Protein AF-A0A3D8J968-F1 (afdb_monomer_lite)

pLDDT: mean 72.45, std 23.42, range [26.0, 98.56]

InterPro domains:
  IPR021353 Protein of unknown function DUF2972 [PF11186] (277-483)
  IPR027417 P-loop containing nucleoside triphosphate hydrolase [G3DSA:3.40.50.300] (86-414)
  IPR027417 P-loop containing nucleoside triphosphate hydrolase [SSF52540] (162-318)

Organism: NCBI:txid137778

Foldseek 3Di:
DPPPPVVVVVVVPVPPCVVVVVVVVVVVVPPDDDDPVPPPVVVVVVVVVCVVCVVVVNNVQCVPPNPVSSVVVVQVVPPDPPQDPPDPVNVVVVVPDLVCVLVDQADQLAAEEEEEFPQLCVVLVCLLCVLQQAAEDDCPCVVPDRPRVSRVVVCVVQPPGNYYYYYLWFFQDPSVLSNLLSHAAAHEYEYGDEQQLSSLLVQLLVQQLCCLQPVPPDDPDPDPDDPVNSVVSSLVSSVVSLCVQQPPPVVPDSTRRGLQQPSRCVSNVNRHPYYHYDYSVQLPALVSSLVVQQVVCVRSVGDRRDDSVSSPDDPCPLCVVQVRDDQWDADPVDPFTKGKHKDPDPPFWDFPDKDKQDPPVFDPPDDDDPVCVVPGPIIIITITGGNVVVVCNVVCNVPPVNSVVVVVVVVVSSVSSVVSSVVSVVSRDDSVNVLVSCLVVVVSLVSVCVSCVNSCVVCCVPPVVSVVPSVSSVVSVVSNVVVVVVVVVVVD

Secondary structure (DSSP, 8-state):
--SSSSTTHHHHTTSSSTTHHHHHHHHHHS----SHHHHHHHHHHHHHHHHHHHTTT-HHHHHHHHHHHHHHHHHHHS--TT--TT-HHHHHHTT--HHHHTTSPPP----EEEEE-TTSSHHHHHHHHHHTTEEE---TTTTTS-HHHHHHHHHHHTTTSEEEEEESSEE-SHHHHHHHTT--S-EEEEEEE--HHHHHHHHHHHHHHHHHHH-TTT--------HHHHHHHHHHHHHHHHHHHH---TTT-SEE-SS-SHHHHHTTTTTEEEEEEEEGGGGSSHHHHHHHHHHHHHHHT-PPP--GGGG-----TT-GGGG-S-S-EE-TT-SSEEEEEESS--TTEEEEEEEEE--TTS-TT----TTGGGTS--EEEEEEEEGGGGGGHHHHHH-HHHHHHHHHHHHHHHHHHHHHHHHHHHH---HHHHHHHHHH-HHHHHHHHHHHHHHTHHHHHH-HHHHHT-HHHHHHHHHHHHHHHHHHHTT-

Sequence (492 aa):
MKNKRQSLYAKGLQIFCYHSLFYCLRIAMSRKSSQTLRIVREQGLLQAIVYKLEKKGLIAAYKNEGILGLLNILINRNKHWYYSLSNPQWRENLWVKPFWTQFYKLPQNYSYINLGSHGVGYAAWLEMCRICNLAPMDLSVYHRIDFARYYREVSKQQQGKVFGITLDKSYQDSLRIKILSKLHKKVPVFCLVRDPISVIKSHANAFFLPYLRYGGGGTTDVLPYSALEIERIKERCVTDCFLFLLKLHSSWTKTRSHFCYTSSVEQVRNATQEVYYIDMQEIMTSQSSHCVFQKICEILQVPPPQDASAFDISFSKESFLYYGFPYWHTFQELDIPIIYVCGKGVQDFLEIGRVRIVDSRARKDLLCDSESSQTTRDYIMKFGIAKRYQSRLQNILSNQELIQKIHNTAQEYHNCLQVRERLCDTHKVNEKYILVFLRQNTTWMQKLYQVLQYEVSGVKLMRPDIVATWKWYLEFEILYKQMETLSVQERQ

Structure (mmCIF, N/CA/C/O backbone):
data_AF-A0A3D8J968-F1
#
_entry.id   AF-A0A3D8J968-F1
#
loop_
_atom_site.group_PDB
_atom_site.id
_atom_site.type_symbol
_atom_site.label_atom_id
_atom_site.label_alt_id
_atom_site.label_comp_id
_atom_site.label_asym_id
_atom_site.label_entity_id
_atom_site.label_seq_id
_atom_site.pdbx_PDB_ins_code
_atom_s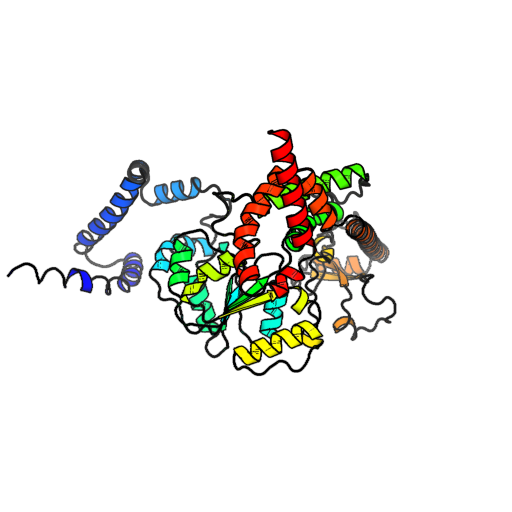ite.Cartn_x
_atom_site.Cartn_y
_atom_site.Cartn_z
_atom_site.occupancy
_atom_site.B_iso_or_equiv
_atom_site.auth_seq_id
_atom_site.auth_comp_id
_atom_site.auth_asym_id
_atom_site.auth_atom_id
_atom_site.pdbx_PDB_model_num
ATOM 1 N N . MET A 1 1 ? -32.702 45.118 34.088 1.00 38.47 1 MET A N 1
ATOM 2 C CA . MET A 1 1 ? -33.280 44.581 32.828 1.00 38.47 1 MET A CA 1
ATOM 3 C C . MET A 1 1 ? -32.748 45.300 31.573 1.00 38.47 1 MET A C 1
ATOM 5 O O . MET A 1 1 ? -33.519 45.884 30.826 1.00 38.47 1 MET A O 1
ATOM 9 N N . LYS A 1 2 ? -31.433 45.247 31.293 1.00 27.59 2 LYS A N 1
ATOM 10 C CA . LYS A 1 2 ? -30.835 45.847 30.072 1.00 27.59 2 LYS A CA 1
ATOM 11 C C . LYS A 1 2 ? -29.782 44.979 29.353 1.00 27.59 2 LYS A C 1
ATOM 13 O O . LYS A 1 2 ? -29.243 45.420 28.354 1.00 27.59 2 LYS A O 1
ATOM 18 N N . ASN A 1 3 ? -29.571 43.718 29.759 1.00 30.64 3 ASN A N 1
ATOM 19 C CA . ASN A 1 3 ? -28.527 42.843 29.183 1.00 30.64 3 ASN A CA 1
ATOM 20 C C . ASN A 1 3 ? -29.036 41.605 28.418 1.00 30.64 3 ASN A C 1
ATOM 22 O O . ASN A 1 3 ? -28.293 40.650 28.225 1.00 30.64 3 ASN A O 1
ATOM 26 N N . LYS A 1 4 ? -30.287 41.601 27.931 1.00 29.72 4 LYS A N 1
ATOM 27 C CA . LYS A 1 4 ? -30.821 40.483 27.116 1.00 29.72 4 LYS A CA 1
ATOM 28 C C . LYS A 1 4 ? -31.160 40.816 25.655 1.00 29.72 4 LYS A C 1
ATOM 30 O O . LYS A 1 4 ? -31.522 39.909 24.918 1.00 29.72 4 LYS A O 1
ATOM 35 N N . ARG A 1 5 ? -30.978 42.062 25.187 1.00 27.28 5 ARG A N 1
ATOM 36 C CA . ARG A 1 5 ? -31.268 42.450 23.783 1.00 27.28 5 ARG A CA 1
ATOM 37 C C . ARG A 1 5 ? -30.051 42.574 22.847 1.00 27.28 5 ARG A C 1
ATOM 39 O O . ARG A 1 5 ? -30.248 42.557 21.640 1.00 27.28 5 ARG A O 1
ATOM 46 N N . GLN A 1 6 ? -28.807 42.584 23.342 1.00 27.59 6 GLN A N 1
ATOM 47 C CA . GLN A 1 6 ? -27.604 42.604 22.475 1.00 27.59 6 GLN A CA 1
ATOM 48 C C . GLN A 1 6 ? -27.119 41.210 22.018 1.00 27.59 6 GLN A C 1
ATOM 50 O O . GLN A 1 6 ? -26.360 41.101 21.061 1.00 27.59 6 GLN A O 1
ATOM 55 N N . SER A 1 7 ? -27.610 40.130 22.635 1.00 30.47 7 SER A N 1
ATOM 56 C CA . SER A 1 7 ? -27.221 38.744 22.309 1.00 30.47 7 SER A CA 1
ATOM 57 C C . SER A 1 7 ? -27.863 38.203 21.015 1.00 30.47 7 SER A C 1
ATOM 59 O O . SER A 1 7 ? -27.319 37.309 20.366 1.00 30.47 7 SER A O 1
ATOM 61 N N . LEU A 1 8 ? -28.993 38.776 20.585 1.00 28.12 8 LEU A N 1
ATOM 62 C CA . LEU A 1 8 ? -29.744 38.302 19.413 1.00 28.12 8 LEU A CA 1
ATOM 63 C C . LEU A 1 8 ? -29.355 39.000 18.096 1.00 28.12 8 LEU A C 1
ATOM 65 O O . LEU A 1 8 ? -29.477 38.388 17.038 1.00 28.12 8 LEU A O 1
ATOM 69 N N . TYR A 1 9 ? -28.770 40.204 18.136 1.00 26.00 9 TYR A N 1
ATOM 70 C CA . TYR A 1 9 ? -28.246 40.871 16.931 1.00 26.00 9 TYR A CA 1
ATOM 71 C C . TYR A 1 9 ? -26.890 40.306 16.462 1.00 26.00 9 TYR A C 1
ATOM 73 O O . TYR A 1 9 ? -26.612 40.289 15.264 1.00 26.00 9 TYR A O 1
ATOM 81 N N . ALA A 1 10 ? -26.076 39.755 17.372 1.00 27.77 10 ALA A N 1
ATOM 82 C CA . ALA A 1 10 ? -24.787 39.139 17.031 1.00 27.77 10 ALA A CA 1
ATOM 83 C C . ALA A 1 10 ? -24.917 37.733 16.409 1.00 27.77 10 ALA A C 1
ATOM 85 O O . ALA A 1 10 ? -24.022 37.289 15.693 1.00 27.77 10 ALA A O 1
ATOM 86 N N . LYS A 1 11 ? -26.041 37.038 16.638 1.00 29.64 11 LYS A N 1
ATOM 87 C CA . LYS A 1 11 ? -26.312 35.710 16.055 1.00 29.64 11 LYS A CA 1
ATOM 88 C C . LYS A 1 11 ? -27.101 35.759 14.739 1.00 29.64 11 LYS A C 1
ATOM 90 O O . LYS A 1 11 ? -27.049 34.796 13.982 1.00 29.64 11 LYS A O 1
ATOM 95 N N . GLY A 1 12 ? -27.761 36.877 14.424 1.00 28.75 12 GLY A N 1
ATOM 96 C CA . GLY A 1 12 ? -28.521 37.057 13.178 1.00 28.75 12 GLY A CA 1
ATOM 97 C C . GLY A 1 12 ? -27.705 37.543 11.970 1.00 28.75 12 GLY A C 1
ATOM 98 O O . GLY A 1 12 ? -28.074 37.266 10.833 1.00 28.75 12 GLY A O 1
ATOM 99 N N . LEU A 1 13 ? -26.564 38.215 12.179 1.00 26.89 13 LEU A N 1
ATOM 100 C CA . LEU A 1 13 ? -25.758 38.792 11.086 1.00 26.89 13 LEU A CA 1
ATOM 101 C C . LEU A 1 13 ? -24.688 37.856 10.496 1.00 26.89 13 LEU A C 1
ATOM 103 O O . LEU A 1 13 ? -24.077 38.185 9.481 1.00 26.89 13 LEU A O 1
ATOM 107 N N . GLN A 1 14 ? -24.486 36.666 11.066 1.00 30.45 14 GLN A N 1
ATOM 108 C CA . GLN A 1 14 ? -23.544 35.676 10.523 1.00 30.45 14 GLN A CA 1
ATOM 109 C C . GLN A 1 14 ? -24.105 34.852 9.357 1.00 30.45 14 GLN A C 1
ATOM 111 O O . GLN A 1 14 ? -23.341 34.183 8.663 1.00 30.45 14 GLN A O 1
ATOM 116 N N . ILE A 1 15 ? -25.414 34.919 9.111 1.00 31.33 15 ILE A N 1
ATOM 117 C CA . ILE A 1 15 ? -26.082 34.100 8.091 1.00 31.33 15 ILE A CA 1
ATOM 118 C C . ILE A 1 15 ? -26.304 34.878 6.780 1.00 31.33 15 ILE A C 1
ATOM 120 O O . ILE A 1 15 ? -26.409 34.266 5.723 1.00 31.33 15 ILE A O 1
ATOM 124 N N . PHE A 1 16 ? -26.255 36.216 6.792 1.00 27.56 16 PHE A N 1
ATOM 125 C CA . PHE A 1 16 ? -26.675 37.028 5.637 1.00 27.56 16 PHE A CA 1
ATOM 126 C C . PHE A 1 16 ? -25.561 37.695 4.808 1.00 27.56 16 PHE A C 1
ATOM 128 O O . PHE A 1 16 ? -25.855 38.384 3.835 1.00 27.56 16 PHE A O 1
ATOM 135 N N . CYS A 1 17 ? -24.279 37.482 5.119 1.00 32.31 17 CYS A N 1
ATOM 136 C CA . CYS A 1 17 ? -23.187 38.146 4.383 1.00 32.31 17 CYS A CA 1
ATOM 137 C C . CYS A 1 17 ? -22.592 37.342 3.214 1.00 32.31 17 CYS A C 1
ATOM 139 O O . CYS A 1 17 ? -21.747 37.865 2.489 1.00 32.31 17 CYS A O 1
ATOM 141 N N . TYR A 1 18 ? -23.027 36.102 2.979 1.00 41.50 18 TYR A N 1
ATOM 142 C CA . TYR A 1 18 ? -22.335 35.217 2.031 1.00 41.50 18 TYR A CA 1
ATOM 143 C C . TYR A 1 18 ? -22.910 35.199 0.609 1.00 41.50 18 TYR A C 1
ATOM 145 O O . TYR A 1 18 ? -22.201 34.805 -0.311 1.00 41.50 18 TYR A O 1
ATOM 153 N N . HIS A 1 19 ? -24.119 35.726 0.386 1.00 31.11 19 HIS A N 1
ATOM 154 C CA . HIS A 1 19 ? -24.546 36.130 -0.965 1.00 31.11 19 HIS A CA 1
ATOM 155 C C . HIS A 1 19 ? -23.939 37.483 -1.387 1.00 31.11 19 HIS A C 1
ATOM 157 O O . HIS A 1 19 ? -23.742 37.749 -2.572 1.00 31.11 19 HIS A O 1
ATOM 163 N N . SER A 1 20 ? -23.545 38.311 -0.416 1.00 32.88 20 SER A N 1
ATOM 164 C CA . SER A 1 20 ? -23.055 39.673 -0.648 1.00 32.88 20 SER A CA 1
ATOM 165 C C . SER A 1 20 ? -21.613 39.733 -1.157 1.00 32.88 20 SER A C 1
ATOM 167 O O . SER A 1 20 ? -21.275 40.677 -1.858 1.00 32.88 20 SER A O 1
ATOM 169 N N . LEU A 1 21 ? -20.764 38.732 -0.883 1.00 37.16 21 LEU A N 1
ATOM 170 C CA . LEU A 1 21 ? -19.394 38.688 -1.425 1.00 37.16 21 LEU A CA 1
ATOM 171 C C . LEU A 1 21 ? -19.399 38.513 -2.958 1.00 37.16 21 LEU A C 1
ATOM 173 O O . LEU A 1 21 ? -18.604 39.139 -3.656 1.00 37.16 21 LEU A O 1
ATOM 177 N N . PHE A 1 22 ? -20.343 37.721 -3.481 1.00 36.16 22 PHE A N 1
ATOM 178 C CA . PHE A 1 22 ? -20.527 37.511 -4.920 1.00 36.16 22 PHE A CA 1
ATOM 179 C C . PHE A 1 22 ? -21.146 38.748 -5.595 1.00 36.16 22 PHE A C 1
ATOM 181 O O . PHE A 1 22 ? -20.714 39.136 -6.678 1.00 36.16 22 PHE A O 1
ATOM 188 N N . TYR A 1 23 ? -22.097 39.419 -4.925 1.00 31.67 23 TYR A N 1
ATOM 189 C CA . TYR A 1 23 ? -22.722 40.656 -5.413 1.00 31.67 23 TYR A CA 1
ATOM 190 C C . TYR A 1 23 ? -21.753 41.853 -5.375 1.00 31.67 23 TYR A C 1
ATOM 192 O O . TYR A 1 23 ? -21.686 42.620 -6.328 1.00 31.67 23 TYR A O 1
ATOM 200 N N . CYS A 1 24 ? -20.922 41.978 -4.333 1.00 32.84 24 CYS A N 1
ATOM 201 C CA . CYS A 1 24 ? -19.941 43.058 -4.207 1.00 32.84 24 CYS A CA 1
ATOM 202 C C . CYS A 1 24 ? -18.731 42.894 -5.136 1.00 32.84 24 CYS A C 1
ATOM 204 O O . CYS A 1 24 ? -18.230 43.905 -5.612 1.00 32.84 24 CYS A O 1
ATOM 206 N N . LEU A 1 25 ? -18.281 41.672 -5.455 1.00 36.16 25 LEU A N 1
ATOM 207 C CA . LEU A 1 25 ? -17.240 41.459 -6.475 1.00 36.16 25 LEU A CA 1
ATOM 208 C C . LEU A 1 25 ? -17.773 41.683 -7.902 1.00 36.16 25 LEU A C 1
ATOM 210 O O . LEU A 1 25 ? -17.050 42.226 -8.734 1.00 36.16 25 LEU A O 1
ATOM 214 N N . ARG A 1 26 ? -19.050 41.364 -8.176 1.00 32.72 26 ARG A N 1
ATOM 215 C CA . ARG A 1 26 ? -19.718 41.750 -9.436 1.00 32.72 26 ARG A CA 1
ATOM 216 C C . ARG A 1 26 ? -19.901 43.268 -9.551 1.00 32.72 26 ARG A C 1
ATOM 218 O O . ARG A 1 26 ? -19.601 43.818 -10.603 1.00 32.72 26 ARG A O 1
ATOM 225 N N . ILE A 1 27 ? -20.311 43.944 -8.474 1.00 32.09 27 ILE A N 1
ATOM 226 C CA . ILE A 1 27 ? -20.467 45.410 -8.434 1.00 32.09 27 ILE A CA 1
ATOM 227 C C . ILE A 1 27 ? -19.116 46.136 -8.437 1.00 32.09 27 ILE A C 1
ATOM 229 O O . ILE A 1 27 ? -18.998 47.193 -9.040 1.00 32.09 27 ILE A O 1
ATOM 233 N N . ALA A 1 28 ? -18.059 45.575 -7.847 1.00 34.12 28 ALA A N 1
ATOM 234 C CA . ALA A 1 28 ? -16.713 46.144 -7.946 1.00 34.12 28 ALA A CA 1
ATOM 235 C C . ALA A 1 28 ? -16.163 46.096 -9.385 1.00 34.12 28 ALA A C 1
ATOM 237 O O . ALA A 1 28 ? -15.352 46.943 -9.754 1.00 34.12 28 ALA A O 1
ATOM 238 N N . MET A 1 29 ? -16.634 45.147 -10.204 1.00 33.72 29 MET A N 1
ATOM 239 C CA . MET A 1 29 ? -16.326 45.072 -11.636 1.00 33.72 29 MET A CA 1
ATOM 240 C C . MET A 1 29 ? -17.313 45.853 -12.524 1.00 33.72 29 MET A C 1
ATOM 242 O O . MET A 1 29 ? -16.966 46.177 -13.657 1.00 33.72 29 MET A O 1
ATOM 246 N N . SER A 1 30 ? -18.501 46.228 -12.033 1.00 31.44 30 SER A N 1
ATOM 247 C CA . SER A 1 30 ? -19.434 47.113 -12.743 1.00 31.44 30 SER A CA 1
ATOM 248 C C . SER A 1 30 ? -19.438 48.512 -12.121 1.00 31.44 30 SER A C 1
ATOM 250 O O . SER A 1 30 ? -20.031 48.739 -11.069 1.00 31.44 30 SER A O 1
ATOM 252 N N . ARG A 1 31 ? -18.801 49.486 -12.778 1.00 35.31 31 ARG A N 1
ATOM 253 C CA . ARG A 1 31 ? -18.807 50.903 -12.369 1.00 35.31 31 ARG A CA 1
ATOM 254 C C . ARG A 1 31 ? -20.242 51.425 -12.176 1.00 35.31 31 ARG A C 1
ATOM 256 O O . ARG A 1 31 ? -20.847 51.830 -13.161 1.00 35.31 31 ARG A O 1
ATOM 263 N N . LYS A 1 32 ? -20.765 51.426 -10.941 1.00 42.03 32 LYS A N 1
ATOM 264 C CA . LYS A 1 32 ? -21.787 52.347 -10.381 1.00 42.03 32 LYS A CA 1
ATOM 265 C C . LYS A 1 32 ? -22.357 51.787 -9.066 1.00 42.03 32 LYS A C 1
ATOM 267 O O . LYS A 1 32 ? -23.177 50.884 -9.111 1.00 42.03 32 LYS A O 1
ATOM 272 N N . SER A 1 33 ? -21.974 52.370 -7.921 1.00 30.95 33 SER A N 1
ATOM 273 C CA . SER A 1 33 ? -22.911 52.801 -6.855 1.00 30.95 33 SER A CA 1
ATOM 274 C C . SER A 1 33 ? -22.193 53.281 -5.575 1.00 30.95 33 SER A C 1
ATOM 276 O O . SER A 1 33 ? -21.402 52.538 -5.002 1.00 30.95 33 SER A O 1
ATOM 278 N N . SER A 1 34 ? -22.548 54.504 -5.147 1.00 35.16 34 SER A N 1
ATOM 279 C CA . SER A 1 34 ? -22.581 55.122 -3.798 1.00 35.16 34 SER A CA 1
ATOM 280 C C . SER A 1 34 ? -21.448 54.871 -2.771 1.00 35.16 34 SER A C 1
ATOM 282 O O . SER A 1 34 ? -21.260 53.776 -2.247 1.00 35.16 34 SER A O 1
ATOM 284 N N . GLN A 1 35 ? -20.750 55.959 -2.412 1.00 31.30 35 GLN A N 1
ATOM 285 C CA . GLN A 1 35 ? -19.537 56.042 -1.577 1.00 31.30 35 GLN A CA 1
ATOM 286 C C . GLN A 1 35 ? -19.729 55.768 -0.070 1.00 31.30 35 GLN A C 1
ATOM 288 O O . GLN A 1 35 ? -18.771 55.393 0.603 1.00 31.30 35 GLN A O 1
ATOM 293 N N . THR A 1 36 ? -20.934 55.910 0.485 1.00 27.80 36 THR A N 1
ATOM 294 C CA . THR A 1 36 ? -21.107 56.019 1.951 1.00 27.80 36 THR A CA 1
ATOM 295 C C . THR A 1 36 ? -21.223 54.664 2.672 1.00 27.80 36 THR A C 1
ATOM 297 O O . THR A 1 36 ? -20.820 54.533 3.824 1.00 27.80 36 THR A O 1
ATOM 300 N N . LEU A 1 37 ? -21.674 53.604 1.986 1.00 27.39 37 LEU A N 1
ATOM 301 C CA . LEU A 1 37 ? -21.745 52.227 2.526 1.00 27.39 37 LEU A CA 1
ATOM 302 C C . LEU A 1 37 ? -20.397 51.477 2.491 1.00 27.39 37 LEU A C 1
ATOM 304 O O . LEU A 1 37 ? -20.265 50.402 3.081 1.00 27.39 37 LEU A O 1
ATOM 308 N N . ARG A 1 38 ? -19.402 52.052 1.805 1.00 32.06 38 ARG A N 1
ATOM 309 C CA . ARG A 1 38 ? -18.073 51.476 1.550 1.00 32.06 38 ARG A CA 1
ATOM 310 C C . ARG A 1 38 ? -17.163 51.539 2.787 1.00 32.06 38 ARG A C 1
ATOM 312 O O . ARG A 1 38 ? -16.486 50.571 3.110 1.00 32.06 38 ARG A O 1
ATOM 319 N N . ILE A 1 39 ? -17.240 52.635 3.543 1.00 30.75 39 ILE A N 1
ATOM 320 C CA . ILE A 1 39 ? -16.253 52.990 4.578 1.00 30.75 39 ILE A CA 1
ATOM 321 C C . ILE A 1 39 ? -16.448 52.198 5.888 1.00 30.75 39 ILE A C 1
ATOM 323 O O . ILE A 1 39 ? -15.477 51.748 6.492 1.00 30.75 39 ILE A O 1
ATOM 327 N N . VAL A 1 40 ? -17.693 51.938 6.309 1.00 28.61 40 VAL A N 1
ATOM 328 C CA . VAL A 1 40 ? -17.984 51.278 7.605 1.00 28.61 40 VAL A CA 1
ATOM 329 C C . VAL A 1 40 ? -17.726 49.758 7.569 1.00 28.61 40 VAL A C 1
ATOM 331 O O . VAL A 1 40 ? -17.382 49.155 8.584 1.00 28.61 40 VAL A O 1
ATOM 334 N N . ARG A 1 41 ? -17.843 49.115 6.395 1.00 33.06 41 ARG A N 1
ATOM 335 C CA . ARG A 1 41 ? -17.615 47.663 6.217 1.00 33.06 41 ARG A CA 1
ATOM 336 C C . ARG A 1 41 ? -16.154 47.299 5.939 1.00 33.06 41 ARG A C 1
ATOM 338 O O . ARG A 1 41 ? -15.730 46.206 6.312 1.00 33.06 41 ARG A O 1
ATOM 345 N N . GLU A 1 42 ? -15.380 48.203 5.340 1.00 36.38 42 GLU A N 1
ATOM 346 C CA . GLU A 1 42 ? -13.942 48.012 5.111 1.00 36.38 42 GLU A CA 1
ATOM 347 C C . GLU A 1 42 ? -13.143 48.059 6.426 1.00 36.38 42 GLU A C 1
ATOM 349 O O . GLU A 1 42 ? -12.231 47.253 6.604 1.00 36.38 42 GLU A O 1
ATOM 354 N N . GLN A 1 43 ? -13.532 48.901 7.394 1.00 33.44 43 GLN A N 1
ATOM 355 C CA . GLN A 1 43 ? -12.811 49.054 8.668 1.00 33.44 43 GLN A CA 1
ATOM 356 C C . GLN A 1 43 ? -12.848 47.802 9.564 1.00 33.44 43 GLN A C 1
ATOM 358 O O . GLN A 1 43 ? -11.814 47.415 10.108 1.00 33.44 43 GLN A O 1
ATOM 363 N N . GLY A 1 44 ? -13.991 47.113 9.674 1.00 37.16 44 GLY A N 1
ATOM 364 C CA . GLY A 1 44 ? -14.095 45.879 10.471 1.00 37.16 44 GLY A CA 1
ATOM 365 C C . GLY A 1 44 ? -13.342 44.688 9.859 1.00 37.16 44 GLY A C 1
ATOM 366 O O . GLY A 1 44 ? -12.776 43.859 10.575 1.00 37.16 44 GLY A O 1
ATOM 367 N N . LEU A 1 45 ? -13.280 44.624 8.523 1.00 39.97 45 LEU A N 1
ATOM 368 C CA . LEU A 1 45 ? -12.515 43.614 7.787 1.00 39.97 45 LEU A CA 1
ATOM 369 C C . LEU A 1 45 ? -11.003 43.875 7.891 1.00 39.97 45 LEU A C 1
ATOM 371 O O . LEU A 1 45 ? -10.236 42.938 8.126 1.00 39.97 45 LEU A O 1
ATOM 375 N N . LEU A 1 46 ? -10.584 45.143 7.783 1.00 39.53 46 LEU A N 1
ATOM 376 C CA . LEU A 1 46 ? -9.193 45.549 7.987 1.00 39.53 46 LEU A CA 1
ATOM 377 C C . LEU A 1 46 ? -8.731 45.234 9.411 1.00 39.53 46 LEU A C 1
ATOM 379 O O . LEU A 1 46 ? -7.658 44.667 9.577 1.00 39.53 46 LEU A O 1
ATOM 383 N N . GLN A 1 47 ? -9.544 45.526 10.430 1.00 39.75 47 GLN A N 1
ATOM 384 C CA . GLN A 1 47 ? -9.200 45.256 11.830 1.00 39.75 47 GLN A CA 1
ATOM 385 C C . GLN A 1 47 ? -8.994 43.759 12.106 1.00 39.75 47 GLN A C 1
ATOM 387 O O . GLN A 1 47 ? -8.040 43.387 12.786 1.00 39.75 47 GLN A O 1
ATOM 392 N N . ALA A 1 48 ? -9.812 42.878 11.521 1.00 43.09 48 ALA A N 1
ATOM 393 C CA . ALA A 1 48 ? -9.646 41.429 11.672 1.00 43.09 48 ALA A CA 1
ATOM 394 C C . ALA A 1 48 ? -8.383 40.889 10.971 1.00 43.09 48 ALA A C 1
ATOM 396 O O . ALA A 1 48 ? -7.756 39.940 11.454 1.00 43.09 48 ALA A O 1
ATOM 397 N N . ILE A 1 49 ? -8.001 41.486 9.837 1.00 44.75 49 ILE A N 1
ATOM 398 C CA . ILE A 1 49 ? -6.769 41.156 9.110 1.00 44.75 49 ILE A CA 1
ATOM 399 C C . ILE A 1 49 ? -5.547 41.679 9.879 1.00 44.75 49 ILE A C 1
ATOM 401 O O . ILE A 1 49 ? -4.617 40.910 10.124 1.00 44.75 49 ILE A O 1
ATOM 405 N N . VAL A 1 50 ? -5.580 42.933 10.338 1.00 40.88 50 VAL A N 1
ATOM 406 C CA . VAL A 1 50 ? -4.515 43.583 11.120 1.00 40.88 50 VAL A CA 1
ATOM 407 C C . VAL A 1 50 ? -4.265 42.847 12.436 1.00 40.88 50 VAL A C 1
ATOM 409 O O . VAL A 1 50 ? -3.123 42.480 12.692 1.00 40.88 50 VAL A O 1
ATOM 412 N N . TYR A 1 51 ? -5.306 42.475 13.186 1.00 42.44 51 TYR A N 1
ATOM 413 C CA . TYR A 1 51 ? -5.180 41.693 14.425 1.00 42.44 51 TYR A CA 1
ATOM 414 C C . TYR A 1 51 ? -4.468 40.341 14.212 1.00 42.44 51 TYR A C 1
ATOM 416 O O . TYR A 1 51 ? -3.682 39.865 15.036 1.00 42.44 51 TYR A O 1
ATOM 424 N N . LYS A 1 52 ? -4.705 39.695 13.063 1.00 42.31 52 LYS A N 1
ATOM 425 C CA . LYS A 1 52 ? -4.064 38.416 12.714 1.00 42.31 52 LYS A CA 1
ATOM 426 C C . LYS A 1 52 ? -2.625 38.591 12.220 1.00 42.31 52 LYS A C 1
ATOM 428 O O . LYS A 1 52 ? -1.819 37.675 12.398 1.00 42.31 52 LYS A O 1
ATOM 433 N N . LEU A 1 53 ? -2.317 39.727 11.591 1.00 42.62 53 LEU A N 1
ATOM 434 C CA . LEU A 1 53 ? -0.967 40.119 11.175 1.00 42.62 53 LEU A CA 1
ATOM 435 C C . LEU A 1 53 ? -0.116 40.545 12.380 1.00 42.62 53 LEU A C 1
ATOM 437 O O . LEU A 1 53 ? 1.059 40.184 12.435 1.00 42.62 53 LEU A O 1
ATOM 441 N N . GLU A 1 54 ? -0.727 41.204 13.368 1.00 41.56 54 GLU A N 1
ATOM 442 C CA . GLU A 1 54 ? -0.166 41.527 14.687 1.00 41.56 54 GLU A CA 1
ATOM 443 C C . GLU A 1 54 ? 0.292 40.274 15.419 1.00 41.56 54 GLU A C 1
ATOM 445 O O . GLU A 1 54 ? 1.474 40.129 15.726 1.00 41.56 54 GLU A O 1
ATOM 450 N N . LYS A 1 55 ? -0.604 39.294 15.576 1.00 42.38 55 LYS A N 1
ATOM 451 C CA . LYS A 1 55 ? -0.291 38.032 16.263 1.00 42.38 55 LYS A CA 1
ATOM 452 C C . LYS A 1 55 ? 0.797 37.183 15.592 1.00 42.38 55 LYS A C 1
ATOM 454 O O . LYS A 1 55 ? 1.236 36.193 16.171 1.00 42.38 55 LYS A O 1
ATOM 459 N N . LYS A 1 56 ? 1.184 37.513 14.356 1.00 42.12 56 LYS A N 1
ATOM 460 C CA . LYS A 1 56 ? 2.197 36.799 13.565 1.00 42.12 56 LYS A CA 1
ATOM 461 C C . LYS A 1 56 ? 3.452 37.626 13.275 1.00 42.12 56 LYS A C 1
ATOM 463 O O . LYS A 1 56 ? 4.311 37.136 12.547 1.00 42.12 56 LYS A O 1
ATOM 468 N N . GLY A 1 57 ? 3.555 38.852 13.798 1.00 46.31 57 GLY A N 1
ATOM 469 C CA . GLY A 1 57 ? 4.700 39.739 13.563 1.00 46.31 57 GLY A CA 1
ATOM 470 C C . GLY A 1 57 ? 4.855 40.200 12.105 1.00 46.31 57 GLY A C 1
ATOM 471 O O . GLY A 1 57 ? 5.962 40.481 11.665 1.00 46.31 57 GLY A O 1
ATOM 472 N N . LEU A 1 58 ? 3.764 40.243 11.328 1.00 44.84 58 LEU A N 1
ATOM 473 C CA . LEU A 1 58 ? 3.777 40.514 9.876 1.00 44.84 58 LEU A CA 1
ATOM 474 C C . LEU A 1 58 ? 3.217 41.897 9.493 1.00 44.84 58 LEU A C 1
ATOM 476 O O . LEU A 1 58 ? 3.061 42.194 8.311 1.00 44.84 58 LEU A O 1
ATOM 480 N N . ILE A 1 59 ? 2.927 42.757 10.472 1.00 48.09 59 ILE A N 1
ATOM 481 C CA . ILE A 1 59 ? 2.378 44.106 10.245 1.00 48.09 59 ILE A CA 1
ATOM 482 C C . ILE A 1 59 ? 3.330 44.977 9.426 1.00 48.09 59 ILE A C 1
ATOM 484 O O . ILE A 1 59 ? 2.882 45.724 8.564 1.00 48.09 59 ILE A O 1
ATOM 488 N N . ALA A 1 60 ? 4.635 44.897 9.699 1.00 47.34 60 ALA A N 1
ATOM 489 C CA . ALA A 1 60 ? 5.628 45.742 9.039 1.00 47.34 60 ALA A CA 1
ATOM 490 C C . ALA A 1 60 ? 5.671 45.479 7.523 1.00 47.34 60 ALA A C 1
ATOM 492 O O . ALA A 1 60 ? 5.696 46.414 6.731 1.00 47.34 60 ALA A O 1
ATOM 493 N N . ALA A 1 61 ? 5.555 44.209 7.121 1.00 43.50 61 ALA A N 1
ATOM 494 C CA . ALA A 1 61 ? 5.455 43.810 5.718 1.00 43.50 61 ALA A CA 1
ATOM 495 C C . ALA A 1 61 ? 4.151 44.299 5.058 1.00 43.50 61 ALA A C 1
ATOM 497 O O . ALA A 1 61 ? 4.159 44.716 3.904 1.00 43.50 61 ALA A O 1
ATOM 498 N N . TYR A 1 62 ? 3.032 44.292 5.795 1.00 42.41 62 TYR A N 1
ATOM 499 C CA . TYR A 1 62 ? 1.746 44.795 5.296 1.00 42.41 62 TYR A CA 1
ATOM 500 C C . TYR A 1 62 ? 1.774 46.303 5.051 1.00 42.41 62 TYR A C 1
ATOM 502 O O . TYR A 1 62 ? 1.286 46.772 4.026 1.00 42.41 62 TYR A O 1
ATOM 510 N N . LYS A 1 63 ? 2.342 47.052 6.006 1.00 46.88 63 LYS A N 1
ATOM 511 C CA . LYS A 1 63 ? 2.428 48.514 5.952 1.00 46.88 63 LYS A CA 1
ATOM 512 C C . LYS A 1 63 ? 3.307 49.004 4.800 1.00 46.88 63 LYS A C 1
ATOM 514 O O . LYS A 1 63 ? 3.010 50.060 4.259 1.00 46.88 63 LYS A O 1
ATOM 519 N N . ASN A 1 64 ? 4.328 48.236 4.413 1.00 48.19 64 ASN A N 1
ATOM 520 C CA . ASN A 1 64 ? 5.279 48.645 3.379 1.00 48.19 64 ASN A CA 1
ATOM 521 C C . ASN A 1 64 ? 4.886 48.215 1.956 1.00 48.19 64 ASN A C 1
ATOM 523 O O . ASN A 1 64 ? 5.139 48.970 1.026 1.00 48.19 64 ASN A O 1
ATOM 527 N N . GLU A 1 65 ? 4.263 47.046 1.760 1.00 48.53 65 GLU A N 1
ATOM 528 C CA . GLU A 1 65 ? 4.006 46.520 0.403 1.00 48.53 65 GLU A CA 1
ATOM 529 C C . GLU A 1 65 ? 2.521 46.253 0.073 1.00 48.53 65 GLU A C 1
ATOM 531 O O . GLU A 1 65 ? 2.180 45.748 -1.003 1.00 48.53 65 GLU A O 1
ATOM 536 N N . GLY A 1 66 ? 1.604 46.564 0.995 1.00 48.41 66 GLY A N 1
ATOM 537 C CA . GLY A 1 66 ? 0.171 46.310 0.833 1.00 48.41 66 GLY A CA 1
ATOM 538 C C . GLY A 1 66 ? -0.201 44.817 0.782 1.00 48.41 66 GLY A C 1
ATOM 539 O O . GLY A 1 66 ? 0.614 43.924 1.014 1.00 48.41 66 GLY A O 1
ATOM 540 N N . ILE A 1 67 ? -1.475 44.514 0.487 1.00 46.06 67 ILE A N 1
ATOM 541 C CA . ILE A 1 67 ? -1.996 43.127 0.443 1.00 46.06 67 ILE A CA 1
ATOM 542 C C . ILE A 1 67 ? -1.250 42.256 -0.583 1.00 46.06 67 ILE A C 1
ATOM 544 O O . ILE A 1 67 ? -1.021 41.075 -0.324 1.00 46.06 67 ILE A O 1
ATOM 548 N N . LEU A 1 68 ? -0.866 42.825 -1.731 1.00 42.91 68 LEU A N 1
ATOM 549 C CA . LEU A 1 68 ? -0.212 42.093 -2.819 1.00 42.91 68 LEU A CA 1
ATOM 550 C C . LEU A 1 68 ? 1.245 41.746 -2.491 1.00 42.91 68 LEU A C 1
ATOM 552 O O . LEU A 1 68 ? 1.646 40.604 -2.709 1.00 42.91 68 LEU A O 1
ATOM 556 N N . GLY A 1 69 ? 2.010 42.666 -1.899 1.00 45.66 69 GLY A N 1
ATOM 557 C CA . GLY A 1 69 ? 3.368 42.369 -1.443 1.00 45.66 69 GLY A CA 1
ATOM 558 C C . GLY A 1 69 ? 3.398 41.401 -0.265 1.00 45.66 69 GLY A C 1
ATOM 559 O O . GLY A 1 69 ? 4.182 40.456 -0.244 1.00 45.66 69 GLY A O 1
ATOM 560 N N . LEU A 1 70 ? 2.426 41.496 0.649 1.00 48.44 70 LEU A N 1
ATOM 561 C CA . LEU A 1 70 ? 2.288 40.523 1.732 1.00 48.44 70 LEU A CA 1
ATOM 562 C C . LEU A 1 70 ? 1.963 39.108 1.228 1.00 48.44 70 LEU A C 1
ATOM 564 O O . LEU A 1 70 ? 2.484 38.123 1.759 1.00 48.44 70 LEU A O 1
ATOM 568 N N . LEU A 1 71 ? 1.122 38.995 0.195 1.00 45.09 71 LEU A N 1
ATOM 569 C CA . LEU A 1 71 ? 0.882 37.730 -0.497 1.00 45.09 71 LEU A CA 1
ATOM 570 C C . LEU A 1 71 ? 2.173 37.216 -1.143 1.00 45.09 71 LEU A C 1
ATOM 572 O O . LEU A 1 71 ? 2.502 36.049 -0.951 1.00 45.09 71 LEU A O 1
ATOM 576 N N . ASN A 1 72 ? 2.952 38.078 -1.799 1.00 44.22 72 ASN A N 1
ATOM 577 C CA . ASN A 1 72 ? 4.244 37.719 -2.390 1.00 44.22 72 ASN A CA 1
ATOM 578 C C . ASN A 1 72 ? 5.272 37.239 -1.350 1.00 44.22 72 ASN A C 1
ATOM 580 O O . ASN A 1 72 ? 5.942 36.230 -1.560 1.00 44.22 72 ASN A O 1
ATOM 584 N N . ILE A 1 73 ? 5.353 37.885 -0.186 1.00 49.81 73 ILE A N 1
ATOM 585 C CA . ILE A 1 73 ? 6.229 37.479 0.924 1.00 49.81 73 ILE A CA 1
ATOM 586 C C . ILE A 1 73 ? 5.797 36.120 1.501 1.00 49.81 73 ILE A C 1
ATOM 588 O O . ILE A 1 73 ? 6.640 35.272 1.808 1.00 49.81 73 ILE A O 1
ATOM 592 N N . LEU A 1 74 ? 4.489 35.873 1.632 1.00 45.28 74 LEU A N 1
ATOM 593 C CA . LEU A 1 74 ? 3.946 34.586 2.091 1.00 45.28 74 LEU A CA 1
ATOM 594 C C . LEU A 1 74 ? 4.157 33.450 1.074 1.00 45.28 74 LEU A C 1
ATOM 596 O O . LEU A 1 74 ? 4.327 32.295 1.482 1.00 45.28 74 LEU A O 1
ATOM 600 N N . ILE A 1 75 ? 4.153 33.778 -0.220 1.00 42.75 75 ILE A N 1
ATOM 601 C CA . ILE A 1 75 ? 4.464 32.870 -1.331 1.00 42.75 75 ILE A CA 1
ATOM 602 C C . ILE A 1 75 ? 5.962 32.538 -1.324 1.00 42.75 75 ILE A C 1
ATOM 604 O O . ILE A 1 75 ? 6.321 31.366 -1.267 1.00 42.75 75 ILE A O 1
ATOM 608 N N . ASN A 1 76 ? 6.835 33.546 -1.242 1.00 42.97 76 ASN A N 1
ATOM 609 C CA . ASN A 1 76 ? 8.292 33.373 -1.271 1.00 42.97 76 ASN A CA 1
ATOM 610 C C . ASN A 1 76 ? 8.871 32.711 -0.008 1.00 42.97 76 ASN A C 1
ATOM 612 O O . ASN A 1 76 ? 9.889 32.022 -0.087 1.00 42.97 76 ASN A O 1
ATOM 616 N N . ARG A 1 77 ? 8.225 32.854 1.160 1.00 41.53 77 ARG A N 1
ATOM 617 C CA . ARG A 1 77 ? 8.601 32.104 2.375 1.00 41.53 77 ARG A CA 1
ATOM 618 C C . ARG A 1 77 ? 8.264 30.611 2.294 1.00 41.53 77 ARG A C 1
ATOM 620 O O . ARG A 1 77 ? 8.902 29.821 2.983 1.00 41.53 77 ARG A O 1
ATOM 627 N N . ASN A 1 78 ? 7.311 30.206 1.453 1.00 39.28 78 ASN A N 1
ATOM 628 C CA . ASN A 1 78 ? 7.041 28.799 1.155 1.00 39.28 78 ASN A CA 1
ATOM 629 C C . ASN A 1 78 ? 7.795 28.392 -0.119 1.00 39.28 78 ASN A C 1
ATOM 631 O O . ASN A 1 78 ? 7.186 28.222 -1.171 1.00 39.28 78 ASN A O 1
ATOM 635 N N . LYS A 1 79 ? 9.122 28.212 -0.020 1.00 33.75 79 LYS A N 1
ATOM 636 C CA . LYS A 1 79 ? 10.011 27.743 -1.108 1.00 33.75 79 LYS A CA 1
ATOM 637 C C . LYS A 1 79 ? 9.758 26.282 -1.538 1.00 33.75 79 LYS A C 1
ATOM 639 O O . LYS A 1 79 ? 10.691 25.502 -1.693 1.00 33.75 79 LYS A O 1
ATOM 644 N N . HIS A 1 80 ? 8.511 25.878 -1.745 1.00 36.38 80 HIS A N 1
ATOM 645 C CA . HIS A 1 80 ? 8.212 24.664 -2.496 1.00 36.38 80 HIS A CA 1
ATOM 646 C C . HIS A 1 80 ? 7.769 25.085 -3.895 1.00 36.38 80 HIS A C 1
ATOM 648 O O . HIS A 1 80 ? 6.823 25.856 -4.039 1.00 36.38 80 HIS A O 1
ATOM 654 N N . TRP A 1 81 ? 8.443 24.564 -4.923 1.00 31.25 81 TRP A N 1
ATOM 655 C CA . TRP A 1 81 ? 8.269 24.884 -6.352 1.00 31.25 81 TRP A CA 1
ATOM 656 C C . TRP A 1 81 ? 6.853 24.643 -6.926 1.00 31.25 81 TRP A C 1
ATOM 658 O O . TRP A 1 81 ? 6.619 24.828 -8.113 1.00 31.25 81 TRP A O 1
ATOM 668 N N . TYR A 1 82 ? 5.887 24.258 -6.093 1.00 35.06 82 TYR A N 1
ATOM 669 C CA . TYR A 1 82 ? 4.516 23.916 -6.470 1.00 35.06 82 TYR A CA 1
ATOM 670 C C . TYR A 1 82 ? 3.520 25.092 -6.396 1.00 35.06 82 TYR A C 1
ATOM 672 O O . TYR A 1 82 ? 2.348 24.913 -6.725 1.00 35.06 82 TYR A O 1
ATOM 680 N N . TYR A 1 83 ? 3.944 26.287 -5.971 1.00 39.94 83 TYR A N 1
ATOM 681 C CA . TYR A 1 83 ? 3.054 27.420 -5.672 1.00 39.94 83 TYR A CA 1
ATOM 682 C C . TYR A 1 83 ? 3.219 28.599 -6.648 1.00 39.94 83 TYR A C 1
ATOM 684 O O . TYR A 1 83 ? 3.565 29.705 -6.243 1.00 39.94 83 TYR A O 1
ATOM 692 N N . SER A 1 84 ? 2.966 28.368 -7.941 1.00 37.44 84 SER A N 1
ATOM 693 C CA . SER A 1 84 ? 2.941 29.431 -8.959 1.00 37.44 84 SER A CA 1
ATOM 694 C C . SER A 1 84 ? 1.531 30.009 -9.173 1.00 37.44 84 SER A C 1
ATOM 696 O O . SER A 1 84 ? 0.571 29.267 -9.386 1.00 37.44 84 SER A O 1
ATOM 698 N N . LEU A 1 85 ? 1.437 31.345 -9.232 1.00 35.62 85 LEU A N 1
ATOM 699 C CA . LEU A 1 85 ? 0.255 32.145 -9.613 1.00 35.62 85 LEU A CA 1
ATOM 700 C C . LEU A 1 85 ? -0.299 31.839 -11.020 1.00 35.62 85 LEU A C 1
ATOM 702 O O . LEU A 1 85 ? -1.428 32.243 -11.336 1.00 35.62 85 LEU A O 1
ATOM 706 N N . SER A 1 86 ? 0.489 31.164 -11.863 1.00 38.84 86 SER A N 1
ATOM 707 C CA . SER A 1 86 ? 0.103 30.759 -13.219 1.00 38.84 86 SER A CA 1
ATOM 708 C C . SER A 1 86 ? -0.728 29.473 -13.265 1.00 38.84 86 SER A C 1
ATOM 710 O O . SER A 1 86 ? -1.311 29.182 -14.305 1.00 38.84 86 SER A O 1
ATOM 712 N N . ASN A 1 87 ? -0.842 28.723 -12.160 1.00 41.06 87 ASN A N 1
ATOM 713 C CA . ASN A 1 87 ? -1.674 27.521 -12.107 1.00 41.06 87 ASN A CA 1
ATOM 714 C C . ASN A 1 87 ? -3.127 27.875 -11.698 1.00 41.06 87 ASN A C 1
ATOM 716 O O . ASN A 1 87 ? -3.353 28.305 -10.562 1.00 41.06 87 ASN A O 1
ATOM 720 N N . PRO A 1 88 ? -4.141 27.686 -12.566 1.00 39.59 88 PRO A N 1
ATOM 721 C CA . PRO A 1 88 ? -5.534 28.019 -12.252 1.00 39.59 88 PRO A CA 1
ATOM 722 C C . PRO A 1 88 ? -6.107 27.231 -11.058 1.00 39.59 88 PRO A C 1
ATOM 724 O O . PRO A 1 88 ? -6.885 27.798 -10.292 1.00 39.59 88 PRO A O 1
ATOM 727 N N . GLN A 1 89 ? -5.647 25.999 -10.790 1.00 40.97 89 GLN A N 1
ATOM 728 C CA . GLN A 1 89 ? -6.032 25.255 -9.576 1.00 40.97 89 GLN A CA 1
ATOM 729 C C . GLN A 1 89 ? -5.539 25.935 -8.288 1.00 40.97 89 GLN A C 1
ATOM 731 O O . GLN A 1 89 ? -6.141 25.791 -7.225 1.00 40.97 89 GLN A O 1
ATOM 736 N N . TRP A 1 90 ? -4.445 26.696 -8.351 1.00 39.28 90 TRP A N 1
ATOM 737 C CA . TRP A 1 90 ? -3.889 27.392 -7.193 1.00 39.28 90 TRP A CA 1
ATOM 738 C C . TRP A 1 90 ? -4.640 28.689 -6.871 1.00 39.28 90 TRP A C 1
ATOM 740 O O . TRP A 1 90 ? -4.835 28.999 -5.695 1.00 39.28 90 TRP A O 1
ATOM 750 N N . ARG A 1 91 ? -5.146 29.407 -7.887 1.00 35.75 91 ARG A N 1
ATOM 751 C CA . ARG A 1 91 ? -5.998 30.595 -7.674 1.00 35.75 91 ARG A CA 1
ATOM 752 C C . ARG A 1 91 ? -7.276 30.252 -6.906 1.00 35.75 91 ARG A C 1
ATOM 754 O O . ARG A 1 91 ? -7.730 31.072 -6.117 1.00 35.75 91 ARG A O 1
ATOM 761 N N . GLU A 1 92 ? -7.798 29.035 -7.054 1.00 39.97 92 GLU A N 1
ATOM 762 C CA . GLU A 1 92 ? -8.902 28.529 -6.227 1.00 39.97 92 GLU A CA 1
ATOM 763 C C . GLU A 1 92 ? -8.444 28.036 -4.838 1.00 39.97 92 GLU A C 1
ATOM 765 O O . GLU A 1 92 ? -9.118 28.283 -3.835 1.00 39.97 92 GLU A O 1
ATOM 770 N N . ASN A 1 93 ? -7.278 27.388 -4.742 1.00 40.09 93 ASN A N 1
ATOM 771 C CA . ASN A 1 93 ? -6.762 26.813 -3.491 1.00 40.09 93 ASN A CA 1
ATOM 772 C C . ASN A 1 93 ? -6.162 27.835 -2.504 1.00 40.09 93 ASN A C 1
ATOM 774 O O . ASN A 1 93 ? -6.092 27.550 -1.307 1.00 40.09 93 ASN A O 1
ATOM 778 N N . LEU A 1 94 ? -5.765 29.036 -2.947 1.00 38.06 94 LEU A N 1
ATOM 779 C CA . LEU A 1 94 ? -5.250 30.081 -2.045 1.00 38.06 94 LEU A CA 1
ATOM 780 C C . LEU A 1 94 ? -6.288 30.534 -1.010 1.00 38.06 94 LEU A C 1
ATOM 782 O O . LEU A 1 94 ? -5.949 30.876 0.127 1.00 38.06 94 LEU A O 1
ATOM 786 N N . TRP A 1 95 ? -7.556 30.521 -1.419 1.00 40.38 95 TRP A N 1
ATOM 787 C CA . TRP A 1 95 ? -8.682 31.025 -0.638 1.00 40.38 95 TRP A CA 1
ATOM 788 C C . TRP A 1 95 ? -9.421 29.908 0.104 1.00 40.38 95 TRP A C 1
ATOM 790 O O . TRP A 1 95 ? -10.019 30.157 1.151 1.00 40.38 95 TRP A O 1
ATOM 800 N N . VAL A 1 96 ? -9.279 28.658 -0.350 1.00 44.91 96 VAL A N 1
ATOM 801 C CA . VAL A 1 96 ? -9.729 27.450 0.354 1.00 44.91 96 VAL A CA 1
ATOM 802 C C . VAL A 1 96 ? -8.553 26.846 1.122 1.00 44.91 96 VAL A C 1
ATOM 804 O O . VAL A 1 96 ? -8.062 25.760 0.833 1.00 44.91 96 VAL A O 1
ATOM 807 N N . LYS A 1 97 ? -8.077 27.545 2.160 1.00 50.38 97 LYS A N 1
ATOM 808 C CA . LYS A 1 97 ? -7.319 26.832 3.196 1.00 50.38 97 LYS A CA 1
ATOM 809 C C . LYS A 1 97 ? -8.254 25.793 3.827 1.00 50.38 97 LYS A C 1
ATOM 811 O O . LYS A 1 97 ? -9.382 26.172 4.156 1.00 50.38 97 LYS A O 1
ATOM 816 N N . PRO A 1 98 ? -7.766 24.584 4.174 1.00 51.00 98 PRO A N 1
ATOM 817 C CA . PRO A 1 98 ? -8.548 23.629 4.961 1.00 51.00 98 PRO A CA 1
ATOM 818 C C . PRO A 1 98 ? -9.076 24.215 6.276 1.00 51.00 98 PRO A C 1
ATOM 820 O O . PRO A 1 98 ? -10.033 23.721 6.857 1.00 51.00 98 PRO A O 1
ATOM 823 N N . PHE A 1 99 ? -8.519 25.347 6.726 1.00 53.00 99 PHE A N 1
ATOM 824 C CA . PHE A 1 99 ? -9.067 26.133 7.823 1.00 53.00 99 PHE A CA 1
ATOM 825 C C . PHE A 1 99 ? -10.561 26.449 7.655 1.00 53.00 99 PHE A C 1
ATOM 827 O O . PHE A 1 99 ? -11.273 26.451 8.649 1.00 53.00 99 PHE A O 1
ATOM 834 N N . TRP A 1 100 ? -11.062 26.715 6.449 1.00 56.41 100 TRP A N 1
ATOM 835 C CA . TRP A 1 100 ? -12.477 27.050 6.259 1.00 56.41 100 TRP A CA 1
ATOM 836 C C . TRP A 1 100 ? -13.378 25.817 6.217 1.00 56.41 100 TRP A C 1
ATOM 838 O O . TRP A 1 100 ? -14.562 25.888 6.545 1.00 56.41 100 TRP A O 1
ATOM 848 N N . THR A 1 101 ? -12.828 24.651 5.895 1.00 62.16 101 THR A N 1
ATOM 849 C CA . THR A 1 101 ? -13.617 23.423 5.760 1.00 62.16 101 THR A CA 1
ATOM 850 C C . THR A 1 101 ? -13.950 22.761 7.081 1.00 62.16 101 THR A C 1
ATOM 852 O O . THR A 1 101 ? -14.945 22.037 7.199 1.00 62.16 101 THR A O 1
ATOM 855 N N . GLN A 1 102 ? -13.271 23.183 8.145 1.00 61.50 102 GLN A N 1
ATOM 856 C CA . GLN A 1 102 ? -13.733 22.955 9.508 1.00 61.50 102 GLN A CA 1
ATOM 857 C C . GLN A 1 102 ? -15.103 23.601 9.814 1.00 61.50 102 GLN A C 1
ATOM 859 O O . GLN A 1 102 ? -15.701 23.235 10.822 1.00 61.50 102 GLN A O 1
ATOM 864 N N . PHE A 1 103 ? -15.658 24.477 8.967 1.00 67.19 103 PHE A N 1
ATOM 865 C CA . PHE A 1 103 ? -17.015 25.028 9.141 1.00 67.19 103 PHE A CA 1
ATOM 866 C C . PHE A 1 103 ? -18.077 24.331 8.278 1.00 67.19 103 PHE A C 1
ATOM 868 O O . PHE A 1 103 ? -19.271 24.485 8.516 1.00 67.19 103 PHE A O 1
ATOM 875 N N . TYR A 1 104 ? -17.672 23.505 7.310 1.00 69.88 104 TYR A N 1
ATOM 876 C CA . TYR A 1 104 ? -18.608 22.772 6.464 1.00 69.88 104 TYR A CA 1
ATOM 877 C C . TYR A 1 104 ? -19.214 21.563 7.179 1.00 69.88 104 TYR A C 1
ATOM 879 O O . TYR A 1 104 ? -18.507 20.786 7.823 1.00 69.88 104 TYR A O 1
ATOM 887 N N . LYS A 1 105 ? -20.527 21.362 7.016 1.00 79.06 105 LYS A N 1
ATOM 888 C CA . LYS A 1 105 ? -21.159 20.063 7.286 1.00 79.06 105 LYS A CA 1
ATOM 889 C C . LYS A 1 105 ? -20.625 19.028 6.294 1.00 79.06 105 LYS A C 1
ATOM 891 O O . LYS A 1 105 ? -20.558 19.319 5.095 1.00 79.06 105 LYS A O 1
ATOM 896 N N . LEU A 1 106 ? -20.240 17.858 6.786 1.00 84.88 106 LEU A N 1
ATOM 897 C CA . LEU A 1 106 ? -19.838 16.744 5.934 1.00 84.88 106 LEU A CA 1
ATOM 898 C C . LEU A 1 106 ? -21.074 15.918 5.545 1.00 84.88 106 LEU A C 1
ATOM 900 O O . LEU A 1 106 ? -21.925 15.705 6.413 1.00 84.88 106 LEU A O 1
ATOM 904 N N . PRO A 1 107 ? -21.192 15.465 4.284 1.00 87.38 107 PRO A N 1
ATOM 905 C CA . PRO A 1 107 ? -22.188 14.471 3.899 1.00 87.38 107 PRO A CA 1
ATOM 906 C C . PRO A 1 107 ? -22.172 13.241 4.816 1.00 87.38 107 PRO A C 1
ATOM 908 O O . PRO A 1 107 ? -21.116 12.830 5.293 1.00 87.38 107 PRO A O 1
ATOM 911 N N . GLN A 1 108 ? -23.342 12.653 5.059 1.00 92.12 108 GLN A N 1
ATOM 912 C CA . GLN A 1 108 ? -23.503 11.462 5.907 1.00 92.12 108 GLN A CA 1
ATOM 913 C C . GLN A 1 108 ? -24.088 10.275 5.126 1.00 92.12 108 GLN A C 1
ATOM 915 O O . GLN A 1 108 ? -24.621 9.346 5.713 1.00 92.12 108 GLN A O 1
ATOM 920 N N . ASN A 1 109 ? -24.029 10.300 3.793 1.00 91.62 109 ASN A N 1
ATOM 921 C CA . ASN A 1 109 ? -24.573 9.247 2.930 1.00 91.62 109 ASN A CA 1
ATOM 922 C C . ASN A 1 109 ? -23.604 8.072 2.698 1.00 91.62 109 ASN A C 1
ATOM 924 O O . ASN A 1 109 ? -23.929 7.186 1.920 1.00 91.62 109 ASN A O 1
ATOM 928 N N . TYR A 1 110 ? -22.439 8.053 3.352 1.00 94.19 110 TYR A N 1
ATOM 929 C CA . TYR A 1 110 ? -21.500 6.931 3.294 1.00 94.19 110 TYR A CA 1
ATOM 930 C C . TYR A 1 110 ? -22.068 5.698 4.009 1.00 94.19 110 TYR A C 1
ATOM 932 O O . TYR A 1 110 ? -22.789 5.834 4.997 1.00 94.19 110 TYR A O 1
ATOM 940 N N . SER A 1 111 ? -21.762 4.503 3.515 1.00 96.56 111 SER A N 1
ATOM 941 C CA . SER A 1 111 ? -22.237 3.220 4.053 1.00 96.56 111 SER A CA 1
ATOM 942 C C . SER A 1 111 ? -21.135 2.387 4.700 1.00 96.56 111 SER A C 1
ATOM 944 O O . SER A 1 111 ? -21.449 1.473 5.449 1.00 96.56 111 SER A O 1
ATOM 946 N N . TYR A 1 112 ? -19.865 2.700 4.440 1.00 97.69 112 TYR A N 1
ATOM 947 C CA . TYR A 1 112 ? -18.711 2.017 5.027 1.00 97.69 112 TYR A CA 1
ATOM 948 C C . TYR A 1 112 ? -17.463 2.906 4.990 1.00 97.69 112 TYR A C 1
ATOM 950 O O . TYR A 1 112 ? -17.437 3.937 4.301 1.00 97.69 112 TYR A O 1
ATOM 958 N N . ILE A 1 113 ? -16.428 2.510 5.733 1.00 96.00 113 ILE A N 1
ATOM 959 C CA . ILE A 1 113 ? -15.110 3.153 5.702 1.00 96.00 113 ILE A CA 1
ATOM 960 C C . ILE A 1 113 ? -14.032 2.095 5.457 1.00 96.00 113 ILE A C 1
ATOM 962 O O . ILE A 1 113 ? -13.913 1.140 6.214 1.00 96.00 113 ILE A O 1
ATOM 966 N N . ASN A 1 114 ? -13.213 2.294 4.430 1.00 95.75 114 ASN A N 1
ATOM 967 C CA . ASN A 1 114 ? -11.999 1.530 4.179 1.00 95.75 114 ASN A CA 1
ATOM 968 C C . ASN A 1 114 ? -10.802 2.246 4.801 1.00 95.75 114 ASN A C 1
ATOM 970 O O . ASN A 1 114 ? -10.557 3.420 4.522 1.00 95.75 114 ASN A O 1
ATOM 974 N N . LEU A 1 115 ? -10.001 1.523 5.569 1.00 93.62 115 LEU A N 1
ATOM 975 C CA . LEU A 1 115 ? -8.761 1.983 6.178 1.00 93.62 115 LEU A CA 1
ATOM 976 C C . LEU A 1 115 ? -7.613 1.068 5.763 1.00 93.62 115 LEU A C 1
ATOM 978 O O . LEU A 1 115 ? -7.802 -0.127 5.558 1.00 93.62 115 LEU A O 1
ATOM 982 N N . GLY A 1 116 ? -6.410 1.605 5.663 1.00 88.31 116 GLY A N 1
ATOM 983 C CA . GLY A 1 116 ? -5.219 0.800 5.420 1.00 88.31 116 GLY A CA 1
ATOM 984 C C . GLY A 1 116 ? -3.971 1.660 5.444 1.00 88.31 116 GLY A C 1
ATOM 985 O O . GLY A 1 116 ? -4.059 2.883 5.414 1.00 88.31 116 GLY A O 1
ATOM 986 N N . SER A 1 117 ? -2.804 1.028 5.507 1.00 85.94 117 SER A N 1
ATOM 987 C CA . SER A 1 117 ? -1.530 1.721 5.312 1.00 85.94 117 SER A CA 1
ATOM 988 C C . SER A 1 117 ? -0.987 1.485 3.907 1.00 85.94 117 SER A C 1
ATOM 990 O O . SER A 1 117 ? -1.414 0.584 3.186 1.00 85.94 117 SER A O 1
ATOM 992 N N . HIS A 1 118 ? 0.043 2.224 3.510 1.00 84.56 118 HIS A N 1
ATOM 993 C CA . HIS A 1 118 ? 0.804 1.838 2.326 1.00 84.56 118 HIS A CA 1
ATOM 994 C C . HIS A 1 118 ? 1.412 0.435 2.511 1.00 84.56 118 HIS A C 1
ATOM 996 O O . HIS A 1 118 ? 1.852 0.075 3.604 1.00 84.56 118 HIS A O 1
ATOM 1002 N N . GLY A 1 119 ? 1.445 -0.358 1.435 1.00 84.81 119 GLY A N 1
ATOM 1003 C CA . GLY A 1 119 ? 2.058 -1.694 1.416 1.00 84.81 119 GLY A CA 1
ATOM 1004 C C . GLY A 1 119 ? 1.168 -2.865 1.859 1.00 84.81 119 GLY A C 1
ATOM 1005 O O . GLY A 1 119 ? 1.672 -3.985 1.903 1.00 84.81 119 GLY A O 1
ATOM 1006 N N . VAL A 1 120 ? -0.125 -2.645 2.136 1.00 89.69 120 VAL A N 1
ATOM 1007 C CA . VAL A 1 120 ? -1.083 -3.696 2.571 1.00 89.69 120 VAL A CA 1
ATOM 1008 C C . VAL A 1 120 ? -1.978 -4.246 1.449 1.00 89.69 120 VAL A C 1
ATOM 1010 O O . VAL A 1 120 ? -2.955 -4.926 1.720 1.00 89.69 120 VAL A O 1
ATOM 1013 N N . GLY A 1 121 ? -1.697 -3.919 0.182 1.00 86.62 121 GLY A N 1
ATOM 1014 C CA . GLY A 1 121 ? -2.555 -4.327 -0.946 1.00 86.62 121 GLY A CA 1
ATOM 1015 C C . GLY A 1 121 ? -3.739 -3.390 -1.222 1.00 86.62 121 GLY A C 1
ATOM 1016 O O . GLY A 1 121 ? -4.650 -3.737 -1.964 1.00 86.62 121 GLY A O 1
ATOM 1017 N N . TYR A 1 122 ? -3.706 -2.168 -0.683 1.00 86.44 122 TYR A N 1
ATOM 1018 C CA . TYR A 1 122 ? -4.823 -1.219 -0.740 1.00 86.44 122 TYR A CA 1
ATOM 1019 C C . TYR A 1 122 ? -5.329 -0.880 -2.155 1.00 86.44 122 TYR A C 1
ATOM 1021 O O . TYR A 1 122 ? -6.517 -0.670 -2.343 1.00 86.44 122 TYR A O 1
ATOM 1029 N N . ALA A 1 123 ? -4.461 -0.841 -3.172 1.00 82.50 123 ALA A N 1
ATOM 1030 C CA . ALA A 1 123 ? -4.901 -0.594 -4.552 1.00 82.50 123 ALA A CA 1
ATOM 1031 C C . ALA A 1 123 ? -5.769 -1.742 -5.098 1.00 82.50 123 ALA A C 1
ATOM 1033 O O . ALA A 1 123 ? -6.829 -1.485 -5.661 1.00 82.50 123 ALA A O 1
ATOM 1034 N N . ALA A 1 124 ? -5.353 -2.993 -4.859 1.00 84.81 124 ALA A N 1
ATOM 1035 C CA . ALA A 1 124 ? -6.124 -4.181 -5.223 1.00 84.81 124 ALA A CA 1
ATOM 1036 C C . ALA A 1 124 ? -7.481 -4.188 -4.524 1.00 84.81 124 ALA A C 1
ATOM 1038 O O . ALA A 1 124 ? -8.509 -4.360 -5.169 1.00 84.81 124 ALA A O 1
ATOM 1039 N N . TRP A 1 125 ? -7.479 -3.879 -3.228 1.00 90.44 125 TRP A N 1
ATOM 1040 C CA . TRP A 1 125 ? -8.689 -3.759 -2.426 1.00 90.44 125 TRP A CA 1
ATOM 1041 C C . TRP A 1 125 ? -9.740 -2.820 -3.032 1.00 90.44 125 TRP A C 1
ATOM 1043 O O . TRP A 1 125 ? -10.919 -3.162 -3.081 1.00 90.44 125 TRP A O 1
ATOM 1053 N N . LEU A 1 126 ? -9.333 -1.644 -3.525 1.00 88.44 126 LEU A N 1
ATOM 1054 C CA . LEU A 1 126 ? -10.275 -0.697 -4.127 1.00 88.44 126 LEU A CA 1
ATOM 1055 C C . LEU A 1 126 ? -10.887 -1.223 -5.428 1.00 88.44 126 LEU A C 1
ATOM 1057 O O . LEU A 1 126 ? -12.069 -0.974 -5.658 1.00 88.44 126 LEU A O 1
ATOM 1061 N N . GLU A 1 127 ? -10.140 -1.965 -6.249 1.00 87.06 127 GLU A N 1
ATOM 1062 C CA . GLU A 1 127 ? -10.723 -2.630 -7.422 1.00 87.06 127 GLU A CA 1
ATOM 1063 C C . GLU A 1 127 ? -11.684 -3.749 -7.024 1.00 87.06 127 GLU A C 1
ATOM 1065 O O . GLU A 1 127 ? -12.778 -3.839 -7.574 1.00 87.06 127 GLU A O 1
ATOM 1070 N N . MET A 1 128 ? -11.333 -4.545 -6.012 1.00 90.62 128 MET A N 1
ATOM 1071 C CA . MET A 1 128 ? -12.213 -5.592 -5.485 1.00 90.62 128 MET A CA 1
ATOM 1072 C C . MET A 1 128 ? -13.531 -5.015 -4.944 1.00 90.62 128 MET A C 1
ATOM 1074 O O . MET A 1 128 ? -14.606 -5.558 -5.203 1.00 90.62 128 MET A O 1
ATOM 1078 N N . CYS A 1 129 ? -13.485 -3.851 -4.282 1.00 92.25 129 CYS A N 1
ATOM 1079 C CA . CYS A 1 129 ? -14.690 -3.102 -3.924 1.00 92.25 129 CYS A CA 1
ATOM 1080 C C . CYS A 1 129 ? -15.540 -2.758 -5.159 1.00 92.25 129 CYS A C 1
ATOM 1082 O O . CYS A 1 129 ? -16.759 -2.921 -5.118 1.00 92.25 129 CYS A O 1
ATOM 1084 N N . ARG A 1 130 ? -14.921 -2.298 -6.254 1.00 89.75 130 ARG A N 1
ATOM 1085 C CA . ARG A 1 130 ? -15.642 -1.925 -7.483 1.00 89.75 130 ARG A CA 1
ATOM 1086 C C . ARG A 1 130 ? -16.291 -3.127 -8.167 1.00 89.75 130 ARG A C 1
ATOM 1088 O O . ARG A 1 130 ? -17.410 -2.983 -8.649 1.00 89.75 130 ARG A O 1
ATOM 1095 N N . ILE A 1 131 ? -15.651 -4.299 -8.145 1.00 90.44 131 ILE A N 1
ATOM 1096 C CA . ILE A 1 131 ? -16.249 -5.563 -8.622 1.00 90.44 131 ILE A CA 1
ATOM 1097 C C . ILE A 1 131 ? -17.563 -5.855 -7.887 1.00 90.44 131 ILE A C 1
ATOM 1099 O O . ILE A 1 131 ? -18.534 -6.295 -8.493 1.00 90.44 131 ILE A O 1
ATOM 1103 N N . CYS A 1 132 ? -17.625 -5.538 -6.593 1.00 92.56 132 CYS A N 1
ATOM 1104 C CA . CYS A 1 132 ? -18.812 -5.730 -5.759 1.00 92.56 132 CYS A CA 1
ATOM 1105 C C . CYS A 1 132 ? -19.815 -4.564 -5.832 1.00 92.56 132 CYS A C 1
ATOM 1107 O O . CYS A 1 132 ? -20.632 -4.398 -4.929 1.00 92.56 132 CYS A O 1
ATOM 1109 N N . ASN A 1 133 ? -19.741 -3.715 -6.865 1.00 91.44 133 ASN A N 1
ATOM 1110 C CA . ASN A 1 133 ? -20.564 -2.507 -7.020 1.00 91.44 133 ASN A CA 1
ATOM 1111 C C . ASN A 1 133 ? -20.490 -1.524 -5.836 1.00 91.44 133 ASN A C 1
ATOM 1113 O O . ASN A 1 133 ? -21.368 -0.673 -5.658 1.00 91.44 133 ASN A O 1
ATOM 1117 N N . LEU A 1 134 ? -19.427 -1.598 -5.037 1.00 94.00 134 LEU A N 1
ATOM 1118 C CA . LEU A 1 134 ? -19.155 -0.615 -4.003 1.00 94.00 134 LEU A CA 1
ATOM 1119 C C . LEU A 1 134 ? -18.472 0.596 -4.643 1.00 94.00 134 LEU A C 1
ATOM 1121 O O . LEU A 1 134 ? -17.658 0.468 -5.561 1.00 94.00 134 LEU A O 1
ATOM 1125 N N . ALA A 1 135 ? -18.789 1.790 -4.151 1.00 92.38 135 ALA A N 1
ATOM 1126 C CA . ALA A 1 135 ? -18.255 3.045 -4.666 1.00 92.38 135 ALA A CA 1
ATOM 1127 C C . ALA A 1 135 ? -17.263 3.662 -3.665 1.00 92.38 135 ALA A C 1
ATOM 1129 O O . ALA A 1 135 ? -17.615 4.629 -2.977 1.00 92.38 135 ALA A O 1
ATOM 1130 N N . PRO A 1 136 ? -16.026 3.133 -3.548 1.00 90.38 136 PRO A N 1
ATOM 1131 C CA . PRO A 1 136 ? -15.026 3.728 -2.678 1.00 90.38 136 PRO A CA 1
ATOM 1132 C C . PRO A 1 136 ? -14.566 5.071 -3.251 1.00 90.38 136 PRO A C 1
ATOM 1134 O O . PRO A 1 136 ? -14.253 5.192 -4.436 1.00 90.38 136 PRO A O 1
ATOM 1137 N N . MET A 1 137 ? -14.480 6.092 -2.401 1.00 85.44 137 MET A N 1
ATOM 1138 C CA . MET A 1 137 ? -13.871 7.368 -2.773 1.00 85.44 137 MET A CA 1
ATOM 1139 C C . MET A 1 137 ? -12.364 7.182 -3.002 1.00 85.44 137 MET A C 1
ATOM 1141 O O . MET A 1 137 ? -11.640 6.894 -2.055 1.00 85.44 137 MET A O 1
ATOM 1145 N N . ASP A 1 138 ? -11.875 7.355 -4.230 1.00 67.00 138 ASP A N 1
ATOM 1146 C CA . ASP A 1 138 ? -10.435 7.331 -4.522 1.00 67.00 138 ASP A CA 1
ATOM 1147 C C . ASP A 1 138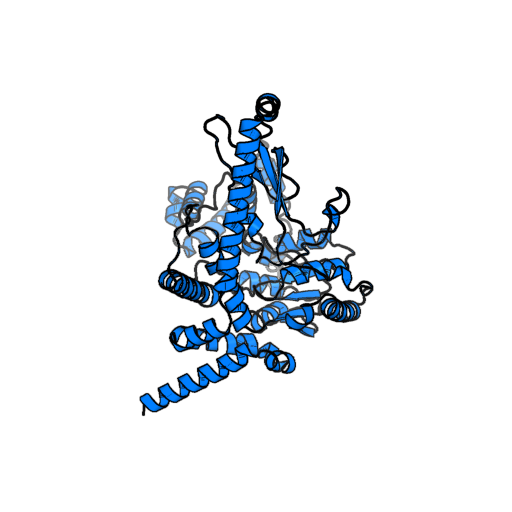 ? -9.769 8.606 -3.973 1.00 67.00 138 ASP A C 1
ATOM 1149 O O . ASP A 1 138 ? -10.137 9.720 -4.341 1.00 67.00 138 ASP A O 1
ATOM 1153 N N . LEU A 1 139 ? -8.809 8.456 -3.055 1.00 56.88 139 LEU A N 1
ATOM 1154 C CA . LEU A 1 139 ? -8.128 9.572 -2.385 1.00 56.88 139 LEU A CA 1
ATOM 1155 C C . LEU A 1 139 ? -6.677 9.793 -2.833 1.00 56.88 139 LEU A C 1
ATOM 1157 O O . LEU A 1 139 ? -5.921 10.491 -2.149 1.00 56.88 139 LEU A O 1
ATOM 1161 N N . SER A 1 140 ? -6.283 9.302 -4.010 1.00 50.00 140 SER A N 1
ATOM 1162 C CA . SER A 1 140 ? -4.937 9.514 -4.576 1.00 50.00 140 SER A CA 1
ATOM 1163 C C . SER A 1 140 ? -4.465 10.989 -4.596 1.00 50.00 140 SER A C 1
ATOM 1165 O O . SER A 1 140 ? -3.262 11.267 -4.579 1.00 50.00 140 SER A O 1
ATOM 1167 N N . VAL A 1 141 ? -5.385 11.961 -4.523 1.00 49.34 141 VAL A N 1
ATOM 1168 C CA . VAL A 1 141 ? -5.118 13.412 -4.607 1.00 49.34 141 VAL A CA 1
ATOM 1169 C C . VAL A 1 141 ? -5.148 14.161 -3.262 1.00 49.34 141 VAL A C 1
ATOM 1171 O O . VAL A 1 141 ? -4.936 15.374 -3.207 1.00 49.34 141 VAL A O 1
ATOM 1174 N N . TYR A 1 142 ? -5.372 13.468 -2.145 1.00 53.88 142 TYR A N 1
ATOM 1175 C CA . TYR A 1 142 ? -5.752 14.089 -0.870 1.00 53.88 142 TYR A CA 1
ATOM 1176 C C . TYR A 1 142 ? -4.702 15.014 -0.218 1.00 53.88 142 TYR A C 1
ATOM 1178 O O . TYR A 1 142 ? -5.015 15.939 0.534 1.00 53.88 142 TYR A O 1
ATOM 1186 N N . HIS A 1 143 ? -3.423 14.806 -0.522 1.00 51.56 143 HIS A N 1
ATOM 1187 C CA . HIS A 1 143 ? -2.353 15.694 -0.061 1.00 51.56 143 HIS A CA 1
ATOM 1188 C C . HIS A 1 143 ? -2.388 17.071 -0.752 1.00 51.56 143 HIS A C 1
ATOM 1190 O O . HIS A 1 143 ? -1.763 18.010 -0.259 1.00 51.56 143 HIS A O 1
ATOM 1196 N N . ARG A 1 144 ? -3.137 17.199 -1.859 1.00 51.09 144 ARG A N 1
ATOM 1197 C CA . ARG A 1 144 ? -3.226 18.404 -2.699 1.00 51.09 144 ARG A CA 1
ATOM 1198 C C . ARG A 1 144 ? -4.579 19.118 -2.622 1.00 51.09 144 ARG A C 1
ATOM 1200 O O . ARG A 1 144 ? -4.656 20.261 -3.058 1.00 51.09 144 ARG A O 1
ATOM 1207 N N . ILE A 1 145 ? -5.623 18.474 -2.090 1.00 59.50 145 ILE A N 1
ATOM 1208 C CA . ILE A 1 145 ? -7.012 18.968 -2.128 1.00 59.50 145 ILE A CA 1
ATOM 1209 C C . ILE A 1 145 ? -7.631 18.972 -0.725 1.00 59.50 145 ILE A C 1
ATOM 1211 O O . ILE A 1 145 ? -7.253 18.209 0.164 1.00 59.50 145 ILE A O 1
ATOM 1215 N N . ASP A 1 146 ? -8.595 19.861 -0.516 1.00 66.50 146 ASP A N 1
ATOM 1216 C CA . ASP A 1 146 ? -9.409 19.903 0.690 1.00 66.50 146 ASP A CA 1
ATOM 1217 C C . ASP A 1 146 ? -10.398 18.726 0.790 1.00 66.50 146 ASP A C 1
ATOM 1219 O O . ASP A 1 146 ? -11.293 18.598 -0.051 1.00 66.50 146 ASP A O 1
ATOM 1223 N N . PHE A 1 147 ? -10.295 17.917 1.858 1.00 73.25 147 PHE A N 1
ATOM 1224 C CA . PHE A 1 147 ? -11.191 16.779 2.114 1.00 73.25 147 PHE A CA 1
ATOM 1225 C C . PHE A 1 147 ? -12.649 17.121 1.972 1.00 73.25 147 PHE A C 1
ATOM 1227 O O . PHE A 1 147 ? -13.380 16.404 1.310 1.00 73.25 147 PHE A O 1
ATOM 1234 N N . ALA A 1 148 ? -13.097 18.184 2.637 1.00 74.00 148 ALA A N 1
ATOM 1235 C CA . ALA A 1 148 ? -14.523 18.393 2.797 1.00 74.00 148 ALA A CA 1
ATOM 1236 C C . ALA A 1 148 ? -15.153 18.797 1.467 1.00 74.00 148 ALA A C 1
ATOM 1238 O O . ALA A 1 148 ? -16.308 18.463 1.213 1.00 74.00 148 ALA A O 1
ATOM 1239 N N . ARG A 1 149 ? -14.401 19.526 0.629 1.00 74.06 149 ARG A N 1
ATOM 1240 C CA . ARG A 1 149 ? -14.834 19.892 -0.720 1.00 74.06 149 ARG A CA 1
ATOM 1241 C C . ARG A 1 149 ? -14.892 18.652 -1.599 1.00 74.06 149 ARG A C 1
ATOM 1243 O O . ARG A 1 149 ? -15.959 18.361 -2.130 1.00 74.06 149 ARG A O 1
ATOM 1250 N N . TYR A 1 150 ? -13.793 17.905 -1.676 1.00 77.38 150 TYR A N 1
ATOM 1251 C CA . TYR A 1 150 ? -13.729 16.705 -2.504 1.00 77.38 150 TYR A CA 1
ATOM 1252 C C . TYR A 1 150 ? -14.784 15.679 -2.084 1.00 77.38 150 TYR A C 1
ATOM 1254 O O . TYR A 1 150 ? -15.558 15.197 -2.901 1.00 77.38 150 TYR A O 1
ATOM 1262 N N . TYR A 1 151 ? -14.915 15.447 -0.779 1.00 81.69 151 TYR A N 1
ATOM 1263 C CA . TYR A 1 151 ? -15.918 14.557 -0.220 1.00 81.69 151 TYR A CA 1
ATOM 1264 C C . TYR A 1 151 ? -17.344 14.985 -0.580 1.00 81.69 151 TYR A C 1
ATOM 1266 O O . TYR A 1 151 ? -18.158 14.140 -0.931 1.00 81.69 151 TYR A O 1
ATOM 1274 N N . ARG A 1 152 ? -17.663 16.287 -0.558 1.00 81.06 152 ARG A N 1
ATOM 1275 C CA . ARG A 1 152 ? -18.971 16.794 -1.011 1.00 81.06 152 ARG A CA 1
ATOM 1276 C C . ARG A 1 152 ? -19.210 16.578 -2.502 1.00 81.06 152 ARG A C 1
ATOM 1278 O O . ARG A 1 152 ? -20.340 16.289 -2.878 1.00 81.06 152 ARG A O 1
ATOM 1285 N N . GLU A 1 153 ? -18.194 16.765 -3.336 1.00 82.44 153 GLU A N 1
ATOM 1286 C CA . GLU A 1 153 ? -18.294 16.567 -4.785 1.00 82.44 153 GLU A CA 1
ATOM 1287 C C . GLU A 1 153 ? -18.506 15.083 -5.113 1.00 82.44 153 GLU A C 1
ATOM 1289 O O . GLU A 1 153 ? -19.491 14.736 -5.766 1.00 82.44 153 GLU A O 1
ATOM 1294 N N . VAL A 1 154 ? -17.666 14.201 -4.567 1.00 83.19 154 VAL A N 1
ATOM 1295 C CA . VAL A 1 154 ? -17.778 12.750 -4.772 1.00 83.19 154 VAL A CA 1
ATOM 1296 C C . VAL A 1 154 ? -19.077 12.208 -4.181 1.00 83.19 154 VAL A C 1
ATOM 1298 O O . VAL A 1 154 ? -19.787 11.468 -4.850 1.00 83.19 154 VAL A O 1
ATOM 1301 N N . SER A 1 155 ? -19.451 12.613 -2.965 1.00 85.06 155 SER A N 1
ATOM 1302 C CA . SER A 1 155 ? -20.702 12.184 -2.320 1.00 85.06 155 SER A CA 1
ATOM 1303 C C . SER A 1 155 ? -21.939 12.463 -3.182 1.00 85.06 155 SER A C 1
ATOM 1305 O O . SER A 1 155 ? -22.849 11.636 -3.215 1.00 85.06 155 SER A O 1
ATOM 1307 N N . LYS A 1 156 ? -21.962 13.592 -3.908 1.00 86.44 156 LYS A N 1
ATOM 1308 C CA . LYS A 1 156 ? -23.029 13.908 -4.870 1.00 86.44 156 LYS A CA 1
ATOM 1309 C C . LYS A 1 156 ? -22.982 12.996 -6.094 1.00 86.44 156 LYS A C 1
ATOM 1311 O O . LYS A 1 156 ? -24.017 12.493 -6.509 1.00 86.44 156 LYS A O 1
ATOM 1316 N N . GLN A 1 157 ? -21.796 12.768 -6.657 1.00 85.81 157 GLN A N 1
ATOM 1317 C CA . GLN A 1 157 ? -21.614 11.880 -7.815 1.00 85.81 157 GLN A CA 1
ATOM 1318 C C . GLN A 1 157 ? -21.957 10.416 -7.502 1.00 85.81 157 GLN A C 1
ATOM 1320 O O . GLN A 1 157 ? -22.342 9.668 -8.396 1.00 85.81 157 GLN A O 1
ATOM 1325 N N . GLN A 1 158 ? -21.816 10.007 -6.241 1.00 85.81 158 GLN A N 1
ATOM 1326 C CA . GLN A 1 158 ? -22.111 8.653 -5.769 1.00 85.81 158 GLN A CA 1
ATOM 1327 C C . GLN A 1 158 ? -23.483 8.548 -5.079 1.00 85.81 158 GLN A C 1
ATOM 1329 O O . GLN A 1 158 ? -23.752 7.571 -4.381 1.00 85.81 158 GLN A O 1
ATOM 1334 N N . GLN A 1 159 ? -24.364 9.542 -5.243 1.00 83.88 159 GLN A N 1
ATOM 1335 C CA . GLN A 1 159 ? -25.713 9.492 -4.682 1.00 83.88 159 GLN A CA 1
ATOM 1336 C C . GLN A 1 159 ? -26.480 8.273 -5.222 1.00 83.88 159 GLN A C 1
ATOM 1338 O O . GLN A 1 159 ? -26.476 8.009 -6.420 1.00 83.88 159 GLN A O 1
ATOM 1343 N N . GLY A 1 160 ? -27.128 7.523 -4.325 1.00 82.69 160 GLY A N 1
ATOM 1344 C CA . GLY A 1 160 ? -27.860 6.295 -4.665 1.00 82.69 160 GLY A CA 1
ATOM 1345 C C . GLY A 1 160 ? -26.992 5.037 -4.789 1.00 82.69 160 GLY A C 1
ATOM 1346 O O . GLY A 1 160 ? -27.539 3.950 -4.928 1.00 82.69 160 GLY A O 1
ATOM 1347 N N . LYS A 1 161 ? -25.662 5.153 -4.697 1.00 88.56 161 LYS A N 1
ATOM 1348 C CA . LYS A 1 161 ? -24.738 4.011 -4.653 1.00 88.56 161 LYS A CA 1
ATOM 1349 C C . LYS A 1 161 ? -24.324 3.692 -3.220 1.00 88.56 161 LYS A C 1
ATOM 1351 O O . LYS A 1 161 ? -24.458 4.521 -2.316 1.00 88.56 161 LYS A O 1
ATOM 1356 N N . VAL A 1 162 ? -23.740 2.512 -3.024 1.00 94.00 162 VAL A N 1
ATOM 1357 C CA . VAL A 1 162 ? -23.118 2.124 -1.751 1.00 94.00 162 VAL A CA 1
ATOM 1358 C C . VAL A 1 162 ? -21.763 2.813 -1.644 1.00 94.00 162 VAL A C 1
ATOM 1360 O O . VAL A 1 162 ? -20.725 2.298 -2.051 1.00 94.00 162 VAL A O 1
ATOM 1363 N N . PHE A 1 163 ? -21.811 4.056 -1.177 1.00 93.75 163 PHE A N 1
ATOM 1364 C CA . PHE A 1 163 ? -20.685 4.977 -1.155 1.00 93.75 163 PHE A CA 1
ATOM 1365 C C . PHE A 1 163 ? -19.786 4.747 0.064 1.00 93.75 163 PHE A C 1
ATOM 1367 O O . PHE A 1 163 ? -20.263 4.739 1.198 1.00 93.75 163 PHE A O 1
ATOM 1374 N N . GLY A 1 164 ? -18.481 4.600 -0.159 1.00 93.38 164 GLY A N 1
ATOM 1375 C CA . GLY A 1 164 ? -17.489 4.387 0.895 1.00 93.38 164 GLY A CA 1
ATOM 1376 C C . GLY A 1 164 ? -16.502 5.534 1.042 1.00 93.38 164 GLY A C 1
ATOM 1377 O O . GLY A 1 164 ? -16.052 6.119 0.054 1.00 93.38 164 GLY A O 1
ATOM 1378 N N . ILE A 1 165 ? -16.103 5.816 2.282 1.00 91.69 165 ILE A N 1
ATOM 1379 C CA . ILE A 1 165 ? -14.943 6.670 2.562 1.00 91.69 165 ILE A CA 1
ATOM 1380 C C . ILE A 1 165 ? -13.704 5.783 2.617 1.00 91.69 165 ILE A C 1
ATOM 1382 O O . ILE A 1 165 ? -13.720 4.724 3.225 1.00 91.69 165 ILE A O 1
ATOM 1386 N N . THR A 1 166 ? -12.615 6.233 2.021 1.00 89.88 166 THR A N 1
ATOM 1387 C CA . THR A 1 166 ? -11.356 5.491 1.944 1.00 89.88 166 THR A CA 1
ATOM 1388 C C . THR A 1 166 ? -10.273 6.344 2.582 1.00 89.88 166 THR A C 1
ATOM 1390 O O . THR A 1 166 ? -10.195 7.517 2.244 1.00 89.88 166 THR A O 1
ATOM 1393 N N . LEU A 1 167 ? -9.451 5.810 3.484 1.00 86.75 167 LEU A N 1
ATOM 1394 C CA . LEU A 1 167 ? -8.303 6.507 4.072 1.00 86.75 167 LEU A CA 1
ATOM 1395 C C . LEU A 1 167 ? -7.097 5.559 4.112 1.00 86.75 167 LEU A C 1
ATOM 1397 O O . LEU A 1 167 ? -7.105 4.561 4.828 1.00 86.75 167 LEU A O 1
ATOM 1401 N N . ASP A 1 168 ? -6.041 5.894 3.375 1.00 82.56 168 ASP A N 1
ATOM 1402 C CA . ASP A 1 168 ? -4.785 5.130 3.308 1.00 82.56 168 ASP A CA 1
ATOM 1403 C C . ASP A 1 168 ? -3.716 5.633 4.306 1.00 82.56 168 ASP A C 1
ATOM 1405 O O . ASP A 1 168 ? -2.536 5.275 4.220 1.00 82.56 168 ASP A O 1
ATOM 1409 N N . LYS A 1 169 ? -4.110 6.554 5.203 1.00 82.31 169 LYS A N 1
ATOM 1410 C CA . LYS A 1 169 ? -3.239 7.293 6.132 1.00 82.31 169 LYS A CA 1
ATOM 1411 C C . LYS A 1 169 ? -3.992 7.688 7.401 1.00 82.31 169 LYS A C 1
ATOM 1413 O O . LYS A 1 169 ? -5.190 7.973 7.363 1.00 82.31 169 LYS A O 1
ATOM 1418 N N . SER A 1 170 ? -3.247 7.851 8.491 1.00 83.31 170 SER A N 1
ATOM 1419 C CA . SER A 1 170 ? -3.704 8.498 9.723 1.00 83.31 170 SER A CA 1
ATOM 1420 C C . SER A 1 170 ? -3.273 9.965 9.773 1.00 83.31 170 SER A C 1
ATOM 1422 O O . SER A 1 170 ? -2.086 10.276 9.646 1.00 83.31 170 SER A O 1
ATOM 1424 N N . TYR A 1 171 ? -4.206 10.901 9.952 1.00 81.56 171 TYR A N 1
ATOM 1425 C CA . TYR A 1 171 ? -3.872 12.326 10.042 1.00 81.56 171 TYR A CA 1
ATOM 1426 C C . TYR A 1 171 ? -3.339 12.700 11.418 1.00 81.56 171 TYR A C 1
ATOM 1428 O O . TYR A 1 171 ? -3.888 12.321 12.444 1.00 81.56 171 TYR A O 1
ATOM 1436 N N . GLN A 1 172 ? -2.283 13.508 11.421 1.00 77.56 172 GLN A N 1
ATOM 1437 C CA . GLN A 1 172 ? -1.655 14.016 12.642 1.00 77.56 172 GLN A CA 1
ATOM 1438 C C . GLN A 1 172 ? -1.963 15.504 12.861 1.00 77.56 172 GLN A C 1
ATOM 1440 O O . GLN A 1 172 ? -1.740 16.041 13.942 1.00 77.56 172 GLN A O 1
ATOM 1445 N N . ASP A 1 173 ? -2.474 16.199 11.838 1.00 77.12 173 ASP A N 1
ATOM 1446 C CA . ASP A 1 173 ? -2.823 17.610 11.954 1.00 77.12 173 ASP A CA 1
ATOM 1447 C C . ASP A 1 173 ? -4.228 17.815 12.543 1.00 77.12 173 ASP A C 1
ATOM 1449 O O . ASP A 1 173 ? -5.208 17.200 12.117 1.00 77.12 173 ASP A O 1
ATOM 1453 N N . SER A 1 174 ? -4.326 18.734 13.509 1.00 78.38 174 SER A N 1
ATOM 1454 C CA . SER A 1 174 ? -5.555 19.011 14.269 1.00 78.38 174 SER A CA 1
ATOM 1455 C C . SER A 1 174 ? -6.747 19.404 13.398 1.00 78.38 174 SER A C 1
ATOM 1457 O O . SER A 1 174 ? -7.900 19.183 13.763 1.00 78.38 174 SER A O 1
ATOM 1459 N N . LEU A 1 175 ? -6.482 19.982 12.231 1.00 76.88 175 LEU A N 1
ATOM 1460 C CA . LEU A 1 175 ? -7.505 20.448 11.318 1.00 76.88 175 LEU A CA 1
ATOM 1461 C C . LEU A 1 175 ? -8.208 19.287 10.618 1.00 76.88 175 LEU A C 1
ATOM 1463 O O . LEU A 1 175 ? -9.436 19.246 10.609 1.00 76.88 175 LEU A O 1
ATOM 1467 N N . ARG A 1 176 ? -7.454 18.333 10.068 1.00 79.06 176 ARG A N 1
ATOM 1468 C CA . ARG A 1 176 ? -8.027 17.128 9.454 1.00 79.06 176 ARG A CA 1
ATOM 1469 C C . ARG A 1 176 ? -8.679 16.216 10.477 1.00 79.06 176 ARG A C 1
ATOM 1471 O O . ARG A 1 176 ? -9.773 15.729 10.207 1.00 79.06 176 ARG A O 1
ATOM 1478 N N . ILE A 1 177 ? -8.085 16.083 11.662 1.00 82.38 177 ILE A N 1
ATOM 1479 C CA . ILE A 1 177 ? -8.703 15.371 12.790 1.00 82.38 177 ILE A CA 1
ATOM 1480 C C . ILE A 1 177 ? -10.079 15.982 13.109 1.00 82.38 177 ILE A C 1
ATOM 1482 O O . ILE A 1 177 ? -11.078 15.271 13.158 1.00 82.38 177 ILE A O 1
ATOM 1486 N N . LYS A 1 178 ? -10.172 17.317 13.210 1.00 82.62 178 LYS A N 1
ATOM 1487 C CA . LYS A 1 178 ? -11.446 18.029 13.429 1.00 82.62 178 LYS A CA 1
ATOM 1488 C C . LYS A 1 178 ? -12.439 17.894 12.269 1.00 82.62 178 LYS A C 1
ATOM 1490 O O . LYS A 1 178 ? -13.643 18.058 12.457 1.00 82.62 178 LYS A O 1
ATOM 1495 N N . ILE A 1 179 ? -11.965 17.679 11.046 1.00 82.75 179 ILE A N 1
ATOM 1496 C CA . ILE A 1 179 ? -12.844 17.431 9.902 1.00 82.75 179 ILE A CA 1
ATOM 1497 C C . ILE A 1 179 ? -13.419 16.014 9.999 1.00 82.75 179 ILE A C 1
ATOM 1499 O O . ILE A 1 179 ? -14.640 15.872 9.947 1.00 82.75 179 ILE A O 1
ATOM 1503 N N . LEU A 1 180 ? -12.578 14.995 10.205 1.00 86.62 180 LEU A N 1
ATOM 1504 C CA . LEU A 1 180 ? -13.020 13.605 10.364 1.00 86.62 180 LEU A CA 1
ATOM 1505 C C . LEU A 1 180 ? -13.946 13.417 11.570 1.00 86.62 180 LEU A C 1
ATOM 1507 O O . LEU A 1 180 ? -14.916 12.667 11.472 1.00 86.62 180 LEU A O 1
ATOM 1511 N N . SER A 1 181 ? -13.741 14.172 12.655 1.00 88.88 181 SER A N 1
ATOM 1512 C CA . SER A 1 181 ? -14.590 14.109 13.854 1.00 88.88 181 SER A CA 1
ATOM 1513 C C . SER A 1 181 ? -16.056 14.510 13.615 1.00 88.88 181 SER A C 1
ATOM 1515 O O . SER A 1 181 ? -16.896 14.334 14.492 1.00 88.88 181 SER A O 1
ATOM 1517 N N . LYS A 1 182 ? -16.390 15.063 12.440 1.00 88.75 182 LYS A N 1
ATOM 1518 C CA . LYS A 1 182 ? -17.765 15.422 12.045 1.00 88.75 182 LYS A CA 1
ATOM 1519 C C . LYS A 1 182 ? -18.538 14.289 11.375 1.00 88.75 182 LYS A C 1
ATOM 1521 O O . LYS A 1 182 ? -19.740 14.435 11.136 1.00 88.75 182 LYS A O 1
ATOM 1526 N N . LEU A 1 183 ? -17.860 13.212 10.994 1.00 91.62 183 LEU A N 1
ATOM 1527 C CA . LEU A 1 183 ? -18.518 11.988 10.550 1.00 91.62 183 LEU A CA 1
ATOM 1528 C C . LEU A 1 183 ? -19.257 11.400 11.761 1.00 91.62 183 LEU A C 1
ATOM 1530 O O . LEU A 1 183 ? -18.695 11.315 12.843 1.00 91.62 183 LEU A O 1
ATOM 1534 N N . HIS A 1 184 ? -20.537 11.081 11.653 1.00 94.38 184 HIS A N 1
ATOM 1535 C CA . HIS A 1 184 ? -21.289 10.583 12.816 1.00 94.38 184 HIS A CA 1
ATOM 1536 C C . HIS A 1 184 ? -22.273 9.476 12.469 1.00 94.38 184 HIS A C 1
ATOM 1538 O O . HIS A 1 184 ? -22.767 8.810 13.376 1.00 94.38 184 HIS A O 1
ATOM 1544 N N . LYS A 1 185 ? -22.525 9.225 11.179 1.00 96.31 185 LYS A N 1
ATOM 1545 C CA . LYS A 1 185 ? -23.194 7.993 10.772 1.00 96.31 185 LYS A CA 1
ATOM 1546 C C . LYS A 1 185 ? -22.299 6.805 11.131 1.00 96.31 185 LYS A C 1
ATOM 1548 O O . LYS A 1 185 ? -21.151 6.730 10.689 1.00 96.31 185 LYS A O 1
ATOM 1553 N N . LYS A 1 186 ? -22.832 5.913 11.961 1.00 98.06 186 LYS A N 1
ATOM 1554 C CA . LYS A 1 186 ? -22.178 4.676 12.378 1.00 98.06 186 LYS A CA 1
ATOM 1555 C C . LYS A 1 186 ? -22.237 3.667 11.235 1.00 98.06 186 LYS A C 1
ATOM 1557 O O . LYS A 1 186 ? -23.319 3.411 10.718 1.00 98.06 186 LYS A O 1
ATOM 1562 N N . VAL A 1 187 ? -21.074 3.185 10.804 1.00 98.19 187 VAL A N 1
ATOM 1563 C CA . VAL A 1 187 ? -20.922 2.249 9.680 1.00 98.19 187 VAL A CA 1
ATOM 1564 C C . VAL A 1 187 ? -19.820 1.223 9.963 1.00 98.19 187 VAL A C 1
ATOM 1566 O O . VAL A 1 187 ? -18.939 1.502 10.787 1.00 98.19 187 VAL A O 1
ATOM 1569 N N . PRO A 1 188 ? -19.825 0.061 9.287 1.00 98.56 188 PRO A N 1
ATOM 1570 C CA . PRO A 1 188 ? -18.708 -0.877 9.328 1.00 98.56 188 PRO A CA 1
ATOM 1571 C C . PRO A 1 188 ? -17.415 -0.248 8.790 1.00 98.56 188 PRO A C 1
ATOM 1573 O O . PRO A 1 188 ? -17.417 0.521 7.819 1.00 98.56 188 PRO A O 1
ATOM 1576 N N . VAL A 1 189 ? -16.302 -0.587 9.439 1.00 98.38 189 VAL A N 1
ATOM 1577 C CA . VAL A 1 189 ? -14.958 -0.121 9.094 1.00 98.38 189 VAL A CA 1
ATOM 1578 C C . VAL A 1 189 ? -14.082 -1.316 8.741 1.00 98.38 189 VAL A C 1
ATOM 1580 O O . VAL A 1 189 ? -13.809 -2.151 9.595 1.00 98.38 189 VAL A O 1
ATOM 1583 N N . PHE A 1 190 ? -13.602 -1.376 7.503 1.00 98.00 190 PHE A N 1
ATOM 1584 C CA . PHE A 1 190 ? -12.700 -2.423 7.022 1.00 98.00 190 PHE A CA 1
ATOM 1585 C C . PHE A 1 190 ? -11.265 -1.904 7.054 1.00 98.00 190 PHE A C 1
ATOM 1587 O O . PHE A 1 190 ? -10.942 -0.948 6.349 1.00 98.00 190 PHE A O 1
ATOM 1594 N N . CYS A 1 191 ? -10.403 -2.492 7.883 1.00 96.88 191 CYS A N 1
ATOM 1595 C CA . CYS A 1 191 ? -9.016 -2.067 8.045 1.00 96.88 191 CYS A CA 1
ATOM 1596 C C . CYS A 1 191 ? -8.050 -3.132 7.525 1.00 96.88 191 CYS A C 1
ATOM 1598 O O . CYS A 1 191 ? -7.903 -4.195 8.127 1.00 96.88 191 CYS A O 1
ATOM 1600 N N . LEU A 1 192 ? -7.373 -2.830 6.416 1.00 95.94 192 LEU A N 1
ATOM 1601 C CA . LEU A 1 192 ? -6.376 -3.722 5.842 1.00 95.94 192 LEU A CA 1
ATOM 1602 C C . LEU A 1 192 ? -5.086 -3.682 6.646 1.00 95.94 192 LEU A C 1
ATOM 1604 O O . LEU A 1 192 ? -4.498 -2.616 6.869 1.00 95.94 192 LEU A O 1
ATOM 1608 N N . VAL A 1 193 ? -4.623 -4.871 7.002 1.00 96.81 193 VAL A N 1
ATOM 1609 C CA . VAL A 1 193 ? -3.408 -5.098 7.771 1.00 96.81 193 VAL A CA 1
ATOM 1610 C C . VAL A 1 193 ? -2.517 -6.105 7.060 1.00 96.81 193 VAL A C 1
ATOM 1612 O O . VAL A 1 193 ? -2.914 -6.785 6.117 1.00 96.81 193 VAL A O 1
ATOM 1615 N N . ARG A 1 194 ? -1.253 -6.128 7.457 1.00 96.00 194 ARG A N 1
ATOM 1616 C CA . ARG A 1 194 ? -0.241 -7.030 6.917 1.00 96.00 194 ARG A CA 1
ATOM 1617 C C . ARG A 1 194 ? 0.879 -7.116 7.931 1.00 96.00 194 ARG A C 1
ATOM 1619 O O . ARG A 1 194 ? 1.149 -6.114 8.588 1.00 96.00 194 ARG A O 1
ATOM 1626 N N . ASP A 1 195 ? 1.586 -8.239 7.958 1.00 97.44 195 ASP A N 1
ATOM 1627 C CA . ASP A 1 195 ? 2.870 -8.362 8.648 1.00 97.44 195 ASP A CA 1
ATOM 1628 C C . ASP A 1 195 ? 3.748 -7.098 8.418 1.00 97.44 195 ASP A C 1
ATOM 1630 O O . ASP A 1 195 ? 4.133 -6.801 7.274 1.00 97.44 195 ASP A O 1
ATOM 1634 N N . PRO A 1 196 ? 4.058 -6.326 9.481 1.00 96.62 196 PRO A N 1
ATOM 1635 C CA . PRO A 1 196 ? 4.827 -5.089 9.382 1.00 96.62 196 PRO A CA 1
ATOM 1636 C C . PRO A 1 196 ? 6.198 -5.242 8.718 1.00 96.62 196 PRO A C 1
ATOM 1638 O O . PRO A 1 196 ? 6.629 -4.353 7.982 1.00 96.62 196 PRO A O 1
ATOM 1641 N N . ILE A 1 197 ? 6.887 -6.365 8.925 1.00 97.69 197 ILE A N 1
ATOM 1642 C CA . ILE A 1 197 ? 8.197 -6.613 8.312 1.00 97.69 197 ILE A CA 1
ATOM 1643 C C . ILE A 1 197 ? 8.030 -6.837 6.806 1.00 97.69 197 ILE A C 1
ATOM 1645 O O . ILE A 1 197 ? 8.814 -6.322 6.004 1.00 97.69 197 ILE A O 1
ATOM 1649 N N . SER A 1 198 ? 6.944 -7.493 6.392 1.00 95.81 198 SER A N 1
ATOM 1650 C CA . SER A 1 198 ? 6.582 -7.633 4.974 1.00 95.81 198 SER A CA 1
ATOM 1651 C C . SER A 1 198 ? 6.216 -6.294 4.314 1.00 95.81 198 SER A C 1
ATOM 1653 O O . SER A 1 198 ? 6.502 -6.077 3.125 1.00 95.81 198 SER A O 1
ATOM 1655 N N . VAL A 1 199 ? 5.615 -5.364 5.069 1.00 93.62 199 VAL A N 1
ATOM 1656 C CA . VAL A 1 199 ? 5.396 -3.976 4.622 1.00 93.62 199 VAL A CA 1
ATOM 1657 C C . VAL A 1 199 ? 6.736 -3.270 4.400 1.00 93.62 199 VAL A C 1
ATOM 1659 O O . VAL A 1 199 ? 6.918 -2.662 3.341 1.00 93.62 199 VAL A O 1
ATOM 1662 N N . ILE A 1 200 ? 7.687 -3.384 5.336 1.00 94.62 200 ILE A N 1
ATOM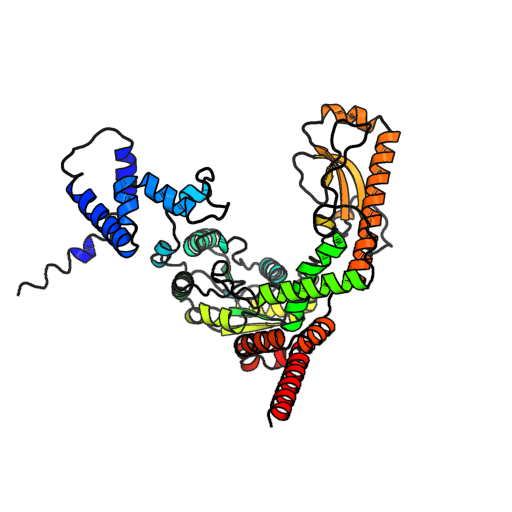 1663 C CA . ILE A 1 200 ? 9.035 -2.799 5.207 1.00 94.62 200 ILE A CA 1
ATOM 1664 C C . ILE A 1 200 ? 9.751 -3.368 3.987 1.00 94.62 200 ILE A C 1
ATOM 1666 O O . ILE A 1 200 ? 10.238 -2.594 3.167 1.00 94.62 200 ILE A O 1
ATOM 1670 N N . LYS A 1 201 ? 9.752 -4.696 3.813 1.00 93.75 201 LYS A N 1
ATOM 1671 C CA . LYS A 1 201 ? 10.319 -5.362 2.630 1.00 93.75 201 LYS A CA 1
ATOM 1672 C C . LYS A 1 201 ? 9.786 -4.752 1.335 1.00 93.75 201 LYS A C 1
ATOM 1674 O O . LYS A 1 201 ? 10.553 -4.419 0.435 1.00 93.75 201 LYS A O 1
ATOM 1679 N N . SER A 1 202 ? 8.465 -4.612 1.234 1.00 89.75 202 SER A N 1
ATOM 1680 C CA . SER A 1 202 ? 7.821 -4.107 0.016 1.00 89.75 202 SER A CA 1
ATOM 1681 C C . SER A 1 202 ? 8.269 -2.677 -0.306 1.00 89.75 202 SER A C 1
ATOM 1683 O O . SER A 1 202 ? 8.522 -2.358 -1.464 1.00 89.75 202 SER A O 1
ATOM 1685 N N . HIS A 1 203 ? 8.423 -1.828 0.715 1.00 87.88 203 HIS A N 1
ATOM 1686 C CA . HIS A 1 203 ? 8.948 -0.476 0.532 1.00 87.88 203 HIS A CA 1
ATOM 1687 C C . HIS A 1 203 ? 10.442 -0.488 0.216 1.00 87.88 203 HIS A C 1
ATOM 1689 O O . HIS A 1 203 ? 10.844 0.170 -0.734 1.00 87.88 203 HIS A O 1
ATOM 1695 N N . ALA A 1 204 ? 11.252 -1.278 0.923 1.00 91.06 204 ALA A N 1
ATOM 1696 C CA . ALA A 1 204 ? 12.679 -1.416 0.646 1.00 91.06 204 ALA A CA 1
ATOM 1697 C C . ALA A 1 204 ? 12.928 -1.795 -0.822 1.00 91.06 204 ALA A C 1
ATOM 1699 O O . ALA A 1 204 ? 13.745 -1.161 -1.481 1.00 91.06 204 ALA A O 1
ATOM 1700 N N . ASN A 1 205 ? 12.153 -2.735 -1.373 1.00 89.19 205 ASN A N 1
ATOM 1701 C CA . ASN A 1 205 ? 12.209 -3.077 -2.796 1.00 89.19 205 ASN A CA 1
ATOM 1702 C C . ASN A 1 205 ? 11.737 -1.940 -3.715 1.00 89.19 205 ASN A C 1
ATOM 1704 O O . ASN A 1 205 ? 12.300 -1.768 -4.792 1.00 89.19 205 ASN A O 1
ATOM 1708 N N . ALA A 1 206 ? 10.759 -1.130 -3.302 1.00 83.00 206 ALA A N 1
ATOM 1709 C CA . ALA A 1 206 ? 10.344 0.051 -4.062 1.00 83.00 206 ALA A CA 1
ATOM 1710 C C . ALA A 1 206 ? 11.433 1.139 -4.129 1.00 83.00 206 ALA A C 1
ATOM 1712 O O . ALA A 1 206 ? 11.474 1.875 -5.111 1.00 83.00 206 ALA A O 1
ATOM 1713 N N . PHE A 1 207 ? 12.317 1.228 -3.128 1.00 84.12 207 PHE A N 1
ATOM 1714 C CA . PHE A 1 207 ? 13.513 2.077 -3.180 1.00 84.12 207 PHE A CA 1
ATOM 1715 C C . PHE A 1 207 ? 14.648 1.412 -3.967 1.00 84.12 207 PHE A C 1
ATOM 1717 O O . PHE A 1 207 ? 15.262 2.057 -4.806 1.00 84.12 207 PHE A O 1
ATOM 1724 N N . PHE A 1 208 ? 14.905 0.125 -3.724 1.00 87.06 208 PHE A N 1
ATOM 1725 C CA . PHE A 1 208 ? 16.086 -0.595 -4.203 1.00 87.06 208 PHE A CA 1
ATOM 1726 C C . PHE A 1 208 ? 16.007 -1.050 -5.666 1.00 87.06 208 PHE A C 1
ATOM 1728 O O . PHE A 1 208 ? 16.930 -0.804 -6.441 1.00 87.06 208 PHE A O 1
ATOM 1735 N N . LEU A 1 209 ? 14.913 -1.702 -6.073 1.00 84.00 209 LEU A N 1
ATOM 1736 C CA . LEU A 1 209 ? 14.806 -2.299 -7.409 1.00 84.00 209 LEU A CA 1
ATOM 1737 C C . LEU A 1 209 ? 14.934 -1.279 -8.555 1.00 84.00 209 LEU A C 1
ATOM 1739 O O . LEU A 1 209 ? 15.538 -1.632 -9.567 1.00 84.00 209 LEU A O 1
ATOM 1743 N N . PRO A 1 210 ? 14.454 -0.021 -8.437 1.00 78.81 210 PRO A N 1
ATOM 1744 C CA . PRO A 1 210 ? 14.719 1.000 -9.447 1.00 78.81 210 PRO A CA 1
ATOM 1745 C C . PRO A 1 210 ? 16.208 1.268 -9.701 1.00 78.81 210 PRO A C 1
ATOM 1747 O O . PRO A 1 210 ? 16.568 1.541 -10.842 1.00 78.81 210 PRO A O 1
ATOM 1750 N N . TYR A 1 211 ? 17.087 1.148 -8.697 1.00 78.38 211 TYR A N 1
ATOM 1751 C CA . TYR A 1 211 ? 18.532 1.309 -8.908 1.00 78.38 211 TYR A CA 1
ATOM 1752 C C . TYR A 1 211 ? 19.095 0.194 -9.785 1.00 78.38 211 TYR A C 1
ATOM 1754 O O . TYR A 1 211 ? 19.793 0.482 -10.752 1.00 78.38 211 TYR A O 1
ATOM 1762 N N . LEU A 1 212 ? 18.735 -1.061 -9.498 1.00 78.31 212 LEU A N 1
ATOM 1763 C CA . LEU A 1 212 ? 19.157 -2.209 -10.308 1.00 78.31 212 LEU A CA 1
ATOM 1764 C C . LEU A 1 212 ? 18.554 -2.179 -11.716 1.00 78.31 212 LEU A C 1
ATOM 1766 O O . LEU A 1 212 ? 19.166 -2.641 -12.677 1.00 78.31 212 LEU A O 1
ATOM 1770 N N . ARG A 1 213 ? 17.337 -1.645 -11.840 1.00 74.94 213 ARG A N 1
ATOM 1771 C CA . ARG A 1 213 ? 16.598 -1.628 -13.101 1.00 74.94 213 ARG A CA 1
ATOM 1772 C C . ARG A 1 213 ? 16.962 -0.457 -14.007 1.00 74.94 213 ARG A C 1
ATOM 1774 O O . ARG A 1 213 ? 16.841 -0.604 -15.221 1.00 74.94 213 ARG A O 1
ATOM 1781 N N . TYR A 1 214 ? 17.390 0.680 -13.461 1.00 69.88 214 TYR A N 1
ATOM 1782 C CA . TYR A 1 214 ? 17.591 1.910 -14.239 1.00 69.88 214 TYR A CA 1
ATOM 1783 C C . TYR A 1 214 ? 18.952 2.576 -14.071 1.00 69.88 214 TYR A C 1
ATOM 1785 O O . TYR A 1 214 ? 19.151 3.595 -14.715 1.00 69.88 214 TYR A O 1
ATOM 1793 N N . GLY A 1 215 ? 19.860 2.045 -13.244 1.00 60.59 215 GLY A N 1
ATOM 1794 C CA . GLY A 1 215 ? 21.185 2.639 -13.054 1.00 60.59 215 GLY A CA 1
ATOM 1795 C C . GLY A 1 215 ? 21.081 4.026 -12.424 1.00 60.59 215 GLY A C 1
ATOM 1796 O O . GLY A 1 215 ? 21.125 5.025 -13.128 1.00 60.59 215 GLY A O 1
ATOM 1797 N N . GLY A 1 216 ? 20.851 4.080 -11.105 1.00 52.91 216 GLY A N 1
ATOM 1798 C CA . GLY A 1 216 ? 20.513 5.294 -10.342 1.00 52.91 216 GLY A CA 1
ATOM 1799 C C . GLY A 1 216 ? 20.953 6.624 -10.972 1.00 52.91 216 GLY A C 1
ATOM 1800 O O . GLY A 1 216 ? 22.103 7.014 -10.837 1.00 52.91 216 GLY A O 1
ATOM 1801 N N . GLY A 1 217 ? 20.013 7.332 -11.608 1.00 46.94 217 GLY A N 1
ATOM 1802 C CA . GLY A 1 217 ? 20.275 8.608 -12.277 1.00 46.94 217 GLY A CA 1
ATOM 1803 C C . GLY A 1 217 ? 20.687 8.477 -13.747 1.00 46.94 217 GLY A C 1
ATOM 1804 O O . GLY A 1 217 ? 21.856 8.594 -14.077 1.00 46.94 217 GLY A O 1
ATOM 1805 N N . GLY A 1 218 ? 19.699 8.359 -14.639 1.00 36.41 218 GLY A N 1
ATOM 1806 C CA . GLY A 1 218 ? 19.785 8.819 -16.032 1.00 36.41 218 GLY A CA 1
ATOM 1807 C C . GLY A 1 218 ? 20.704 8.068 -17.002 1.00 36.41 218 GLY A C 1
ATOM 1808 O O . GLY A 1 218 ? 20.666 8.404 -18.183 1.00 36.41 218 GLY A O 1
ATOM 1809 N N . THR A 1 219 ? 21.487 7.077 -16.575 1.00 40.19 219 THR A N 1
ATOM 1810 C CA . THR A 1 219 ? 22.387 6.350 -17.478 1.00 40.19 219 THR A CA 1
ATOM 1811 C C . THR A 1 219 ? 21.804 4.995 -17.873 1.00 40.19 219 THR A C 1
ATOM 1813 O O . THR A 1 219 ? 21.353 4.193 -17.058 1.00 40.19 219 THR A O 1
ATOM 1816 N N . THR A 1 220 ? 21.786 4.729 -19.178 1.00 45.56 220 THR A N 1
ATOM 1817 C CA . THR A 1 220 ? 21.416 3.424 -19.744 1.00 45.56 220 THR A CA 1
ATOM 1818 C C . THR A 1 220 ? 22.554 2.409 -19.671 1.00 45.56 220 THR A C 1
ATOM 1820 O O . THR A 1 220 ? 22.330 1.242 -19.994 1.00 45.56 220 THR A O 1
ATOM 1823 N N . ASP A 1 221 ? 23.739 2.829 -19.229 1.00 45.00 221 ASP A N 1
ATOM 1824 C CA . ASP A 1 221 ? 24.950 2.021 -19.274 1.00 45.00 221 ASP A CA 1
ATOM 1825 C C . ASP A 1 221 ? 24.879 0.834 -18.316 1.00 45.00 221 ASP A C 1
ATOM 1827 O O . ASP A 1 221 ? 24.578 0.946 -17.124 1.00 45.00 221 ASP A O 1
ATOM 1831 N N . VAL A 1 222 ? 25.158 -0.339 -18.878 1.00 50.50 222 VAL A N 1
ATOM 1832 C CA . VAL A 1 222 ? 25.307 -1.593 -18.147 1.00 50.50 222 VAL A CA 1
ATOM 1833 C C . VAL A 1 222 ? 26.682 -1.573 -17.493 1.00 50.50 222 VAL A C 1
ATOM 1835 O O . VAL A 1 222 ? 27.637 -2.137 -18.016 1.00 50.50 222 VAL A O 1
ATOM 1838 N N . LEU A 1 223 ? 26.805 -0.907 -16.350 1.00 53.72 223 LEU A N 1
ATOM 1839 C CA . LEU A 1 223 ? 27.931 -1.196 -15.472 1.00 53.72 223 LEU A CA 1
ATOM 1840 C C . LEU A 1 223 ? 27.586 -2.476 -14.701 1.00 53.72 223 LEU A C 1
ATOM 1842 O O . LEU A 1 223 ? 26.534 -2.522 -14.054 1.00 53.72 223 LEU A O 1
ATOM 1846 N N . PRO A 1 224 ? 28.402 -3.544 -14.788 1.00 63.72 224 PRO A N 1
ATOM 1847 C CA . PRO A 1 224 ? 28.190 -4.715 -13.960 1.00 63.72 224 PRO A CA 1
ATOM 1848 C C . PRO A 1 224 ? 28.386 -4.287 -12.509 1.00 63.72 224 PRO A C 1
ATOM 1850 O O . PRO A 1 224 ? 29.505 -4.008 -12.087 1.00 63.72 224 PRO A O 1
ATOM 1853 N N . TYR A 1 225 ? 27.299 -4.214 -11.744 1.00 69.81 225 TYR A N 1
ATOM 1854 C CA . TYR A 1 225 ? 27.426 -4.043 -10.307 1.00 69.81 225 TYR A CA 1
ATOM 1855 C C . TYR A 1 225 ? 28.126 -5.280 -9.746 1.00 69.81 225 TYR A C 1
ATOM 1857 O O . TYR A 1 225 ? 27.633 -6.403 -9.879 1.00 69.81 225 TYR A O 1
ATOM 1865 N N . SER A 1 226 ? 29.264 -5.081 -9.094 1.00 82.25 226 SER A N 1
ATOM 1866 C CA . SER A 1 226 ? 29.852 -6.112 -8.248 1.00 82.25 226 SER A CA 1
ATOM 1867 C C . SER A 1 226 ? 28.882 -6.467 -7.117 1.00 82.25 226 SER A C 1
ATOM 1869 O O . SER A 1 226 ? 28.071 -5.644 -6.679 1.00 82.25 226 SER A O 1
ATOM 1871 N N . ALA A 1 227 ? 28.986 -7.686 -6.583 1.00 85.06 227 ALA A N 1
ATOM 1872 C CA . ALA A 1 227 ? 28.155 -8.111 -5.454 1.00 85.06 227 ALA A CA 1
ATOM 1873 C C . ALA A 1 227 ? 28.251 -7.136 -4.261 1.00 85.06 227 ALA A C 1
ATOM 1875 O O . ALA A 1 227 ? 27.250 -6.852 -3.606 1.00 85.06 227 ALA A O 1
ATOM 1876 N N . LEU A 1 228 ? 29.438 -6.565 -4.025 1.00 87.81 228 LEU A N 1
ATOM 1877 C CA . LEU A 1 228 ? 29.672 -5.582 -2.968 1.00 87.81 228 LEU A CA 1
ATOM 1878 C C . LEU A 1 228 ? 28.916 -4.266 -3.208 1.00 87.81 228 LEU A C 1
ATOM 1880 O O . LEU A 1 228 ? 28.366 -3.693 -2.269 1.00 87.81 228 LEU A O 1
ATOM 1884 N N . GLU A 1 229 ? 28.873 -3.776 -4.447 1.00 87.62 229 GLU A N 1
ATOM 1885 C CA . GLU A 1 229 ? 28.119 -2.565 -4.791 1.00 87.62 229 GLU A CA 1
ATOM 1886 C C . GLU A 1 229 ? 26.617 -2.775 -4.631 1.00 87.62 229 GLU A C 1
ATOM 1888 O O . GLU A 1 229 ? 25.940 -1.912 -4.070 1.00 87.62 229 GLU A O 1
ATOM 1893 N N . ILE A 1 230 ? 26.104 -3.935 -5.053 1.00 88.50 230 ILE A N 1
ATOM 1894 C CA . ILE A 1 230 ? 24.693 -4.287 -4.870 1.00 88.50 230 ILE A CA 1
ATOM 1895 C C . ILE A 1 230 ? 24.331 -4.269 -3.386 1.00 88.50 230 ILE A C 1
ATOM 1897 O O . ILE A 1 230 ? 23.326 -3.661 -3.016 1.00 88.50 230 ILE A O 1
ATOM 1901 N N . GLU A 1 231 ? 25.145 -4.894 -2.532 1.00 91.50 231 GLU A N 1
ATOM 1902 C CA . GLU A 1 231 ? 24.899 -4.908 -1.088 1.00 91.50 231 GLU A CA 1
ATOM 1903 C C . GLU A 1 231 ? 24.962 -3.503 -0.472 1.00 91.50 231 GLU A C 1
ATOM 1905 O O . GLU A 1 231 ? 24.068 -3.142 0.291 1.00 91.50 231 GLU A O 1
ATOM 1910 N N . ARG A 1 232 ? 25.917 -2.654 -0.875 1.00 91.00 232 ARG A N 1
ATOM 1911 C CA . ARG A 1 232 ? 25.983 -1.251 -0.415 1.00 91.00 232 ARG A CA 1
ATOM 1912 C C . ARG A 1 232 ? 24.748 -0.441 -0.817 1.00 91.00 232 ARG A C 1
ATOM 1914 O O . ARG A 1 232 ? 24.205 0.311 -0.007 1.00 91.00 232 ARG A O 1
ATOM 1921 N N . ILE A 1 233 ? 24.290 -0.577 -2.064 1.00 89.62 233 ILE A N 1
ATOM 1922 C CA . ILE A 1 233 ? 23.077 0.103 -2.548 1.00 89.62 233 ILE A CA 1
ATOM 1923 C C . ILE A 1 233 ? 21.857 -0.402 -1.778 1.00 89.62 233 ILE A C 1
ATOM 1925 O O . ILE A 1 233 ? 21.008 0.395 -1.376 1.00 89.62 233 ILE A O 1
ATOM 1929 N N . LYS A 1 234 ? 21.774 -1.714 -1.551 1.00 92.12 234 LYS A N 1
ATOM 1930 C CA . LYS A 1 234 ? 20.689 -2.352 -0.808 1.00 92.12 234 LYS A CA 1
ATOM 1931 C C . LYS A 1 234 ? 20.617 -1.841 0.629 1.00 92.12 234 LYS A C 1
ATOM 1933 O O . LYS A 1 234 ? 19.554 -1.383 1.042 1.00 92.12 234 LYS A O 1
ATOM 1938 N N . GLU A 1 235 ? 21.733 -1.838 1.354 1.00 93.81 235 GLU A N 1
ATOM 1939 C CA . GLU A 1 235 ? 21.822 -1.332 2.728 1.00 93.81 235 GLU A CA 1
ATOM 1940 C C . GLU A 1 235 ? 21.422 0.148 2.817 1.00 93.81 235 GLU A C 1
ATOM 1942 O O . GLU A 1 235 ? 20.612 0.535 3.669 1.00 93.81 235 GLU A O 1
ATOM 1947 N N . ARG A 1 236 ? 21.906 0.974 1.878 1.00 92.81 236 ARG A N 1
ATOM 1948 C CA . ARG A 1 236 ? 21.502 2.381 1.762 1.00 92.81 236 ARG A CA 1
ATOM 1949 C C . ARG A 1 236 ? 19.995 2.521 1.544 1.00 92.81 236 ARG A C 1
ATOM 1951 O O . ARG A 1 236 ? 19.348 3.268 2.270 1.00 92.81 236 ARG A O 1
ATOM 1958 N N . CYS A 1 237 ? 19.422 1.796 0.583 1.00 91.31 237 CYS A N 1
ATOM 1959 C CA . CYS A 1 237 ? 17.992 1.872 0.266 1.00 91.31 237 CYS A CA 1
ATOM 1960 C C . CYS A 1 237 ? 17.112 1.388 1.425 1.00 91.31 237 CYS A C 1
ATOM 1962 O O . CYS A 1 237 ? 16.042 1.945 1.667 1.00 91.31 237 CYS A O 1
ATOM 1964 N N . VAL A 1 238 ? 17.552 0.362 2.158 1.00 94.31 238 VAL A N 1
ATOM 1965 C CA . VAL A 1 238 ? 16.871 -0.091 3.377 1.00 94.31 238 VAL A CA 1
ATOM 1966 C C . VAL A 1 238 ? 16.946 0.992 4.452 1.00 94.31 238 VAL A C 1
ATOM 1968 O O . VAL A 1 238 ? 15.923 1.317 5.050 1.00 94.31 238 VAL A O 1
ATOM 1971 N N . THR A 1 239 ? 18.098 1.630 4.646 1.00 93.19 239 THR A N 1
ATOM 1972 C CA . THR A 1 239 ? 18.239 2.761 5.579 1.00 93.19 239 THR A CA 1
ATOM 1973 C C . THR A 1 239 ? 17.324 3.932 5.206 1.00 93.19 239 THR A C 1
ATOM 1975 O O . THR A 1 239 ? 16.606 4.449 6.065 1.00 93.19 239 THR A O 1
ATOM 1978 N N . ASP A 1 240 ? 17.279 4.309 3.925 1.00 89.62 240 ASP A N 1
ATOM 1979 C CA . ASP A 1 240 ? 16.386 5.349 3.400 1.00 89.62 240 ASP A CA 1
ATOM 1980 C C . ASP A 1 240 ? 14.908 4.973 3.590 1.00 89.62 240 ASP A C 1
ATOM 1982 O O . ASP A 1 240 ? 14.091 5.819 3.961 1.00 89.62 240 ASP A O 1
ATOM 1986 N N . CYS A 1 241 ? 14.566 3.691 3.433 1.00 90.56 241 CYS A N 1
ATOM 1987 C CA . CYS A 1 241 ? 13.242 3.164 3.747 1.00 90.56 241 CYS A CA 1
ATOM 1988 C C . CYS A 1 241 ? 12.904 3.364 5.234 1.00 90.56 241 CYS A C 1
ATOM 1990 O O . CYS A 1 241 ? 11.853 3.914 5.549 1.00 90.56 241 CYS A O 1
ATOM 1992 N N . PHE A 1 242 ? 13.794 3.015 6.167 1.00 91.31 242 PHE A N 1
ATOM 1993 C CA . PHE A 1 242 ? 13.566 3.241 7.601 1.00 91.31 242 PHE A CA 1
ATOM 1994 C C . PHE A 1 242 ? 13.448 4.726 7.960 1.00 91.31 242 PHE A C 1
ATOM 1996 O O . PHE A 1 242 ? 12.579 5.103 8.752 1.00 91.31 242 PHE A O 1
ATOM 2003 N N . LEU A 1 243 ? 14.268 5.583 7.347 1.00 87.69 243 LEU A N 1
ATOM 2004 C CA . LEU A 1 243 ? 14.140 7.033 7.471 1.00 87.69 243 LEU A CA 1
ATOM 2005 C C . LEU A 1 243 ? 12.760 7.499 7.002 1.00 87.69 243 LEU A C 1
ATOM 2007 O O . LEU A 1 243 ? 12.095 8.241 7.719 1.00 87.69 243 LEU A O 1
ATOM 2011 N N . PHE A 1 244 ? 12.307 7.033 5.842 1.00 83.69 244 PHE A N 1
ATOM 2012 C CA . PHE A 1 244 ? 11.007 7.384 5.282 1.00 83.69 244 PHE A CA 1
ATOM 2013 C C . PHE A 1 244 ? 9.831 6.879 6.134 1.00 83.69 244 PHE A C 1
ATOM 2015 O O . PHE A 1 244 ? 8.880 7.621 6.374 1.00 83.69 244 PHE A O 1
ATOM 2022 N N . LEU A 1 245 ? 9.897 5.634 6.613 1.00 84.44 245 LEU A N 1
ATOM 2023 C CA . LEU A 1 245 ? 8.811 4.988 7.351 1.00 84.44 245 LEU A CA 1
ATOM 2024 C C . LEU A 1 245 ? 8.697 5.480 8.800 1.00 84.44 245 LEU A C 1
ATOM 2026 O O . LEU A 1 245 ? 7.584 5.607 9.308 1.00 84.44 245 LEU A O 1
ATOM 2030 N N . LEU A 1 246 ? 9.827 5.727 9.476 1.00 81.62 246 LEU A N 1
ATOM 2031 C CA . LEU A 1 246 ? 9.860 5.967 10.926 1.00 81.62 246 LEU A CA 1
ATOM 2032 C C . LEU A 1 246 ? 10.240 7.397 11.318 1.00 81.62 246 LEU A C 1
ATOM 2034 O O . LEU A 1 246 ? 9.930 7.824 12.431 1.00 81.62 246 LEU A O 1
ATOM 2038 N N . LYS A 1 247 ? 10.912 8.164 10.450 1.00 71.31 247 LYS A N 1
ATOM 2039 C CA . LYS A 1 247 ? 11.267 9.553 10.762 1.00 71.31 247 LYS A CA 1
ATOM 2040 C C . LYS A 1 247 ? 10.143 10.476 10.296 1.00 71.31 247 LYS A C 1
ATOM 2042 O O . LYS A 1 247 ? 10.036 10.823 9.123 1.00 71.31 247 LYS A O 1
ATOM 2047 N N . LEU A 1 248 ? 9.320 10.925 11.244 1.00 56.78 248 LEU A N 1
ATOM 2048 C CA . LEU A 1 248 ? 8.340 11.992 11.028 1.00 56.78 248 LEU A CA 1
ATOM 2049 C C . LEU A 1 248 ? 9.075 13.290 10.663 1.00 56.78 248 LEU A C 1
ATOM 2051 O O . LEU A 1 248 ? 9.510 14.040 11.537 1.00 56.78 248 LEU A O 1
ATOM 2055 N N . HIS A 1 249 ? 9.243 13.574 9.372 1.00 51.31 249 HIS A N 1
ATOM 2056 C CA . HIS A 1 249 ? 9.774 14.868 8.959 1.00 51.31 249 HIS A CA 1
ATOM 2057 C C . HIS A 1 249 ? 8.682 15.925 9.181 1.00 51.31 249 HIS A C 1
ATOM 2059 O O . HIS A 1 249 ? 7.666 15.948 8.477 1.00 51.31 249 HIS A O 1
ATOM 2065 N N . SER A 1 250 ? 8.890 16.792 10.175 1.00 42.56 250 SER A N 1
ATOM 2066 C CA . SER A 1 250 ? 7.928 17.795 10.665 1.00 42.56 250 SER A CA 1
ATOM 2067 C C . SER A 1 250 ? 7.426 18.765 9.588 1.00 42.56 250 SER A C 1
ATOM 2069 O O . SER A 1 250 ? 6.309 19.270 9.677 1.00 42.56 250 SER A O 1
ATOM 2071 N N . SER A 1 251 ? 8.218 18.993 8.539 1.00 44.69 251 SER A N 1
ATOM 2072 C CA . SER A 1 251 ? 7.836 19.807 7.379 1.00 44.69 251 SER A CA 1
ATOM 2073 C C . SER A 1 251 ? 7.084 19.051 6.271 1.00 44.69 251 SER A C 1
ATOM 2075 O O . SER A 1 251 ? 6.421 19.706 5.470 1.00 44.69 251 SER A O 1
ATOM 2077 N N . TRP A 1 252 ? 7.128 17.711 6.218 1.00 42.78 252 TRP A N 1
ATOM 2078 C CA . TRP A 1 252 ? 6.586 16.933 5.087 1.00 42.78 252 TRP A CA 1
ATOM 2079 C C . TRP A 1 252 ? 5.309 16.152 5.390 1.00 42.78 252 TRP A C 1
ATOM 2081 O O . TRP A 1 252 ? 4.538 15.888 4.470 1.00 42.78 252 TRP A O 1
ATOM 2091 N N . THR A 1 253 ? 5.039 15.774 6.641 1.00 52.59 253 THR A N 1
ATOM 2092 C CA . THR A 1 253 ? 3.985 14.783 6.902 1.00 52.59 253 THR A CA 1
ATOM 2093 C C . THR A 1 253 ? 2.968 15.267 7.930 1.00 52.59 253 THR A C 1
ATOM 2095 O O . THR A 1 253 ? 3.109 15.118 9.136 1.00 52.59 253 THR A O 1
ATOM 2098 N N . LYS A 1 254 ? 1.849 15.804 7.433 1.00 66.00 254 LYS A N 1
ATOM 2099 C CA . LYS A 1 254 ? 0.613 15.979 8.221 1.00 66.00 254 LYS A CA 1
ATOM 2100 C C . LYS A 1 254 ? -0.126 14.645 8.462 1.00 66.00 254 LYS A C 1
ATOM 2102 O O . LYS A 1 254 ? -1.274 14.626 8.902 1.00 66.00 254 LYS A O 1
ATOM 2107 N N . THR A 1 255 ? 0.518 13.531 8.120 1.00 68.44 255 THR A N 1
ATOM 2108 C CA . THR A 1 255 ? -0.046 12.186 7.971 1.00 68.44 255 THR A CA 1
ATOM 2109 C C . THR A 1 255 ? 0.981 11.125 8.345 1.00 68.44 255 THR A C 1
ATOM 2111 O O . THR A 1 255 ? 2.112 11.207 7.879 1.00 68.44 255 THR A O 1
ATOM 2114 N N . ARG A 1 256 ? 0.575 10.072 9.050 1.00 73.44 256 ARG A N 1
ATOM 2115 C CA . ARG A 1 256 ? 1.272 8.782 9.088 1.00 73.44 256 ARG A CA 1
ATOM 2116 C C . ARG A 1 256 ? 0.691 7.876 8.008 1.00 73.44 256 ARG A C 1
ATOM 2118 O O . ARG A 1 256 ? -0.500 7.593 8.025 1.00 73.44 256 ARG A O 1
ATOM 2125 N N . SER A 1 257 ? 1.516 7.457 7.059 1.00 71.44 257 SER A N 1
ATOM 2126 C CA . SER A 1 257 ? 1.121 6.603 5.926 1.00 71.44 257 SER A CA 1
ATOM 2127 C C . SER A 1 257 ? 1.447 5.123 6.115 1.00 71.44 257 SER A C 1
ATOM 2129 O O . SER A 1 257 ? 1.055 4.290 5.300 1.00 71.44 257 SER A O 1
ATOM 2131 N N . HIS A 1 258 ? 2.191 4.789 7.164 1.00 84.31 258 HIS A N 1
ATOM 2132 C CA . HIS A 1 258 ? 2.775 3.468 7.358 1.00 84.31 258 HIS A CA 1
ATOM 2133 C C . HIS A 1 258 ? 2.386 2.929 8.721 1.00 84.31 258 HIS A C 1
ATOM 2135 O O . HIS A 1 258 ? 2.281 3.698 9.676 1.00 84.31 258 HIS A O 1
ATOM 2141 N N . PHE A 1 259 ? 2.153 1.617 8.772 1.00 88.00 259 PHE A N 1
ATOM 2142 C CA . PHE A 1 259 ? 1.742 0.889 9.972 1.00 88.00 259 PHE A CA 1
ATOM 2143 C C . PHE A 1 259 ? 0.494 1.457 10.645 1.00 88.00 259 PHE A C 1
ATOM 2145 O O . PHE A 1 259 ? 0.274 1.198 11.806 1.00 88.00 259 PHE A O 1
ATOM 2152 N N . CYS A 1 260 ? -0.336 2.249 9.974 1.00 88.50 260 CYS A N 1
ATOM 2153 C CA . CYS A 1 260 ? -1.455 2.916 10.627 1.00 88.50 260 CYS A CA 1
ATOM 2154 C C . CYS A 1 260 ? -2.659 1.976 10.819 1.00 88.50 260 CYS A C 1
ATOM 2156 O O . CYS A 1 260 ? -3.706 2.213 10.219 1.00 88.50 260 CYS A O 1
ATOM 2158 N N . TYR A 1 261 ? -2.508 0.902 11.604 1.00 94.06 261 TYR A N 1
ATOM 2159 C CA . TYR A 1 261 ? -3.569 -0.086 11.851 1.00 94.06 261 TYR A CA 1
ATOM 2160 C C . TYR A 1 261 ? -4.449 0.327 13.033 1.00 94.06 261 TYR A C 1
ATOM 2162 O O . TYR A 1 261 ? -5.669 0.386 12.898 1.00 94.06 261 TYR A O 1
ATOM 2170 N N . THR A 1 262 ? -3.850 0.696 14.169 1.00 95.00 262 THR A N 1
ATOM 2171 C CA . THR A 1 262 ? -4.588 1.273 15.306 1.00 95.00 262 THR A CA 1
ATOM 2172 C C . THR A 1 262 ? -4.922 2.739 15.034 1.00 95.00 262 THR A C 1
ATOM 2174 O O . THR A 1 262 ? -6.082 3.144 15.095 1.00 95.00 262 THR A O 1
ATOM 2177 N N . SER A 1 263 ? -3.928 3.551 14.659 1.00 92.50 263 SER A N 1
ATOM 2178 C CA . SER A 1 263 ? -4.106 5.004 14.506 1.00 92.50 263 SER A CA 1
ATOM 2179 C C . SER A 1 263 ? -5.149 5.405 13.457 1.00 92.50 263 SER A C 1
ATOM 2181 O O . SER A 1 263 ? -5.804 6.439 13.608 1.00 92.50 263 SER A O 1
ATOM 2183 N N . SER A 1 264 ? -5.312 4.622 12.384 1.00 90.62 264 SER A N 1
ATOM 2184 C CA . SER A 1 264 ? -6.329 4.897 11.361 1.00 90.62 264 SER A CA 1
ATOM 2185 C C . SER A 1 264 ? -7.742 4.584 11.828 1.00 90.62 264 SER A C 1
ATOM 2187 O O . SER A 1 264 ? -8.673 5.267 11.410 1.00 90.62 264 SER A O 1
ATOM 2189 N N . VAL A 1 265 ? -7.907 3.570 12.676 1.00 94.94 265 VAL A N 1
ATOM 2190 C CA . VAL A 1 265 ? -9.202 3.217 13.263 1.00 94.94 265 VAL A CA 1
ATOM 2191 C C . VAL A 1 265 ? -9.613 4.285 14.273 1.00 94.94 265 VAL A C 1
ATOM 2193 O O . VAL A 1 265 ? -10.737 4.785 14.227 1.00 94.94 265 VAL A O 1
ATOM 2196 N N . GLU A 1 266 ? -8.676 4.720 15.120 1.00 94.12 266 GLU A N 1
ATOM 2197 C CA . GLU A 1 266 ? -8.934 5.736 16.144 1.00 94.12 266 GLU A CA 1
ATOM 2198 C C . GLU A 1 266 ? -9.421 7.070 15.568 1.00 94.12 266 GLU A C 1
ATOM 2200 O O . GLU A 1 266 ? -10.372 7.657 16.087 1.00 94.12 266 GLU A O 1
ATOM 2205 N N . GLN A 1 267 ? -8.837 7.541 14.459 1.00 91.44 267 GLN A N 1
ATOM 2206 C CA . GLN A 1 267 ? -9.222 8.828 13.853 1.00 91.44 267 GLN A CA 1
ATOM 2207 C C . GLN A 1 267 ? -10.660 8.865 13.302 1.00 91.44 267 GLN A C 1
ATOM 2209 O O . GLN A 1 267 ? -11.166 9.953 13.026 1.00 91.44 267 GLN A O 1
ATOM 2214 N N . VAL A 1 268 ? -11.312 7.709 13.120 1.00 93.50 268 VAL A N 1
ATOM 2215 C CA . VAL A 1 268 ? -12.709 7.609 12.660 1.00 93.50 268 VAL A CA 1
ATOM 2216 C C . VAL A 1 268 ? -13.632 6.943 13.681 1.00 93.50 268 VAL A C 1
ATOM 2218 O O . VAL A 1 268 ? -14.792 6.686 13.363 1.00 93.50 268 VAL A O 1
ATOM 2221 N N . ARG A 1 269 ? -13.182 6.729 14.927 1.00 95.81 269 ARG A N 1
ATOM 2222 C CA . ARG A 1 269 ? -13.954 6.076 16.006 1.00 95.81 269 ARG A CA 1
ATOM 2223 C C . ARG A 1 269 ? -15.357 6.675 16.197 1.00 95.81 269 ARG A C 1
ATOM 2225 O O . ARG A 1 269 ? -16.323 5.969 16.492 1.00 95.81 269 ARG A O 1
ATOM 2232 N N . ASN A 1 270 ? -15.508 7.980 15.980 1.00 96.06 270 ASN A N 1
ATOM 2233 C CA . ASN A 1 270 ? -16.793 8.686 16.000 1.00 96.06 270 ASN A CA 1
ATOM 2234 C C . ASN A 1 270 ? -17.811 8.144 14.975 1.00 96.06 270 ASN A C 1
ATOM 2236 O O . ASN A 1 270 ? -18.999 8.108 15.283 1.00 96.06 270 ASN A O 1
ATOM 2240 N N . ALA A 1 271 ? -17.364 7.642 13.825 1.00 96.69 271 ALA A N 1
ATOM 2241 C CA . ALA A 1 271 ? -18.186 7.059 12.760 1.00 96.69 271 ALA A CA 1
ATOM 2242 C C . ALA A 1 271 ? -18.153 5.518 12.706 1.00 96.69 271 ALA A C 1
ATOM 2244 O O . ALA A 1 271 ? -18.896 4.916 11.937 1.00 96.69 271 ALA A O 1
ATOM 2245 N N . THR A 1 272 ? -17.334 4.869 13.530 1.00 98.00 272 THR A N 1
ATOM 2246 C CA . THR A 1 272 ? -17.211 3.405 13.569 1.00 98.00 272 THR A CA 1
ATOM 2247 C C . THR A 1 272 ? -18.378 2.755 14.309 1.00 98.00 272 THR A C 1
ATOM 2249 O O . THR A 1 272 ? -18.617 3.091 15.474 1.00 98.00 272 THR A O 1
ATOM 2252 N N . GLN A 1 273 ? -19.075 1.829 13.642 1.00 98.12 273 GLN A N 1
ATOM 2253 C CA . GLN A 1 273 ? -19.986 0.856 14.261 1.00 98.12 273 GLN A CA 1
ATOM 2254 C C . GLN A 1 273 ? -19.205 -0.365 14.754 1.00 98.12 273 GLN A C 1
ATOM 2256 O O . GLN A 1 273 ? -19.244 -0.683 15.935 1.00 98.12 273 GLN A O 1
ATOM 2261 N N . GLU A 1 274 ? -18.461 -0.997 13.850 1.00 98.00 274 GLU A N 1
ATOM 2262 C CA . GLU A 1 274 ? -17.646 -2.182 14.108 1.00 98.00 274 GLU A CA 1
ATOM 2263 C C . GLU A 1 274 ? -16.391 -2.130 13.230 1.00 98.00 274 GLU A C 1
ATOM 2265 O O . GLU A 1 274 ? -16.407 -1.516 12.157 1.00 98.00 274 GLU A O 1
ATOM 2270 N N . VAL A 1 275 ? -15.296 -2.724 13.709 1.00 98.31 275 VAL A N 1
ATOM 2271 C CA . VAL A 1 275 ? -14.009 -2.774 13.007 1.00 98.31 275 VAL A CA 1
ATOM 2272 C C . VAL A 1 275 ? -13.734 -4.202 12.565 1.00 98.31 275 VAL A C 1
ATOM 2274 O O . VAL A 1 275 ? -13.652 -5.102 13.395 1.00 98.31 275 VAL A O 1
ATOM 2277 N N . TYR A 1 276 ? -13.497 -4.376 11.272 1.00 98.19 276 TYR A N 1
ATOM 2278 C CA . TYR A 1 276 ? -13.088 -5.632 10.663 1.00 98.19 276 TYR A CA 1
ATOM 2279 C C . TYR A 1 276 ? -11.651 -5.489 10.169 1.00 98.19 276 TYR A C 1
ATOM 2281 O O . TYR A 1 276 ? -11.392 -4.824 9.163 1.00 98.19 276 TYR A O 1
ATOM 2289 N N . TYR A 1 277 ? -10.706 -6.087 10.894 1.00 97.94 277 TYR A N 1
ATOM 2290 C CA . TYR A 1 277 ? -9.336 -6.225 10.406 1.00 97.94 277 TYR A CA 1
ATOM 2291 C C . TYR A 1 277 ? -9.264 -7.342 9.369 1.00 97.94 277 TYR A C 1
ATOM 2293 O O . TYR A 1 277 ? -9.811 -8.421 9.593 1.00 97.94 277 TYR A O 1
ATOM 2301 N N . ILE A 1 278 ? -8.596 -7.063 8.251 1.00 97.69 278 ILE A N 1
ATOM 2302 C CA . ILE A 1 278 ? -8.481 -7.974 7.109 1.00 97.69 278 ILE A CA 1
ATOM 2303 C C . ILE A 1 278 ? -7.009 -8.093 6.761 1.00 97.69 278 ILE A C 1
ATOM 2305 O O . ILE A 1 278 ? -6.379 -7.101 6.378 1.00 97.69 278 ILE A O 1
ATOM 2309 N N . ASP A 1 279 ? -6.452 -9.288 6.927 1.00 96.12 279 ASP A N 1
ATOM 2310 C CA . ASP A 1 279 ? -5.062 -9.524 6.579 1.00 96.12 279 ASP A CA 1
ATOM 2311 C C . ASP A 1 279 ?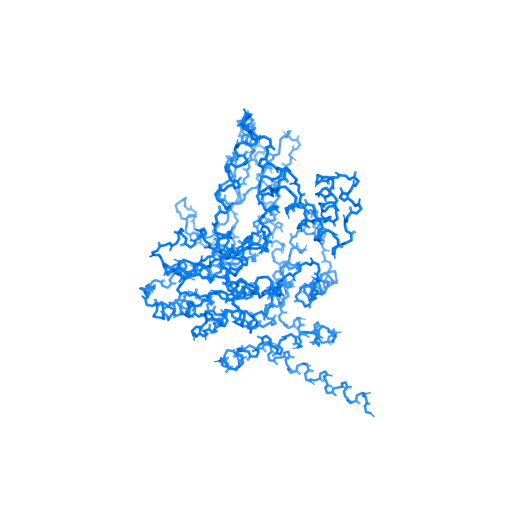 -4.883 -9.598 5.063 1.00 96.12 279 ASP A C 1
ATOM 2313 O O . ASP A 1 279 ? -5.692 -10.187 4.347 1.00 96.12 279 ASP A O 1
ATOM 2317 N N . MET A 1 280 ? -3.785 -9.039 4.556 1.00 92.94 280 MET A N 1
ATOM 2318 C CA . MET A 1 280 ? -3.443 -9.141 3.140 1.00 92.94 280 MET A CA 1
ATOM 2319 C C . MET A 1 280 ? -3.393 -10.603 2.657 1.00 92.94 280 MET A C 1
ATOM 2321 O O . MET A 1 280 ? -3.737 -10.858 1.506 1.00 92.94 280 MET A O 1
ATOM 2325 N N . GLN A 1 281 ? -2.997 -11.559 3.505 1.00 92.38 281 GLN A N 1
ATOM 2326 C CA . GLN A 1 281 ? -2.985 -12.989 3.175 1.00 92.38 281 GLN A CA 1
ATOM 2327 C C . GLN A 1 281 ? -4.382 -13.526 2.836 1.00 92.38 281 GLN A C 1
ATOM 2329 O O . GLN A 1 281 ? -4.501 -14.411 1.990 1.00 92.38 281 GLN A O 1
ATOM 2334 N N . GLU A 1 282 ? -5.443 -12.955 3.413 1.00 93.81 282 GLU A N 1
ATOM 2335 C CA . GLU A 1 282 ? -6.830 -13.354 3.140 1.00 93.81 282 GLU A CA 1
ATOM 2336 C C . GLU A 1 282 ? -7.281 -12.943 1.724 1.00 93.81 282 GLU A C 1
ATOM 2338 O O . GLU A 1 282 ? -8.217 -13.519 1.175 1.00 93.81 282 GLU A O 1
ATOM 2343 N N . ILE A 1 283 ? -6.580 -12.006 1.077 1.00 91.44 283 ILE A N 1
ATOM 2344 C CA . ILE A 1 283 ? -6.916 -11.464 -0.252 1.00 91.44 283 ILE A CA 1
ATOM 2345 C C . ILE A 1 283 ? -5.815 -11.708 -1.301 1.00 91.44 283 ILE A C 1
ATOM 2347 O O . ILE A 1 283 ? -5.671 -10.954 -2.262 1.00 91.44 283 ILE A O 1
ATOM 2351 N N . MET A 1 284 ? -4.991 -12.745 -1.112 1.00 87.31 284 MET A N 1
ATOM 2352 C CA . MET A 1 284 ? -3.891 -13.061 -2.037 1.00 87.31 284 MET A CA 1
ATOM 2353 C C . MET A 1 284 ? -4.308 -13.850 -3.280 1.00 87.31 284 MET A C 1
ATOM 2355 O O . MET A 1 284 ? -3.589 -13.826 -4.276 1.00 87.31 284 MET A O 1
ATOM 2359 N N . THR A 1 285 ? -5.427 -14.569 -3.226 1.00 89.19 285 THR A N 1
ATOM 2360 C CA . THR A 1 285 ? -5.920 -15.384 -4.344 1.00 89.19 285 THR A CA 1
ATOM 2361 C C . THR A 1 285 ? -7.303 -14.917 -4.761 1.00 89.19 285 THR A C 1
ATOM 2363 O O . THR A 1 285 ? -8.022 -14.319 -3.958 1.00 89.19 285 THR A O 1
ATOM 2366 N N . SER A 1 286 ? -7.696 -15.214 -5.998 1.00 89.69 286 SER A N 1
ATOM 2367 C CA . SER A 1 286 ? -9.050 -14.949 -6.490 1.00 89.69 286 SER A CA 1
ATOM 2368 C C . SER A 1 286 ? -10.110 -15.574 -5.576 1.00 89.69 286 SER A C 1
ATOM 2370 O O . SER A 1 286 ? -11.024 -14.887 -5.129 1.00 89.69 286 SER A O 1
ATOM 2372 N N . GLN A 1 287 ? -9.922 -16.842 -5.197 1.00 92.56 287 GLN A N 1
ATOM 2373 C CA . GLN A 1 287 ? -10.850 -17.578 -4.339 1.00 92.56 287 GLN A CA 1
ATOM 2374 C C . GLN A 1 287 ? -10.935 -16.999 -2.921 1.00 92.56 287 GLN A C 1
ATOM 2376 O O . GLN A 1 287 ? -12.026 -16.798 -2.395 1.00 92.56 287 GLN A O 1
ATOM 2381 N N . SER A 1 288 ? -9.793 -16.706 -2.292 1.00 93.88 288 SER A N 1
ATOM 2382 C CA . SER A 1 288 ? -9.780 -16.158 -0.932 1.00 93.88 288 SER A CA 1
ATOM 2383 C C . SER A 1 288 ? -10.373 -14.745 -0.896 1.00 93.88 288 SER A C 1
ATOM 2385 O O . SER A 1 288 ? -11.192 -14.438 -0.030 1.00 93.88 288 SER A O 1
ATOM 2387 N N . SER A 1 289 ? -10.043 -13.919 -1.895 1.00 94.12 289 SER A N 1
ATOM 2388 C CA . SER A 1 289 ? -10.610 -12.578 -2.062 1.00 94.12 289 SER A CA 1
ATOM 2389 C C . SER A 1 289 ? -12.120 -12.635 -2.268 1.00 94.12 289 SER A C 1
ATOM 2391 O O . SER A 1 289 ? -12.851 -11.884 -1.628 1.00 94.12 289 SER A O 1
ATOM 2393 N N . HIS A 1 290 ? -12.601 -13.559 -3.102 1.00 95.50 290 HIS A N 1
ATOM 2394 C CA . HIS A 1 290 ? -14.028 -13.785 -3.319 1.00 95.50 290 HIS A CA 1
ATOM 2395 C C . HIS A 1 290 ? -14.755 -14.113 -2.009 1.00 95.50 290 HIS A C 1
ATOM 2397 O O . HIS A 1 290 ? -15.714 -13.421 -1.672 1.00 95.50 290 HIS A O 1
ATOM 2403 N N . CYS A 1 291 ? -14.241 -15.050 -1.205 1.00 96.44 291 CYS A N 1
ATOM 2404 C CA . CYS A 1 291 ? -14.805 -15.382 0.110 1.00 96.44 291 CYS A CA 1
ATOM 2405 C C . CYS A 1 291 ? -14.846 -14.178 1.070 1.00 96.44 291 CYS A C 1
ATOM 2407 O O . CYS A 1 291 ? -15.829 -13.979 1.786 1.00 96.44 291 CYS A O 1
ATOM 2409 N N . VAL A 1 292 ? -13.787 -13.360 1.107 1.00 97.19 292 VAL A N 1
ATOM 2410 C CA . VAL A 1 292 ? -13.749 -12.137 1.930 1.00 97.19 292 VAL A CA 1
ATOM 2411 C C . VAL A 1 292 ? -14.820 -11.147 1.469 1.00 97.19 292 VAL A C 1
ATOM 2413 O O . VAL A 1 292 ? -15.553 -10.594 2.290 1.00 97.19 292 VAL A O 1
ATOM 2416 N N . PHE A 1 293 ? -14.956 -10.947 0.159 1.00 97.25 293 PHE A N 1
ATOM 2417 C CA . PHE A 1 293 ? -15.917 -9.999 -0.392 1.00 97.25 293 PHE A CA 1
ATOM 2418 C C . PHE A 1 293 ? -17.369 -10.480 -0.336 1.00 97.25 293 PHE A C 1
ATOM 2420 O O . PHE A 1 293 ? -18.254 -9.636 -0.212 1.00 97.25 293 PHE A O 1
ATOM 2427 N N . GLN A 1 294 ? -17.635 -11.789 -0.315 1.00 97.44 294 GLN A N 1
ATOM 2428 C CA . GLN A 1 294 ? -18.961 -12.324 0.020 1.00 97.44 294 GLN A CA 1
ATOM 2429 C C . GLN A 1 294 ? -19.392 -11.875 1.424 1.00 97.44 294 GLN A C 1
ATOM 2431 O O . GLN A 1 294 ? -20.443 -11.252 1.566 1.00 97.44 294 GLN A O 1
ATOM 2436 N N . LYS A 1 295 ? -18.526 -12.051 2.432 1.00 97.62 295 LYS A N 1
ATOM 2437 C CA . LYS A 1 295 ? -18.791 -11.603 3.814 1.00 97.62 295 LYS A CA 1
ATOM 2438 C C . LYS A 1 295 ? -18.998 -10.090 3.910 1.00 97.62 295 LYS A C 1
ATOM 2440 O O . LYS A 1 295 ? -19.870 -9.620 4.632 1.00 97.62 295 LYS A O 1
ATOM 2445 N N . ILE A 1 296 ? -18.213 -9.301 3.175 1.00 98.06 296 ILE A N 1
ATOM 2446 C CA . ILE A 1 296 ? -18.379 -7.837 3.138 1.00 98.06 296 ILE A CA 1
ATOM 2447 C C . ILE A 1 296 ? -19.722 -7.458 2.523 1.00 98.06 296 ILE A C 1
ATOM 2449 O O . ILE A 1 296 ? -20.394 -6.564 3.033 1.00 98.06 296 ILE A O 1
ATOM 2453 N N . CYS A 1 297 ? -20.121 -8.126 1.442 1.00 97.50 297 CYS A N 1
ATOM 2454 C CA . CYS A 1 297 ? -21.404 -7.874 0.804 1.00 97.50 297 CYS A CA 1
ATOM 2455 C C . CYS A 1 297 ? -22.571 -8.205 1.740 1.00 97.50 297 CYS A C 1
ATOM 2457 O O . CYS A 1 297 ? -23.512 -7.421 1.823 1.00 97.50 297 CYS A O 1
ATOM 2459 N N . GLU A 1 298 ? -22.468 -9.288 2.512 1.00 97.50 298 GLU A N 1
ATOM 2460 C CA . GLU A 1 298 ? -23.428 -9.632 3.567 1.00 97.50 298 GLU A CA 1
ATOM 2461 C C . GLU A 1 298 ? -23.500 -8.545 4.652 1.00 97.50 298 GLU A C 1
ATOM 2463 O O . GLU A 1 298 ? -24.589 -8.057 4.955 1.00 97.50 298 GLU A O 1
ATOM 2468 N N . ILE A 1 299 ? -22.351 -8.092 5.175 1.00 97.88 299 ILE A N 1
ATOM 2469 C CA . ILE A 1 299 ? -22.269 -7.003 6.171 1.00 97.88 299 ILE A CA 1
ATOM 2470 C C . ILE A 1 299 ? -22.923 -5.716 5.643 1.00 97.88 299 ILE A C 1
ATOM 2472 O O . ILE A 1 299 ? -23.610 -5.009 6.382 1.00 97.88 299 ILE A O 1
ATOM 2476 N N . LEU A 1 300 ? -22.707 -5.399 4.365 1.00 97.25 300 LEU A N 1
ATOM 2477 C CA . LEU A 1 300 ? -23.235 -4.198 3.714 1.00 97.25 300 LEU A CA 1
ATOM 2478 C C . LEU A 1 300 ? -24.644 -4.372 3.140 1.00 97.25 300 LEU A C 1
ATOM 2480 O O . LEU A 1 300 ? -25.199 -3.395 2.636 1.00 97.25 300 LEU A O 1
ATOM 2484 N N . GLN A 1 301 ? -25.217 -5.576 3.228 1.00 96.06 301 GLN A N 1
ATOM 2485 C CA . GLN A 1 301 ? -26.525 -5.933 2.678 1.00 96.06 301 GLN A CA 1
ATOM 2486 C C . GLN A 1 301 ? -26.637 -5.624 1.175 1.00 96.06 301 GLN A C 1
ATOM 2488 O O . GLN A 1 301 ? -27.623 -5.055 0.704 1.00 96.06 301 GLN A O 1
ATOM 2493 N N . VAL A 1 302 ? -25.603 -5.990 0.413 1.00 95.31 302 VAL A N 1
ATOM 2494 C CA . VAL A 1 302 ? -25.558 -5.873 -1.052 1.00 95.31 302 VAL A CA 1
ATOM 2495 C C . VAL A 1 302 ? -25.431 -7.249 -1.708 1.00 95.31 302 VAL A C 1
ATOM 2497 O O . VAL A 1 302 ? -24.955 -8.187 -1.067 1.00 95.31 302 VAL A O 1
ATOM 2500 N N . PRO A 1 303 ? -25.822 -7.399 -2.987 1.00 94.81 303 PRO A N 1
ATOM 2501 C CA . PRO A 1 303 ? -25.660 -8.661 -3.699 1.00 94.81 303 PRO A CA 1
ATOM 2502 C C . PRO A 1 303 ? -24.187 -9.107 -3.729 1.00 94.81 303 PRO A C 1
ATOM 2504 O O . PRO A 1 303 ? -23.336 -8.324 -4.163 1.00 94.81 303 PRO A O 1
ATOM 2507 N N . PRO A 1 304 ? -23.869 -10.339 -3.294 1.00 93.50 304 PRO A N 1
ATOM 2508 C CA . PRO A 1 304 ? -22.502 -10.831 -3.301 1.00 93.50 304 PRO A CA 1
ATOM 2509 C C . PRO A 1 304 ? -22.024 -11.125 -4.731 1.00 93.50 304 PRO A C 1
ATOM 2511 O O . PRO A 1 304 ? -22.825 -11.518 -5.591 1.00 93.50 304 PRO A O 1
ATOM 2514 N N . PRO A 1 305 ? -20.714 -10.989 -4.997 1.00 91.38 305 PRO A N 1
ATOM 2515 C CA . PRO A 1 305 ? -20.133 -11.393 -6.270 1.00 91.38 305 PRO A CA 1
ATOM 2516 C C . PRO A 1 305 ? -20.303 -12.905 -6.477 1.00 91.38 305 PRO A C 1
ATOM 2518 O O . PRO A 1 305 ? -20.138 -13.689 -5.542 1.00 91.38 305 PRO A O 1
ATOM 2521 N N . GLN A 1 306 ? -20.604 -13.326 -7.705 1.00 89.00 306 GLN A N 1
ATOM 2522 C CA . GLN A 1 306 ? -20.774 -14.748 -8.045 1.00 89.00 306 GLN A CA 1
ATOM 2523 C C . GLN A 1 306 ? -19.494 -15.372 -8.606 1.00 89.00 306 GLN A C 1
ATOM 2525 O O . GLN A 1 306 ? -19.191 -16.528 -8.333 1.00 89.00 306 GLN A O 1
ATOM 2530 N N . ASP A 1 307 ? -18.734 -14.594 -9.371 1.00 89.75 307 ASP A N 1
ATOM 2531 C CA . ASP A 1 307 ? -17.564 -15.072 -10.093 1.00 89.75 307 ASP A CA 1
ATOM 2532 C C . ASP A 1 307 ? -16.275 -14.757 -9.326 1.00 89.75 307 ASP A C 1
ATOM 2534 O O . ASP A 1 307 ? -15.867 -13.598 -9.203 1.00 89.75 307 ASP A O 1
ATOM 2538 N N . ALA A 1 308 ? -15.618 -15.803 -8.827 1.00 89.56 308 ALA A N 1
ATOM 2539 C CA . ALA A 1 308 ? -14.328 -15.678 -8.164 1.00 89.56 308 ALA A CA 1
ATOM 2540 C C . ALA A 1 308 ? -13.223 -15.210 -9.125 1.00 89.56 308 ALA A C 1
ATOM 2542 O O . ALA A 1 308 ? -12.298 -14.522 -8.696 1.00 89.56 308 ALA A O 1
ATOM 2543 N N . SER A 1 309 ? -13.314 -15.520 -10.424 1.00 87.62 309 SER A N 1
ATOM 2544 C CA . SER A 1 309 ? -12.288 -15.163 -11.412 1.00 87.62 309 SER A CA 1
ATOM 2545 C C . SER A 1 309 ? -12.156 -13.651 -11.614 1.00 87.62 309 SER A C 1
ATOM 2547 O O . SER A 1 309 ? -11.057 -13.166 -11.885 1.00 87.62 309 SER A O 1
ATOM 2549 N N . ALA A 1 310 ? -13.222 -12.887 -11.346 1.00 85.62 310 ALA A N 1
ATOM 2550 C CA . ALA A 1 310 ? -13.186 -11.427 -11.338 1.00 85.62 310 ALA A CA 1
ATOM 2551 C C . ALA A 1 310 ? -12.137 -10.871 -10.353 1.00 85.62 310 ALA A C 1
ATOM 2553 O O . ALA A 1 310 ? -11.593 -9.790 -10.571 1.00 85.62 310 ALA A O 1
ATOM 2554 N N . PHE A 1 311 ? -11.809 -11.623 -9.295 1.00 85.81 311 PHE A N 1
ATOM 2555 C CA . PHE A 1 311 ? -10.824 -11.250 -8.280 1.00 85.81 311 PHE A CA 1
ATOM 2556 C C . PHE A 1 311 ? -9.381 -11.646 -8.630 1.00 85.81 311 PHE A C 1
ATOM 2558 O O . PHE A 1 311 ? -8.494 -11.434 -7.802 1.00 85.81 311 PHE A O 1
ATOM 2565 N N . ASP A 1 312 ? -9.100 -12.179 -9.827 1.00 83.81 312 ASP A N 1
ATOM 2566 C CA . ASP A 1 312 ? -7.722 -12.365 -10.313 1.00 83.81 312 ASP A CA 1
ATOM 2567 C C . ASP A 1 312 ? -7.088 -11.021 -10.722 1.00 83.81 312 ASP A C 1
ATOM 2569 O O . ASP A 1 312 ? -6.836 -10.711 -11.891 1.00 83.81 312 ASP A O 1
ATOM 2573 N N . ILE A 1 313 ? -6.860 -10.181 -9.714 1.00 72.25 313 ILE A N 1
ATOM 2574 C CA . ILE A 1 313 ? -6.331 -8.835 -9.862 1.00 72.25 313 ILE A CA 1
ATOM 2575 C C . ILE A 1 313 ? -4.845 -8.847 -9.518 1.00 72.25 313 ILE A C 1
ATOM 2577 O O . ILE A 1 313 ? -4.452 -8.885 -8.351 1.00 72.25 313 ILE A O 1
ATOM 2581 N N . SER A 1 314 ? -3.996 -8.728 -10.538 1.00 63.75 314 SER A N 1
ATOM 2582 C CA . SER A 1 314 ? -2.565 -8.518 -10.333 1.00 63.75 314 SER A CA 1
ATOM 2583 C C . SER A 1 314 ? -2.225 -7.029 -10.346 1.00 63.75 314 SER A C 1
ATOM 2585 O O . SER A 1 314 ? -2.159 -6.390 -11.394 1.00 63.75 314 SER A O 1
ATOM 2587 N N . PHE A 1 315 ? -1.934 -6.488 -9.163 1.00 59.09 315 PHE A N 1
ATOM 2588 C CA . PHE A 1 315 ? -1.183 -5.242 -9.009 1.00 59.09 315 PHE A CA 1
ATOM 2589 C C . PHE A 1 315 ? 0.286 -5.555 -8.727 1.00 59.09 315 PHE A C 1
ATOM 2591 O O . PHE A 1 315 ? 0.865 -5.065 -7.752 1.00 59.09 315 PHE A O 1
ATOM 2598 N N . SER A 1 316 ? 0.921 -6.385 -9.557 1.00 50.53 316 SER A N 1
ATOM 2599 C CA . SER A 1 316 ? 2.374 -6.498 -9.524 1.00 50.53 316 SER A CA 1
ATOM 2600 C C . SER A 1 316 ? 2.974 -5.191 -10.045 1.00 50.53 316 SER A C 1
ATOM 2602 O O . SER A 1 316 ? 3.367 -5.045 -11.197 1.00 50.53 316 SER A O 1
ATOM 2604 N N . LYS A 1 317 ? 3.130 -4.208 -9.149 1.00 44.44 317 LYS A N 1
ATOM 2605 C CA . LYS A 1 317 ? 4.046 -3.089 -9.405 1.00 44.44 317 LYS A CA 1
ATOM 2606 C C . LYS A 1 317 ? 5.440 -3.604 -9.766 1.00 44.44 317 LYS A C 1
ATOM 2608 O O . LYS A 1 317 ? 6.164 -2.901 -10.440 1.00 44.44 317 LYS A O 1
ATOM 2613 N N . GLU A 1 318 ? 5.804 -4.829 -9.384 1.00 41.66 318 GLU A N 1
ATOM 2614 C CA . GLU A 1 318 ? 7.075 -5.464 -9.746 1.00 41.66 318 GLU A CA 1
ATOM 2615 C C . GLU A 1 318 ? 7.317 -5.559 -11.264 1.00 41.66 318 GLU A C 1
ATOM 2617 O O . GLU A 1 318 ? 8.477 -5.480 -11.686 1.00 41.66 318 GLU A O 1
ATOM 2622 N N . SER A 1 319 ? 6.265 -5.564 -12.096 1.00 45.56 319 SER A N 1
ATOM 2623 C CA . SER A 1 319 ? 6.394 -5.405 -13.548 1.00 45.56 319 SER A CA 1
ATOM 2624 C C . SER A 1 319 ? 6.583 -3.925 -13.940 1.00 45.56 319 SER A C 1
ATOM 2626 O O . SER A 1 319 ? 5.962 -3.429 -14.876 1.00 45.56 319 SER A O 1
ATOM 2628 N N . PHE A 1 320 ? 7.477 -3.172 -13.280 1.00 49.22 320 PHE A N 1
ATOM 2629 C CA . PHE A 1 320 ? 7.941 -1.855 -13.762 1.00 49.22 320 PHE A CA 1
ATOM 2630 C C . PHE A 1 320 ? 8.630 -1.920 -15.154 1.00 49.22 320 PHE A C 1
ATOM 2632 O O . PHE A 1 320 ? 9.318 -0.973 -15.512 1.00 49.22 320 PHE A O 1
ATOM 2639 N N . LEU A 1 321 ? 8.468 -2.975 -15.969 1.00 47.09 321 LEU A N 1
ATOM 2640 C CA . LEU A 1 321 ? 8.840 -2.941 -17.393 1.00 47.09 321 LEU A CA 1
ATOM 2641 C C . LEU A 1 321 ? 8.327 -1.644 -18.050 1.00 47.09 321 LEU A C 1
ATOM 2643 O O . LEU A 1 321 ? 9.064 -0.996 -18.781 1.00 47.09 321 LEU A O 1
ATOM 2647 N N . TYR A 1 322 ? 7.133 -1.182 -17.656 1.00 47.47 322 TYR A N 1
ATOM 2648 C CA . TYR A 1 322 ? 6.525 0.083 -18.086 1.00 47.47 322 TYR A CA 1
ATOM 2649 C C . TYR A 1 322 ? 7.388 1.345 -17.931 1.00 47.47 322 TYR A C 1
ATOM 2651 O O . TYR A 1 322 ? 7.231 2.268 -18.723 1.00 47.47 322 TYR A O 1
ATOM 2659 N N . TYR A 1 323 ? 8.262 1.421 -16.922 1.00 49.06 323 TYR A N 1
ATOM 2660 C CA . TYR A 1 323 ? 9.040 2.634 -16.624 1.00 49.06 323 TYR A CA 1
ATOM 2661 C C . TYR A 1 323 ? 10.491 2.554 -17.120 1.00 49.06 323 TYR A C 1
ATOM 2663 O O . TYR A 1 323 ? 11.240 3.512 -16.948 1.00 49.06 323 TYR A O 1
ATOM 2671 N N . GLY A 1 324 ? 10.884 1.422 -17.714 1.00 50.62 324 GLY A N 1
ATOM 2672 C CA . GLY A 1 324 ? 12.244 1.165 -18.188 1.00 50.62 324 GLY A CA 1
ATOM 2673 C C . GLY A 1 324 ? 12.476 1.324 -19.676 1.00 50.62 324 GLY A C 1
ATOM 2674 O O . GLY A 1 324 ? 13.621 1.209 -20.107 1.00 50.62 324 GLY A O 1
ATOM 2675 N N . PHE A 1 325 ? 11.424 1.553 -20.461 1.00 58.22 325 PHE A N 1
ATOM 2676 C CA . PHE A 1 325 ? 11.592 1.765 -21.891 1.00 58.22 325 PHE A CA 1
ATOM 2677 C C . PHE A 1 325 ? 12.282 3.109 -22.147 1.00 58.22 325 PHE A C 1
ATOM 2679 O O . PHE A 1 325 ? 11.924 4.106 -21.510 1.00 58.22 325 PHE A O 1
ATOM 2686 N N . PRO A 1 326 ? 13.256 3.168 -23.072 1.00 55.81 326 PRO A N 1
ATOM 2687 C CA . PRO A 1 326 ? 13.802 4.442 -23.509 1.00 55.81 326 PRO A CA 1
ATOM 2688 C C . PRO A 1 326 ? 12.658 5.292 -24.062 1.00 55.81 326 PRO A C 1
ATOM 2690 O O . PRO A 1 326 ? 11.929 4.866 -24.951 1.00 55.81 326 PRO A O 1
ATOM 2693 N N . TYR A 1 327 ? 12.485 6.503 -23.533 1.00 62.53 327 TYR A N 1
ATOM 2694 C CA . TYR A 1 327 ? 11.402 7.382 -23.980 1.00 62.53 327 TYR A CA 1
ATOM 2695 C C . TYR A 1 327 ? 11.565 7.744 -25.470 1.00 62.53 327 TYR A C 1
ATOM 2697 O O . TYR A 1 327 ? 10.575 7.949 -26.166 1.00 62.53 327 TYR A O 1
ATOM 2705 N N . TRP A 1 328 ? 12.808 7.782 -25.976 1.00 72.75 328 TRP A N 1
ATOM 2706 C CA . TRP A 1 328 ? 13.136 7.991 -27.386 1.00 72.75 328 TRP A CA 1
ATOM 2707 C C . TRP A 1 328 ? 14.592 7.615 -27.723 1.00 72.75 328 TRP A C 1
ATOM 2709 O O . TRP A 1 328 ? 15.447 7.608 -26.840 1.00 72.75 328 TRP A O 1
ATOM 2719 N N . HIS A 1 329 ? 14.871 7.332 -28.997 1.00 79.25 329 HIS A N 1
ATOM 2720 C CA . HIS A 1 329 ? 16.206 7.133 -29.570 1.00 79.25 329 HIS A CA 1
ATOM 2721 C C . HIS A 1 329 ? 16.298 7.838 -30.930 1.00 79.25 329 HIS A C 1
ATOM 2723 O O . HIS A 1 329 ? 15.356 7.767 -31.720 1.00 79.25 329 HIS A O 1
ATOM 2729 N N . THR A 1 330 ? 17.421 8.495 -31.218 1.00 82.81 330 THR A N 1
ATOM 2730 C CA . THR A 1 330 ? 17.680 9.119 -32.525 1.00 82.81 330 THR A CA 1
ATOM 2731 C C . THR A 1 330 ? 18.709 8.293 -33.279 1.00 82.81 330 THR A C 1
ATOM 2733 O O . THR A 1 330 ? 19.796 8.040 -32.768 1.00 82.81 330 THR A O 1
ATOM 2736 N N . PHE A 1 331 ? 18.359 7.881 -34.492 1.00 82.62 331 PHE A N 1
ATOM 2737 C CA . PHE A 1 331 ? 19.251 7.157 -35.394 1.00 82.62 331 PHE A CA 1
ATOM 2738 C C . PHE A 1 331 ? 20.033 8.170 -36.231 1.00 82.62 331 PHE A C 1
ATOM 2740 O O . PHE A 1 331 ? 19.488 9.213 -36.562 1.00 82.62 331 PHE A O 1
ATOM 2747 N N . GLN A 1 332 ? 21.290 7.897 -36.585 1.00 83.19 332 GLN A N 1
ATOM 2748 C CA . GLN A 1 332 ? 22.096 8.831 -37.394 1.00 83.19 332 GLN A CA 1
ATOM 2749 C C . GLN A 1 332 ? 21.441 9.145 -38.748 1.00 83.19 332 GLN A C 1
ATOM 2751 O O . GLN A 1 332 ? 21.583 10.241 -39.278 1.00 83.19 332 GLN A O 1
ATOM 2756 N N . GLU A 1 333 ? 20.685 8.185 -39.273 1.00 83.25 333 GLU A N 1
ATOM 2757 C CA . GLU A 1 333 ? 19.910 8.266 -40.507 1.00 83.25 333 GLU A CA 1
ATOM 2758 C C . GLU A 1 333 ? 18.618 9.094 -40.364 1.00 83.25 333 GLU A C 1
ATOM 2760 O O . GLU A 1 333 ? 17.917 9.320 -41.351 1.00 83.25 333 GLU A O 1
ATOM 2765 N N . LEU A 1 334 ? 18.279 9.526 -39.144 1.00 81.62 334 LEU A N 1
ATOM 2766 C CA . LEU A 1 334 ? 17.067 10.265 -38.816 1.00 81.62 334 LEU A CA 1
ATOM 2767 C C . LEU A 1 334 ? 17.379 11.536 -38.022 1.00 81.62 334 LEU A C 1
ATOM 2769 O O . LEU A 1 334 ? 17.949 11.514 -36.939 1.00 81.62 334 LEU A O 1
ATOM 2773 N N . ASP A 1 335 ? 16.868 12.661 -38.503 1.00 83.62 335 ASP A N 1
ATOM 2774 C CA . ASP A 1 335 ? 16.839 13.928 -37.766 1.00 83.62 335 ASP A CA 1
ATOM 2775 C C . ASP A 1 335 ? 15.707 13.985 -36.721 1.00 83.62 335 ASP A C 1
ATOM 2777 O O . ASP A 1 335 ? 15.565 14.969 -35.991 1.00 83.62 335 ASP A O 1
ATOM 2781 N N . ILE A 1 336 ? 14.892 12.930 -36.635 1.00 85.31 336 ILE A N 1
ATOM 2782 C CA . ILE A 1 336 ? 13.751 12.829 -35.728 1.00 85.31 336 ILE A CA 1
ATOM 2783 C C . ILE A 1 336 ? 13.887 11.653 -34.751 1.00 85.31 336 ILE A C 1
ATOM 2785 O O . ILE A 1 336 ? 14.456 10.613 -35.089 1.00 85.31 336 ILE A O 1
ATOM 2789 N N . PRO A 1 337 ? 13.320 11.781 -33.539 1.00 86.75 337 PRO A N 1
ATOM 2790 C CA . PRO A 1 337 ? 13.361 10.717 -32.549 1.00 86.75 337 PRO A CA 1
ATOM 2791 C C . PRO A 1 337 ? 12.352 9.603 -32.855 1.00 86.75 337 PRO A C 1
ATOM 2793 O O . PRO A 1 337 ? 11.170 9.871 -33.097 1.00 86.75 337 PRO A O 1
ATOM 2796 N N . ILE A 1 338 ? 12.795 8.353 -32.733 1.00 85.81 338 ILE A N 1
ATOM 2797 C CA . ILE A 1 338 ? 11.919 7.191 -32.578 1.00 85.81 338 ILE A CA 1
ATOM 2798 C C . ILE A 1 338 ? 11.528 7.082 -31.109 1.00 85.81 338 ILE A C 1
ATOM 2800 O O . ILE A 1 338 ? 12.382 7.040 -30.232 1.00 85.81 338 ILE A O 1
ATOM 2804 N N . ILE A 1 339 ? 10.232 7.044 -30.840 1.00 82.50 339 ILE A N 1
ATOM 2805 C CA . ILE A 1 339 ? 9.637 6.961 -29.508 1.00 82.50 339 ILE A CA 1
ATOM 2806 C C . ILE A 1 339 ? 9.255 5.505 -29.253 1.00 82.50 339 ILE A C 1
ATOM 2808 O O . ILE A 1 339 ? 8.621 4.887 -30.109 1.00 82.50 339 ILE A O 1
ATOM 2812 N N . TYR A 1 340 ? 9.588 4.978 -28.074 1.00 78.12 340 TYR A N 1
ATOM 2813 C CA . TYR A 1 340 ? 9.146 3.655 -27.629 1.00 78.12 340 TYR A CA 1
ATOM 2814 C C . TYR A 1 340 ? 8.061 3.820 -26.569 1.00 78.12 340 TYR A C 1
ATOM 2816 O O . TYR A 1 340 ? 8.207 4.595 -25.624 1.00 78.12 340 TYR A O 1
ATOM 2824 N N . VAL A 1 341 ? 6.948 3.110 -26.734 1.00 69.88 341 VAL A N 1
ATOM 2825 C CA . VAL A 1 341 ? 5.774 3.233 -25.866 1.00 69.88 341 VAL A CA 1
ATOM 2826 C C . VAL A 1 341 ? 5.233 1.855 -25.504 1.00 69.88 341 VAL A C 1
ATOM 2828 O O . VAL A 1 341 ? 5.209 0.936 -26.323 1.00 69.88 341 VAL A O 1
ATOM 2831 N N . CYS A 1 342 ? 4.766 1.715 -24.265 1.00 62.41 342 CYS A N 1
ATOM 2832 C CA . CYS A 1 342 ? 4.090 0.518 -23.778 1.00 62.41 342 CYS A CA 1
ATOM 2833 C C . CYS A 1 342 ? 2.663 0.892 -23.355 1.00 62.41 342 CYS A C 1
ATOM 2835 O O . CYS A 1 342 ? 2.476 1.798 -22.543 1.00 62.41 342 CYS A O 1
ATOM 2837 N N . GLY A 1 343 ? 1.659 0.211 -23.915 1.00 56.62 343 GLY A N 1
ATOM 2838 C CA . GLY A 1 343 ? 0.247 0.381 -23.551 1.00 56.62 343 GLY A CA 1
ATOM 2839 C C . GLY A 1 343 ? -0.644 1.060 -24.602 1.00 56.62 343 GLY A C 1
ATOM 2840 O O . GLY A 1 343 ? -0.224 1.404 -25.708 1.00 56.62 343 GLY A O 1
ATOM 2841 N N . LYS A 1 344 ? -1.929 1.212 -24.252 1.00 47.66 344 LYS A N 1
ATOM 2842 C CA . LYS A 1 344 ? -2.956 1.880 -25.068 1.00 47.66 344 LYS A CA 1
ATOM 2843 C C . LYS A 1 344 ? -2.961 3.379 -24.733 1.00 47.66 344 LYS A C 1
ATOM 2845 O O . LYS A 1 344 ? -3.185 3.719 -23.577 1.00 47.66 344 LYS A O 1
ATOM 2850 N N . GLY A 1 345 ? -2.777 4.266 -25.718 1.00 51.16 345 GLY A N 1
ATOM 2851 C CA . GLY A 1 345 ? -3.221 5.664 -25.570 1.00 51.16 345 GLY A CA 1
ATOM 2852 C C . GLY A 1 345 ? -2.220 6.804 -25.775 1.00 51.16 345 GLY A C 1
ATOM 2853 O O . GLY A 1 345 ? -2.459 7.884 -25.242 1.00 51.16 345 GLY A O 1
ATOM 2854 N N . VAL A 1 346 ? -1.156 6.653 -26.567 1.00 58.00 346 VAL A N 1
ATOM 2855 C CA . VAL A 1 346 ? -0.416 7.847 -27.017 1.00 58.00 346 VAL A CA 1
ATOM 2856 C C . VAL A 1 346 ? -1.161 8.460 -28.207 1.00 58.00 346 VAL A C 1
ATOM 2858 O O . VAL A 1 346 ? -1.027 7.995 -29.333 1.00 58.00 346 VAL A O 1
ATOM 2861 N N . GLN A 1 347 ? -2.009 9.463 -27.945 1.00 59.31 347 GLN A N 1
ATOM 2862 C CA . GLN A 1 347 ? -2.869 10.103 -28.963 1.00 59.31 347 GLN A CA 1
ATOM 2863 C C . GLN A 1 347 ? -2.072 10.772 -30.102 1.00 59.31 347 GLN A C 1
ATOM 2865 O O . GLN A 1 347 ? -2.576 10.895 -31.217 1.00 59.31 347 GLN A O 1
ATOM 2870 N N . ASP A 1 348 ? -0.810 11.126 -29.841 1.00 72.25 348 ASP A N 1
ATOM 2871 C CA . ASP A 1 348 ? 0.105 11.780 -30.783 1.00 72.25 348 ASP A CA 1
ATOM 2872 C C . ASP A 1 348 ? 1.249 10.861 -31.246 1.00 72.25 348 ASP A C 1
ATOM 2874 O O . ASP A 1 348 ? 2.391 11.301 -31.390 1.00 72.25 348 ASP A O 1
ATOM 2878 N N . PHE A 1 349 ? 0.960 9.581 -31.484 1.00 82.94 349 PHE A N 1
ATOM 2879 C CA . PHE A 1 349 ? 1.944 8.572 -31.888 1.00 82.94 349 PHE A CA 1
ATOM 2880 C C . PHE A 1 349 ? 1.522 7.839 -33.163 1.00 82.94 349 PHE A C 1
ATOM 2882 O O . PHE A 1 349 ? 0.387 7.380 -33.282 1.00 82.94 349 PHE A O 1
ATOM 2889 N N . LEU A 1 350 ? 2.455 7.711 -34.103 1.00 83.88 350 LEU A N 1
ATOM 2890 C CA . LEU A 1 350 ? 2.317 6.921 -35.322 1.00 83.88 350 LEU A CA 1
ATOM 2891 C C . LEU A 1 350 ? 3.204 5.684 -35.191 1.00 83.88 350 LEU A C 1
ATOM 2893 O O . LEU A 1 350 ? 4.429 5.805 -35.181 1.00 83.88 350 LEU A O 1
ATOM 2897 N N . GLU A 1 351 ? 2.576 4.514 -35.055 1.00 86.19 351 GLU A N 1
ATOM 2898 C CA . GLU A 1 351 ? 3.263 3.222 -34.941 1.00 86.19 351 GLU A CA 1
ATOM 2899 C C . GLU A 1 351 ? 3.994 2.895 -36.248 1.00 86.19 351 GLU A C 1
ATOM 2901 O O . GLU A 1 351 ? 3.403 2.943 -37.325 1.00 86.19 351 GLU A O 1
ATOM 2906 N N . ILE A 1 352 ? 5.277 2.557 -36.132 1.00 85.25 352 ILE A N 1
ATOM 2907 C CA . ILE A 1 352 ? 6.119 2.064 -37.230 1.00 85.25 352 ILE A CA 1
ATOM 2908 C C . ILE A 1 352 ? 6.334 0.554 -37.079 1.00 85.25 352 ILE A C 1
ATOM 2910 O O . ILE A 1 352 ? 6.398 -0.165 -38.071 1.00 85.25 352 ILE A O 1
ATOM 2914 N N . GLY A 1 353 ? 6.394 0.059 -35.841 1.00 81.69 353 GLY A N 1
ATOM 2915 C CA . GLY A 1 353 ? 6.505 -1.364 -35.556 1.00 81.69 353 GLY A CA 1
ATOM 2916 C C . GLY A 1 353 ? 6.309 -1.696 -34.080 1.00 81.69 353 GLY A C 1
ATOM 2917 O O . GLY A 1 353 ? 6.002 -0.831 -33.251 1.00 81.69 353 GLY A O 1
ATOM 2918 N N . ARG A 1 354 ? 6.458 -2.983 -33.752 1.00 83.50 354 ARG A N 1
ATOM 2919 C CA . ARG A 1 354 ? 6.253 -3.507 -32.400 1.00 83.50 354 ARG A CA 1
ATOM 2920 C C . ARG A 1 354 ? 7.148 -4.711 -32.100 1.00 83.50 354 ARG A C 1
ATOM 2922 O O . ARG A 1 354 ? 7.437 -5.492 -32.996 1.00 83.50 354 ARG A O 1
ATOM 2929 N N . VAL A 1 355 ? 7.509 -4.882 -30.831 1.00 72.31 355 VAL A N 1
ATOM 2930 C CA . VAL A 1 355 ? 8.232 -6.040 -30.283 1.00 72.31 355 VAL A CA 1
ATOM 2931 C C . VAL A 1 355 ? 7.365 -6.688 -29.204 1.00 72.31 355 VAL A C 1
ATOM 2933 O O . VAL A 1 355 ? 6.873 -6.001 -28.300 1.00 72.31 355 VAL A O 1
ATOM 2936 N N . ARG A 1 356 ? 7.165 -8.009 -29.290 1.00 67.69 356 ARG A N 1
ATOM 2937 C CA . ARG A 1 356 ? 6.479 -8.779 -28.241 1.00 67.69 356 ARG A CA 1
ATOM 2938 C C . ARG A 1 356 ? 7.425 -8.973 -27.061 1.00 67.69 356 ARG A C 1
ATOM 2940 O O . ARG A 1 356 ? 8.536 -9.465 -27.214 1.00 67.69 356 ARG A O 1
ATOM 2947 N N . ILE A 1 357 ? 6.947 -8.618 -25.881 1.00 60.91 357 ILE A N 1
ATOM 2948 C CA . ILE A 1 357 ? 7.625 -8.780 -24.602 1.00 60.91 357 ILE A CA 1
ATOM 2949 C C . ILE A 1 357 ? 6.879 -9.889 -23.873 1.00 60.91 357 ILE A C 1
ATOM 2951 O O . ILE A 1 357 ? 5.830 -9.670 -23.267 1.00 60.91 357 ILE A O 1
ATOM 2955 N N . VAL A 1 358 ? 7.408 -11.103 -23.988 1.00 53.53 358 VAL A N 1
ATOM 2956 C CA . VAL A 1 358 ? 6.883 -12.255 -23.254 1.00 53.53 358 VAL A CA 1
ATOM 2957 C C . VAL A 1 358 ? 7.345 -12.117 -21.807 1.00 53.53 358 VAL A C 1
ATOM 2959 O O . VAL A 1 358 ? 8.54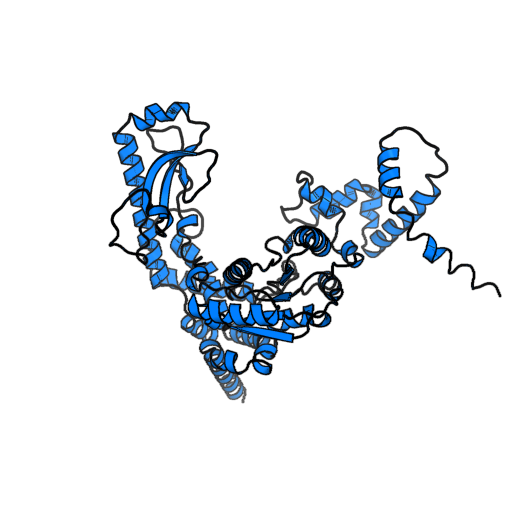5 -12.187 -21.528 1.00 53.53 358 VAL A O 1
ATOM 2962 N N . ASP A 1 359 ? 6.405 -11.900 -20.885 1.00 47.19 359 ASP A N 1
ATOM 2963 C CA . ASP A 1 359 ? 6.682 -12.069 -19.461 1.00 47.19 359 ASP A CA 1
ATOM 2964 C C . ASP A 1 359 ? 6.995 -13.552 -19.232 1.00 47.19 359 ASP A C 1
ATOM 2966 O O . ASP A 1 359 ? 6.162 -14.429 -19.458 1.00 47.19 359 ASP A O 1
ATOM 2970 N N . SER A 1 360 ? 8.223 -13.847 -18.809 1.00 41.00 360 SER A N 1
ATOM 2971 C CA . SER A 1 360 ? 8.693 -15.216 -18.581 1.00 41.00 360 SER A CA 1
ATOM 2972 C C . SER A 1 360 ? 7.852 -16.011 -17.570 1.00 41.00 360 SER A C 1
ATOM 2974 O O . SER A 1 360 ? 7.952 -17.238 -17.544 1.00 41.00 360 SER A O 1
ATOM 2976 N N . ARG A 1 361 ? 7.008 -15.344 -16.767 1.00 41.81 361 ARG A N 1
ATOM 2977 C CA . ARG A 1 361 ? 6.093 -15.981 -15.808 1.00 41.81 361 ARG A CA 1
ATOM 2978 C C . ARG A 1 361 ? 4.723 -16.319 -16.408 1.00 41.81 361 ARG A C 1
ATOM 2980 O O . ARG A 1 361 ? 3.965 -17.053 -15.780 1.00 41.81 361 ARG A O 1
ATOM 2987 N N . ALA A 1 362 ? 4.413 -15.848 -17.619 1.00 40.91 362 ALA A N 1
ATOM 2988 C CA . ALA A 1 362 ? 3.166 -16.124 -18.324 1.00 40.91 362 ALA A CA 1
ATOM 2989 C C . ALA A 1 362 ? 3.434 -16.751 -19.709 1.00 40.91 362 ALA A C 1
ATOM 2991 O O . ALA A 1 362 ? 3.531 -16.059 -20.712 1.00 40.91 362 ALA A O 1
ATOM 2992 N N . ARG A 1 363 ? 3.478 -18.094 -19.734 1.00 40.03 363 ARG A N 1
ATOM 2993 C CA . ARG A 1 363 ? 3.124 -18.973 -20.875 1.00 40.03 363 ARG A CA 1
ATOM 2994 C C . ARG A 1 363 ? 3.931 -18.751 -22.169 1.00 40.03 363 ARG A C 1
ATOM 2996 O O . ARG A 1 363 ? 3.537 -17.989 -23.046 1.00 40.03 363 ARG A O 1
ATOM 3003 N N . LYS A 1 364 ? 5.009 -19.527 -22.343 1.00 38.59 364 LYS A N 1
ATOM 3004 C CA . LYS A 1 364 ? 5.809 -19.590 -23.587 1.00 38.59 364 LYS A CA 1
ATOM 3005 C C . LYS A 1 364 ? 5.114 -20.355 -24.728 1.00 38.59 364 LYS A C 1
ATOM 3007 O O . LYS A 1 364 ? 5.628 -20.391 -25.839 1.00 38.59 364 LYS A O 1
ATOM 3012 N N . ASP A 1 365 ? 3.960 -20.951 -24.454 1.00 39.25 365 ASP A N 1
ATOM 3013 C CA . ASP A 1 365 ? 3.387 -22.067 -25.214 1.00 39.25 365 ASP A CA 1
ATOM 3014 C C . ASP A 1 365 ? 2.136 -21.676 -26.039 1.00 39.25 365 ASP A C 1
ATOM 3016 O O . ASP A 1 365 ? 1.487 -22.536 -26.626 1.00 39.25 365 ASP A O 1
ATOM 3020 N N . LEU A 1 366 ? 1.790 -20.383 -26.124 1.00 38.59 366 LEU A N 1
ATOM 3021 C CA . LEU A 1 366 ? 0.628 -19.893 -26.887 1.00 38.59 366 LEU A CA 1
ATOM 3022 C C . LEU A 1 366 ? 1.023 -19.275 -28.242 1.00 38.59 366 LEU A C 1
ATOM 3024 O O . LEU A 1 366 ? 1.808 -18.321 -28.305 1.00 38.59 366 LEU A O 1
ATOM 3028 N N . LEU A 1 367 ? 0.423 -19.805 -29.315 1.00 35.59 367 LEU A N 1
ATOM 3029 C CA . LEU A 1 367 ? 0.527 -19.303 -30.689 1.00 35.59 367 LEU A CA 1
ATOM 3030 C C . LEU A 1 367 ? -0.222 -17.970 -30.860 1.00 35.59 367 LEU A C 1
ATOM 3032 O O . LEU A 1 367 ? -1.222 -17.696 -30.199 1.00 35.59 367 LEU A O 1
ATOM 3036 N N . CYS A 1 368 ? 0.331 -17.120 -31.722 1.00 36.91 368 CYS A N 1
ATOM 3037 C CA . CYS A 1 368 ? -0.060 -15.730 -31.916 1.00 36.91 368 CYS A CA 1
ATOM 3038 C C . CYS A 1 368 ? -1.229 -15.615 -32.900 1.00 36.91 368 CYS A C 1
ATOM 3040 O O . CYS A 1 368 ? -0.997 -15.782 -34.088 1.00 36.91 368 CYS A O 1
ATOM 3042 N N . ASP A 1 369 ? -2.413 -15.213 -32.434 1.00 35.88 369 ASP A N 1
ATOM 3043 C CA . ASP A 1 369 ? -3.473 -14.695 -33.306 1.00 35.88 369 ASP A CA 1
ATOM 3044 C C . ASP A 1 369 ? -3.999 -13.365 -32.761 1.00 35.88 369 ASP A C 1
ATOM 3046 O O . ASP A 1 369 ? -4.134 -13.166 -31.555 1.00 35.88 369 ASP A O 1
ATOM 3050 N N . SER A 1 370 ? -4.268 -12.415 -33.657 1.00 39.19 370 SER A N 1
ATOM 3051 C CA . SER A 1 370 ? -4.565 -11.007 -33.346 1.00 39.19 370 SER A CA 1
ATOM 3052 C C . SER A 1 370 ? -5.788 -10.773 -32.449 1.00 39.19 370 SER A C 1
ATOM 3054 O O . SER A 1 370 ? -5.950 -9.672 -31.924 1.00 39.19 370 SER A O 1
ATOM 3056 N N . GLU A 1 371 ? -6.633 -11.784 -32.249 1.00 35.16 371 GLU A N 1
ATOM 3057 C CA . GLU A 1 371 ? -7.799 -11.718 -31.363 1.00 35.16 371 GLU A CA 1
ATOM 3058 C C . GLU A 1 371 ? -7.495 -12.179 -29.924 1.00 35.16 371 GLU A C 1
ATOM 3060 O O . GLU A 1 371 ? -8.137 -11.710 -28.983 1.00 35.16 371 GLU A O 1
ATOM 3065 N N . SER A 1 372 ? -6.462 -13.003 -29.702 1.00 33.34 372 SER A N 1
ATOM 3066 C CA . SER A 1 372 ? -6.124 -13.534 -28.368 1.00 33.34 372 SER A CA 1
ATOM 3067 C C . SER A 1 372 ? -5.336 -12.554 -27.488 1.00 33.34 372 SER A C 1
ATOM 3069 O O . SER A 1 372 ? -5.328 -12.692 -26.259 1.00 33.34 372 SER A O 1
ATOM 3071 N N . SER A 1 373 ? -4.781 -11.482 -28.071 1.00 34.47 373 SER A N 1
ATOM 3072 C CA . SER A 1 373 ? -4.025 -10.446 -27.347 1.00 34.47 373 SER A CA 1
ATOM 3073 C C . SER A 1 373 ? -4.870 -9.599 -26.385 1.00 34.47 373 SER A C 1
ATOM 3075 O O . SER A 1 373 ? -4.335 -8.736 -25.691 1.00 34.47 373 SER A O 1
ATOM 3077 N N . GLN A 1 374 ? -6.198 -9.758 -26.377 1.00 37.03 374 GLN A N 1
ATOM 3078 C CA . GLN A 1 374 ? -7.061 -9.123 -25.372 1.00 37.03 374 GLN A CA 1
ATOM 3079 C C . GLN A 1 374 ? -7.128 -9.927 -24.067 1.00 37.03 374 GLN A C 1
ATOM 3081 O O . GLN A 1 374 ? -7.445 -9.360 -23.023 1.00 37.03 374 GLN A O 1
ATOM 3086 N N . THR A 1 375 ? -6.797 -11.220 -24.120 1.00 35.59 375 THR A N 1
ATOM 3087 C CA . THR A 1 375 ? -6.883 -12.152 -22.984 1.00 35.59 375 THR A CA 1
ATOM 3088 C C . THR A 1 375 ? -5.526 -12.551 -22.415 1.00 35.59 375 THR A C 1
ATOM 3090 O O . THR A 1 375 ? -5.434 -12.923 -21.246 1.00 35.59 375 THR A O 1
ATOM 3093 N N . THR A 1 376 ? -4.455 -12.448 -23.201 1.00 37.34 376 THR A N 1
ATOM 3094 C CA . THR A 1 376 ? -3.103 -12.751 -22.741 1.00 37.34 376 THR A CA 1
ATOM 3095 C C . THR A 1 376 ? -2.470 -11.477 -22.192 1.00 37.34 376 THR A C 1
ATOM 3097 O O . THR A 1 376 ? -2.461 -10.435 -22.842 1.00 37.34 376 THR A O 1
ATOM 3100 N N . ARG A 1 377 ? -1.926 -11.524 -20.973 1.00 44.91 377 ARG A N 1
ATOM 3101 C CA . ARG A 1 377 ? -1.141 -10.434 -20.358 1.00 44.91 377 ARG A CA 1
ATOM 3102 C C . ARG A 1 377 ? 0.219 -10.239 -21.071 1.00 44.91 377 ARG A C 1
ATOM 3104 O O . ARG A 1 377 ? 1.231 -10.007 -20.421 1.00 44.91 377 ARG A O 1
ATOM 3111 N N . ASP A 1 378 ? 0.251 -10.382 -22.396 1.00 48.28 378 ASP A N 1
ATOM 3112 C CA . ASP A 1 378 ? 1.406 -10.140 -23.251 1.00 48.28 378 ASP A CA 1
ATOM 3113 C C . ASP A 1 378 ? 1.681 -8.636 -23.319 1.00 48.28 378 ASP A C 1
ATOM 3115 O O . ASP A 1 378 ? 0.804 -7.831 -23.651 1.00 48.28 378 ASP A O 1
ATOM 3119 N N . TYR A 1 379 ? 2.920 -8.241 -23.041 1.00 59.16 379 TYR A N 1
ATOM 3120 C CA . TYR A 1 379 ? 3.338 -6.856 -23.199 1.00 59.16 379 TYR A CA 1
ATOM 3121 C C . TYR A 1 379 ? 3.790 -6.633 -24.644 1.00 59.16 379 TYR A C 1
ATOM 3123 O O . TYR A 1 379 ? 4.565 -7.407 -25.198 1.00 59.16 379 TYR A O 1
ATOM 3131 N N . ILE A 1 380 ? 3.317 -5.564 -25.281 1.00 68.12 380 ILE A N 1
ATOM 3132 C CA . ILE A 1 380 ? 3.769 -5.161 -26.617 1.00 68.12 380 ILE A CA 1
ATOM 3133 C C . ILE A 1 380 ? 4.453 -3.807 -26.478 1.00 68.12 380 ILE A C 1
ATOM 3135 O O . ILE A 1 380 ? 3.803 -2.815 -26.135 1.00 68.12 380 ILE A O 1
ATOM 3139 N N . MET A 1 381 ? 5.753 -3.758 -26.765 1.00 74.94 381 MET A N 1
ATOM 3140 C CA . MET A 1 381 ? 6.453 -2.493 -26.954 1.00 74.94 381 MET A CA 1
ATOM 3141 C C . MET A 1 381 ? 6.221 -2.031 -28.383 1.00 74.94 381 MET A C 1
ATOM 3143 O O . MET A 1 381 ? 6.571 -2.727 -29.330 1.00 74.94 381 MET A O 1
ATOM 3147 N N . LYS A 1 382 ? 5.636 -0.851 -28.541 1.00 80.19 382 LYS A N 1
ATOM 3148 C CA . LYS A 1 382 ? 5.458 -0.207 -29.840 1.00 80.19 382 LYS A CA 1
ATOM 3149 C C . LYS A 1 382 ? 6.556 0.824 -30.023 1.00 80.19 382 LYS A C 1
ATOM 3151 O O . LYS A 1 382 ? 6.934 1.492 -29.063 1.00 80.19 382 LYS A O 1
ATOM 3156 N N . PHE A 1 383 ? 7.027 0.988 -31.247 1.00 85.44 383 PHE A N 1
ATOM 3157 C CA . PHE A 1 383 ? 7.954 2.052 -31.600 1.00 85.44 383 PHE A CA 1
ATOM 3158 C C . PHE A 1 383 ? 7.468 2.793 -32.838 1.00 85.44 383 PHE A C 1
ATOM 3160 O O . PHE A 1 383 ? 6.777 2.241 -33.698 1.00 85.44 383 PHE A O 1
ATOM 3167 N N . GLY A 1 384 ? 7.753 4.086 -32.881 1.00 87.19 384 GLY A N 1
ATOM 3168 C CA . GLY A 1 384 ? 7.123 4.974 -33.842 1.00 87.19 384 GLY A CA 1
ATOM 3169 C C . GLY A 1 384 ? 7.591 6.410 -33.715 1.00 87.19 384 GLY A C 1
ATOM 3170 O O . GLY A 1 384 ? 8.581 6.695 -33.049 1.00 87.19 384 GLY A O 1
ATOM 3171 N N . ILE A 1 385 ? 6.865 7.326 -34.342 1.00 87.56 385 ILE A N 1
ATOM 3172 C CA . ILE A 1 385 ? 7.187 8.758 -34.340 1.00 87.56 385 ILE A CA 1
ATOM 3173 C C . ILE A 1 385 ? 6.029 9.571 -33.782 1.00 87.56 385 ILE A C 1
ATOM 3175 O O . ILE A 1 385 ? 4.870 9.156 -33.815 1.00 87.56 385 ILE A O 1
ATOM 3179 N N . ALA A 1 386 ? 6.330 10.770 -33.290 1.00 86.62 386 ALA A N 1
ATOM 3180 C CA . ALA A 1 386 ? 5.281 11.713 -32.933 1.00 86.62 386 ALA A CA 1
ATOM 3181 C C . ALA A 1 386 ? 4.469 12.109 -34.177 1.00 86.62 386 ALA A C 1
ATOM 3183 O O . ALA A 1 386 ? 5.036 12.338 -35.247 1.00 86.62 386 ALA A O 1
ATOM 3184 N N . LYS A 1 387 ? 3.153 12.284 -34.023 1.00 87.06 387 LYS A N 1
ATOM 3185 C CA . LYS A 1 387 ? 2.231 12.633 -35.122 1.00 87.06 387 LYS A CA 1
ATOM 3186 C C . LYS A 1 387 ? 2.642 13.889 -35.901 1.00 87.06 387 LYS A C 1
ATOM 3188 O O . LYS A 1 387 ? 2.438 13.963 -37.109 1.00 87.06 387 LYS A O 1
ATOM 3193 N N . ARG A 1 388 ? 3.307 14.845 -35.243 1.00 88.25 388 ARG A N 1
ATOM 3194 C CA . ARG A 1 388 ? 3.880 16.043 -35.888 1.00 88.25 388 ARG A CA 1
ATOM 3195 C C . ARG A 1 388 ? 4.878 15.740 -37.020 1.00 88.25 388 ARG A C 1
ATOM 3197 O O . ARG A 1 388 ? 5.094 16.603 -37.860 1.00 88.25 388 ARG A O 1
ATOM 3204 N N . TYR A 1 389 ? 5.460 14.539 -37.062 1.00 89.31 389 TYR A N 1
ATOM 3205 C CA . TYR A 1 389 ? 6.401 14.094 -38.099 1.00 89.31 389 TYR A CA 1
ATOM 3206 C C . TYR A 1 389 ? 5.759 13.185 -39.158 1.00 89.31 389 TYR A C 1
ATOM 3208 O O . TYR A 1 389 ? 6.473 12.501 -39.886 1.00 89.31 389 TYR A O 1
ATOM 3216 N N . GLN A 1 390 ? 4.426 13.164 -39.280 1.00 89.75 390 GLN A N 1
ATOM 3217 C CA . GLN A 1 390 ? 3.709 12.273 -40.206 1.00 89.75 390 GLN A CA 1
ATOM 3218 C C . GLN A 1 390 ? 4.225 12.309 -41.653 1.00 89.75 390 GLN A C 1
ATOM 3220 O O . GLN A 1 390 ? 4.229 11.285 -42.328 1.00 89.75 390 GLN A O 1
ATOM 3225 N N . SER A 1 391 ? 4.709 13.465 -42.121 1.00 90.50 391 SER A N 1
ATOM 3226 C CA . SER A 1 391 ? 5.248 13.637 -43.476 1.00 90.50 391 SER A CA 1
ATOM 3227 C C . SER A 1 391 ? 6.519 12.823 -43.737 1.00 90.50 391 SER A C 1
ATOM 3229 O O . SER A 1 391 ? 6.885 12.620 -44.889 1.00 90.50 391 SER A O 1
ATOM 3231 N N . ARG A 1 392 ? 7.198 12.347 -42.688 1.00 87.56 392 ARG A N 1
ATOM 3232 C CA . ARG A 1 392 ? 8.394 11.500 -42.779 1.00 87.56 392 ARG A CA 1
ATOM 3233 C C . ARG A 1 392 ? 8.073 10.006 -42.774 1.00 87.56 392 ARG A C 1
ATOM 3235 O O . ARG A 1 392 ? 8.948 9.209 -43.092 1.00 87.56 392 ARG A O 1
ATOM 3242 N N . LEU A 1 393 ? 6.839 9.619 -42.443 1.00 87.94 393 LEU A N 1
ATOM 3243 C CA . LEU A 1 393 ? 6.474 8.222 -42.202 1.00 87.94 393 LEU A CA 1
ATOM 3244 C C . LEU A 1 393 ? 6.729 7.323 -43.420 1.00 87.94 393 LEU A C 1
ATOM 3246 O O . LEU A 1 393 ? 7.337 6.271 -43.273 1.00 87.94 393 LEU A O 1
ATOM 3250 N N . GLN A 1 394 ? 6.318 7.744 -44.621 1.00 87.00 394 GLN A N 1
ATOM 3251 C CA . GLN A 1 394 ? 6.516 6.950 -45.842 1.00 87.00 394 GLN A CA 1
ATOM 3252 C C . GLN A 1 394 ? 7.999 6.738 -46.169 1.00 87.00 394 GLN A C 1
ATOM 3254 O O . GLN A 1 394 ? 8.389 5.633 -46.541 1.00 87.00 394 GLN A O 1
ATOM 3259 N N . ASN A 1 395 ? 8.839 7.757 -45.970 1.00 86.50 395 ASN A N 1
ATOM 3260 C CA . ASN A 1 395 ? 10.285 7.648 -46.191 1.00 86.50 395 ASN A CA 1
ATOM 3261 C C . ASN A 1 395 ? 10.932 6.668 -45.204 1.00 86.50 395 ASN A C 1
ATOM 3263 O O . ASN A 1 395 ? 11.837 5.929 -45.568 1.00 86.50 395 ASN A O 1
ATOM 3267 N N . ILE A 1 396 ? 10.444 6.633 -43.962 1.00 87.31 396 ILE A N 1
ATOM 3268 C CA . ILE A 1 396 ? 10.934 5.689 -42.953 1.00 87.31 396 ILE A CA 1
ATOM 3269 C C . ILE A 1 396 ? 10.490 4.266 -43.293 1.00 87.31 396 ILE A C 1
ATOM 3271 O O . ILE A 1 396 ? 11.313 3.362 -43.306 1.00 87.31 396 ILE A O 1
ATOM 3275 N N . LEU A 1 397 ? 9.208 4.071 -43.620 1.00 87.31 397 LEU A N 1
ATOM 3276 C CA . LEU A 1 397 ? 8.649 2.753 -43.941 1.00 87.31 397 LEU A CA 1
ATOM 3277 C C . LEU A 1 397 ? 9.209 2.152 -45.238 1.00 87.31 397 LEU A C 1
ATOM 3279 O O . LEU A 1 397 ? 9.250 0.933 -45.370 1.00 87.31 397 LEU A O 1
ATOM 3283 N N . SER A 1 398 ? 9.638 2.986 -46.188 1.00 89.00 398 SER A N 1
ATOM 3284 C CA . SER A 1 398 ? 10.275 2.531 -47.432 1.00 89.00 398 SER A CA 1
ATOM 3285 C C . SER A 1 398 ? 11.755 2.174 -47.263 1.00 89.00 398 SER A C 1
ATOM 3287 O O . SER A 1 398 ? 12.296 1.445 -48.092 1.00 89.00 398 SER A O 1
ATOM 3289 N N . ASN A 1 399 ? 12.406 2.622 -46.184 1.00 90.19 399 ASN A N 1
ATOM 3290 C CA . ASN A 1 399 ? 13.792 2.279 -45.884 1.00 90.19 399 ASN A CA 1
ATOM 3291 C C . ASN A 1 399 ? 13.865 1.003 -45.025 1.00 90.19 399 ASN A C 1
ATOM 3293 O O . ASN A 1 399 ? 13.844 1.050 -43.794 1.00 90.19 399 ASN A O 1
ATOM 3297 N N . GLN A 1 400 ? 13.961 -0.152 -45.690 1.00 89.06 400 GLN A N 1
ATOM 3298 C CA . GLN A 1 400 ? 13.990 -1.462 -45.028 1.00 89.06 400 GLN A CA 1
ATOM 3299 C C . GLN A 1 400 ? 15.172 -1.630 -44.061 1.00 89.06 400 GLN A C 1
ATOM 3301 O O . GLN A 1 400 ? 14.996 -2.190 -42.980 1.00 89.06 400 GLN A O 1
ATOM 3306 N N . GLU A 1 401 ? 16.354 -1.121 -44.413 1.00 90.12 401 GLU A N 1
ATOM 3307 C CA . GLU A 1 401 ? 17.553 -1.211 -43.572 1.00 90.12 401 GLU A CA 1
ATOM 3308 C C . GLU A 1 401 ? 17.372 -0.428 -42.265 1.00 90.12 401 GLU A C 1
ATOM 3310 O O . GLU A 1 401 ? 17.619 -0.950 -41.176 1.00 90.12 401 GLU A O 1
ATOM 3315 N N . LEU A 1 402 ? 16.845 0.795 -42.358 1.00 88.31 402 LEU A N 1
ATOM 3316 C CA . LEU A 1 402 ? 16.535 1.623 -41.197 1.00 88.31 402 LEU A CA 1
ATOM 3317 C C . LEU A 1 402 ? 15.472 0.976 -40.302 1.00 88.31 402 LEU A C 1
ATOM 3319 O O . LEU A 1 402 ? 15.633 0.950 -39.083 1.00 88.31 402 LEU A O 1
ATOM 3323 N N . ILE A 1 403 ? 14.400 0.428 -40.881 1.00 87.62 403 ILE A N 1
ATOM 3324 C CA . ILE A 1 403 ? 13.366 -0.287 -40.119 1.00 87.62 403 ILE A CA 1
ATOM 3325 C C . ILE A 1 403 ? 13.965 -1.479 -39.373 1.00 87.62 403 ILE A C 1
ATOM 3327 O O . ILE A 1 403 ? 13.692 -1.656 -38.182 1.00 87.62 403 ILE A O 1
ATOM 3331 N N . GLN A 1 404 ? 14.813 -2.266 -40.038 1.00 87.31 404 GLN A N 1
ATOM 3332 C CA . GLN A 1 404 ? 15.477 -3.403 -39.412 1.00 87.31 404 GLN A CA 1
ATOM 3333 C C . GLN A 1 404 ? 16.406 -2.954 -38.279 1.00 87.31 404 GLN A C 1
ATOM 3335 O O . GLN A 1 404 ? 16.414 -3.571 -37.213 1.00 87.31 404 GLN A O 1
ATOM 3340 N N . LYS A 1 405 ? 17.138 -1.850 -38.466 1.00 88.62 405 LYS A N 1
ATOM 3341 C CA . LYS A 1 405 ? 17.987 -1.249 -37.431 1.00 88.62 405 LYS A CA 1
ATOM 3342 C C . LYS A 1 405 ? 17.168 -0.821 -36.211 1.00 88.62 405 LYS A C 1
ATOM 3344 O O . LYS A 1 405 ? 17.507 -1.204 -35.095 1.00 88.62 405 LYS A O 1
ATOM 3349 N N . ILE A 1 406 ? 16.053 -0.113 -36.418 1.00 86.62 406 ILE A N 1
ATOM 3350 C CA . ILE A 1 406 ? 15.138 0.298 -35.339 1.00 86.62 406 ILE A CA 1
ATOM 3351 C C . ILE A 1 406 ? 14.609 -0.923 -34.582 1.00 86.62 406 ILE A C 1
ATOM 3353 O O . ILE A 1 406 ? 14.599 -0.937 -33.350 1.00 86.62 406 ILE A O 1
ATOM 3357 N N . HIS A 1 407 ? 14.195 -1.961 -35.309 1.00 85.50 407 HIS A N 1
ATOM 3358 C CA . HIS A 1 407 ? 13.696 -3.193 -34.710 1.00 85.50 407 HIS A CA 1
ATOM 3359 C C . HIS A 1 407 ? 14.775 -3.916 -33.890 1.00 85.50 407 HIS A C 1
ATOM 3361 O O . HIS A 1 407 ? 14.512 -4.329 -32.760 1.00 85.50 407 HIS A O 1
ATOM 3367 N N . ASN A 1 408 ? 15.995 -4.046 -34.416 1.00 85.06 408 ASN A N 1
ATOM 3368 C CA . ASN A 1 408 ? 17.110 -4.677 -33.707 1.00 85.06 408 ASN A CA 1
ATOM 3369 C C . ASN A 1 408 ? 17.441 -3.923 -32.415 1.00 85.06 408 ASN A C 1
ATOM 3371 O O . ASN A 1 408 ? 17.529 -4.540 -31.357 1.00 85.06 408 ASN A O 1
ATOM 3375 N N . THR A 1 409 ? 17.501 -2.591 -32.465 1.00 83.38 409 THR A N 1
ATOM 3376 C CA . THR A 1 409 ? 17.688 -1.751 -31.276 1.00 83.38 409 THR A CA 1
ATOM 3377 C C . THR A 1 409 ? 16.562 -1.948 -30.254 1.00 83.38 409 THR A C 1
ATOM 3379 O O . THR A 1 409 ? 16.817 -2.092 -29.058 1.00 83.38 409 THR A O 1
ATOM 3382 N N . ALA A 1 410 ? 15.304 -2.019 -30.701 1.00 79.00 410 ALA A N 1
ATOM 3383 C CA . ALA A 1 410 ? 14.165 -2.323 -29.835 1.00 79.00 410 ALA A CA 1
ATOM 3384 C C . ALA A 1 410 ? 14.324 -3.696 -29.142 1.00 79.00 410 ALA A C 1
ATOM 3386 O O . ALA A 1 410 ? 14.099 -3.829 -27.934 1.00 79.00 410 ALA A O 1
ATOM 3387 N N . GLN A 1 411 ? 14.750 -4.715 -29.890 1.00 78.69 411 GLN A N 1
ATOM 3388 C CA . GLN A 1 411 ? 14.992 -6.061 -29.371 1.00 78.69 411 GLN A CA 1
ATOM 3389 C C . GLN A 1 411 ? 16.158 -6.097 -28.369 1.00 78.69 411 GLN A C 1
ATOM 3391 O O . GLN A 1 411 ? 16.053 -6.742 -27.326 1.00 78.69 411 GLN A O 1
ATOM 3396 N N . GLU A 1 412 ? 17.246 -5.378 -28.638 1.00 79.00 41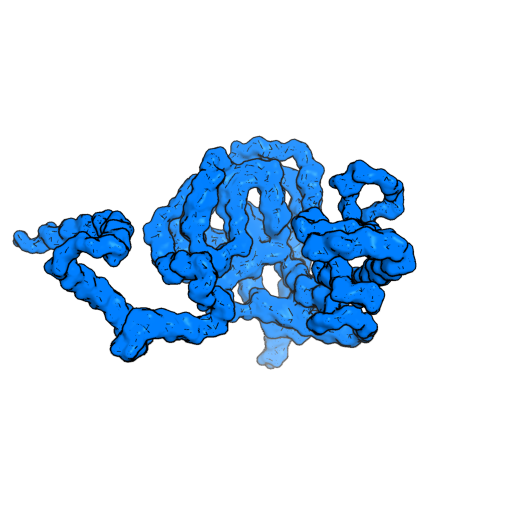2 GLU A N 1
ATOM 3397 C CA . GLU A 1 412 ? 18.379 -5.234 -27.718 1.00 79.00 412 GLU A CA 1
ATOM 3398 C C . GLU A 1 412 ? 17.947 -4.598 -26.392 1.00 79.00 412 GLU A C 1
ATOM 3400 O O . GLU A 1 412 ? 18.249 -5.140 -25.326 1.00 79.00 412 GLU A O 1
ATOM 3405 N N . TYR A 1 413 ? 17.151 -3.522 -26.435 1.00 77.06 413 TYR A N 1
ATOM 3406 C CA . TYR A 1 413 ? 16.586 -2.914 -25.227 1.00 77.06 413 TYR A CA 1
ATOM 3407 C C . TYR A 1 413 ? 15.748 -3.908 -24.417 1.00 77.06 413 TYR A C 1
ATOM 3409 O O . TYR A 1 413 ? 15.886 -3.980 -23.192 1.00 77.06 413 TYR A O 1
ATOM 3417 N N . HIS A 1 414 ? 14.906 -4.706 -25.081 1.00 75.69 414 HIS A N 1
ATOM 3418 C CA . HIS A 1 414 ? 14.141 -5.758 -24.414 1.00 75.69 414 HIS A CA 1
ATOM 3419 C C . HIS A 1 414 ? 15.054 -6.788 -23.730 1.00 75.69 414 HIS A C 1
ATOM 3421 O O . HIS A 1 414 ? 14.853 -7.105 -22.554 1.00 75.69 414 HIS A O 1
ATOM 3427 N N . ASN A 1 415 ? 16.089 -7.261 -24.425 1.00 76.75 415 ASN A N 1
ATOM 3428 C CA . ASN A 1 415 ? 17.039 -8.233 -23.884 1.00 76.75 415 ASN A CA 1
ATOM 3429 C C . ASN A 1 415 ? 17.773 -7.674 -22.650 1.00 76.75 415 ASN A C 1
ATOM 3431 O O . ASN A 1 415 ? 17.908 -8.367 -21.636 1.00 76.75 415 ASN A O 1
ATOM 3435 N N . CYS A 1 416 ? 18.185 -6.402 -22.684 1.00 76.00 416 CYS A N 1
ATOM 3436 C CA . CYS A 1 416 ? 18.783 -5.726 -21.533 1.00 76.00 416 CYS A CA 1
ATOM 3437 C C . CYS A 1 416 ? 17.820 -5.654 -20.338 1.00 76.00 416 CYS A C 1
ATOM 3439 O O . CYS A 1 416 ? 18.227 -5.921 -19.206 1.00 76.00 416 CYS A O 1
ATOM 3441 N N . LEU A 1 417 ? 16.539 -5.341 -20.563 1.00 73.69 417 LEU A N 1
ATOM 3442 C CA . LEU A 1 417 ? 15.535 -5.310 -19.493 1.00 73.69 417 LEU A CA 1
ATOM 3443 C C . LEU A 1 417 ? 15.343 -6.685 -18.841 1.00 73.69 417 LEU A C 1
ATOM 3445 O O . LEU A 1 417 ? 15.278 -6.756 -17.615 1.00 73.69 417 LEU A O 1
ATOM 3449 N N . GLN A 1 418 ? 15.335 -7.772 -19.620 1.00 74.94 418 GLN A N 1
ATOM 3450 C CA . GLN A 1 418 ? 15.252 -9.132 -19.073 1.00 74.94 418 GLN A CA 1
ATOM 3451 C C . GLN A 1 418 ? 16.453 -9.482 -18.181 1.00 74.94 418 GLN A C 1
ATOM 3453 O O . GLN A 1 418 ? 16.293 -10.123 -17.142 1.00 74.94 418 GLN A O 1
ATOM 3458 N N . VAL A 1 419 ? 17.665 -9.056 -18.558 1.00 77.06 419 VAL A N 1
ATOM 3459 C CA . VAL A 1 419 ? 18.857 -9.224 -17.708 1.00 77.06 419 VAL A CA 1
ATOM 3460 C C . VAL A 1 419 ? 18.683 -8.467 -16.388 1.00 77.06 419 VAL A C 1
ATOM 3462 O O . VAL A 1 419 ? 18.936 -9.028 -15.321 1.00 77.06 419 VAL A O 1
ATOM 3465 N N . ARG A 1 420 ? 18.190 -7.223 -16.438 1.00 76.62 420 ARG A N 1
ATOM 3466 C CA . ARG A 1 420 ? 17.937 -6.409 -15.236 1.00 76.62 420 ARG A CA 1
ATOM 3467 C C . ARG A 1 420 ? 16.833 -6.983 -14.352 1.00 76.62 420 ARG A C 1
ATOM 3469 O O . ARG A 1 420 ? 16.919 -6.886 -13.130 1.00 76.62 420 ARG A O 1
ATOM 3476 N N . GLU A 1 421 ? 15.813 -7.596 -14.939 1.00 76.62 421 GLU A N 1
ATOM 3477 C CA . GLU A 1 421 ? 14.751 -8.274 -14.196 1.00 76.62 421 GLU A CA 1
ATOM 3478 C C . GLU A 1 421 ? 15.284 -9.495 -13.444 1.00 76.62 421 GLU A C 1
ATOM 3480 O O . GLU A 1 421 ? 15.050 -9.611 -12.242 1.00 76.62 421 GLU A O 1
ATOM 3485 N N . ARG A 1 422 ? 16.109 -10.330 -14.092 1.00 78.69 422 ARG A N 1
ATOM 3486 C CA . ARG A 1 422 ? 16.794 -11.444 -13.414 1.00 78.69 422 ARG A CA 1
ATOM 3487 C C . ARG A 1 422 ? 17.681 -10.962 -12.265 1.00 78.69 422 ARG A C 1
ATOM 3489 O O . ARG A 1 422 ? 17.690 -11.577 -11.197 1.00 78.69 422 ARG A O 1
ATOM 3496 N N . LEU A 1 423 ? 18.387 -9.846 -12.450 1.00 80.81 423 LEU A N 1
ATOM 3497 C CA . LEU A 1 423 ? 19.186 -9.228 -11.389 1.00 80.81 423 LEU A CA 1
ATOM 3498 C C . LEU A 1 423 ? 18.303 -8.770 -10.215 1.00 80.81 423 LEU A C 1
ATOM 3500 O O . LEU A 1 423 ? 18.608 -9.059 -9.058 1.00 80.81 423 LEU A O 1
ATOM 3504 N N . CYS A 1 424 ? 17.180 -8.107 -10.506 1.00 83.25 424 CYS A N 1
ATOM 3505 C CA . CYS A 1 424 ? 16.194 -7.708 -9.500 1.00 83.25 424 CYS A CA 1
ATOM 3506 C C . CYS A 1 424 ? 15.660 -8.919 -8.724 1.00 83.25 424 CYS A C 1
ATOM 3508 O O . CYS A 1 424 ? 15.633 -8.889 -7.497 1.00 83.25 424 CYS A O 1
ATOM 3510 N N . ASP A 1 425 ? 15.269 -9.986 -9.422 1.00 83.19 425 ASP A N 1
ATOM 3511 C CA . ASP A 1 425 ? 14.722 -11.199 -8.809 1.00 83.19 425 ASP A CA 1
ATOM 3512 C C . ASP A 1 425 ? 15.733 -11.902 -7.901 1.00 83.19 425 ASP A C 1
ATOM 3514 O O . ASP A 1 425 ? 15.359 -12.394 -6.833 1.00 83.19 425 ASP A O 1
ATOM 3518 N N . THR A 1 426 ? 17.007 -11.891 -8.297 1.00 86.31 426 THR A N 1
ATOM 3519 C CA . THR A 1 426 ? 18.113 -12.492 -7.542 1.00 86.31 426 THR A CA 1
ATOM 3520 C C . THR A 1 426 ? 18.418 -11.712 -6.264 1.00 86.31 426 THR A C 1
ATOM 3522 O O . THR A 1 426 ? 18.669 -12.306 -5.217 1.00 86.31 426 THR A O 1
ATOM 3525 N N . HIS A 1 427 ? 18.384 -10.378 -6.325 1.00 89.56 427 HIS A N 1
ATOM 3526 C CA . HIS A 1 427 ? 18.845 -9.530 -5.222 1.00 89.56 427 HIS A CA 1
ATOM 3527 C C . HIS A 1 427 ? 17.733 -8.872 -4.409 1.00 89.56 427 HIS A C 1
ATOM 3529 O O . HIS A 1 427 ? 18.055 -8.162 -3.452 1.00 89.56 427 HIS A O 1
ATOM 3535 N N . LYS A 1 428 ? 16.456 -9.082 -4.754 1.00 89.88 428 LYS A N 1
ATOM 3536 C CA . LYS A 1 428 ? 15.323 -8.493 -4.032 1.00 89.88 428 LYS A CA 1
ATOM 3537 C C . LYS A 1 428 ? 15.458 -8.691 -2.527 1.00 89.88 428 LYS A C 1
ATOM 3539 O O . LYS A 1 428 ? 15.807 -9.763 -2.029 1.00 89.88 428 LYS A O 1
ATOM 3544 N N . VAL A 1 429 ? 15.147 -7.634 -1.795 1.00 93.69 429 VAL A N 1
ATOM 3545 C CA . VAL A 1 429 ? 15.113 -7.663 -0.341 1.00 93.69 429 VAL A CA 1
ATOM 3546 C C . VAL A 1 429 ? 13.993 -8.606 0.088 1.00 93.69 429 VAL A C 1
ATOM 3548 O O . VAL A 1 429 ? 12.874 -8.541 -0.431 1.00 93.69 429 VAL A O 1
ATOM 3551 N N . ASN A 1 430 ? 14.300 -9.480 1.041 1.00 95.81 430 ASN A N 1
ATOM 3552 C CA . ASN A 1 430 ? 13.336 -10.327 1.731 1.00 95.81 430 ASN A CA 1
ATOM 3553 C C . ASN A 1 430 ? 13.278 -9.953 3.219 1.00 95.81 430 ASN A C 1
ATOM 3555 O O . ASN A 1 430 ? 14.080 -9.161 3.714 1.00 95.81 430 ASN A O 1
ATOM 3559 N N . GLU A 1 431 ? 12.314 -10.506 3.940 1.00 97.69 431 GLU A N 1
ATOM 3560 C CA . GLU A 1 431 ? 12.092 -10.210 5.354 1.00 97.69 431 GLU A CA 1
ATOM 3561 C C . GLU A 1 431 ? 13.288 -10.621 6.224 1.00 97.69 431 GLU A C 1
ATOM 3563 O O . GLU A 1 431 ? 13.683 -9.869 7.112 1.00 97.69 431 GLU A O 1
ATOM 3568 N N . LYS A 1 432 ? 13.940 -11.751 5.912 1.00 97.56 432 LYS A N 1
ATOM 3569 C CA . LYS A 1 432 ? 15.155 -12.200 6.612 1.00 97.56 432 LYS A CA 1
ATOM 3570 C C . LYS A 1 432 ? 16.273 -11.156 6.536 1.00 97.56 432 LYS A C 1
ATOM 3572 O O . LYS A 1 432 ? 16.928 -10.897 7.542 1.00 97.56 432 LYS A O 1
ATOM 3577 N N . TYR A 1 433 ? 16.469 -10.531 5.375 1.00 97.50 433 TYR A N 1
ATOM 3578 C CA . TYR A 1 433 ? 17.437 -9.445 5.212 1.00 97.50 433 TYR A CA 1
ATOM 3579 C C . TYR A 1 433 ? 17.097 -8.253 6.114 1.00 97.50 433 TYR A C 1
ATOM 3581 O O . TYR A 1 433 ? 17.981 -7.720 6.778 1.00 97.50 433 TYR A O 1
ATOM 3589 N N . ILE A 1 434 ? 15.816 -7.870 6.202 1.00 98.06 434 ILE A N 1
ATOM 3590 C CA . ILE A 1 434 ? 15.369 -6.793 7.099 1.00 98.06 434 ILE A CA 1
ATOM 3591 C C . ILE A 1 434 ? 15.695 -7.120 8.564 1.00 98.06 434 ILE A C 1
ATOM 3593 O O . ILE A 1 434 ? 16.186 -6.253 9.282 1.00 98.06 434 ILE A O 1
ATOM 3597 N N . LEU A 1 435 ? 15.475 -8.361 9.012 1.00 98.12 435 LEU A N 1
ATOM 3598 C CA . LEU A 1 435 ? 15.800 -8.773 10.384 1.00 98.12 435 LEU A CA 1
ATOM 3599 C C . LEU A 1 435 ? 17.312 -8.742 10.666 1.00 98.12 435 LEU A C 1
ATOM 3601 O O . LEU A 1 435 ? 17.723 -8.279 11.730 1.00 98.12 435 LEU A O 1
ATOM 3605 N N . VAL A 1 436 ? 18.145 -9.185 9.716 1.00 97.12 436 VAL A N 1
ATOM 3606 C CA . VAL A 1 436 ? 19.615 -9.097 9.829 1.00 97.12 436 VAL A CA 1
ATOM 3607 C C . VAL A 1 436 ? 20.065 -7.639 9.906 1.00 97.12 436 VAL A C 1
ATOM 3609 O O . VAL A 1 436 ? 20.828 -7.285 10.805 1.00 97.12 436 VAL A O 1
ATOM 3612 N N . PHE A 1 437 ? 19.533 -6.783 9.031 1.00 96.75 437 PHE A N 1
ATOM 3613 C CA . PHE A 1 437 ? 19.800 -5.347 9.050 1.00 96.75 437 PHE A CA 1
ATOM 3614 C C . PHE A 1 437 ? 19.436 -4.724 10.404 1.00 96.75 437 PHE A C 1
ATOM 3616 O O . PHE A 1 437 ? 20.231 -3.984 10.981 1.00 96.75 437 PHE A O 1
ATOM 3623 N N . LEU A 1 438 ? 18.261 -5.051 10.952 1.00 96.69 438 LEU A N 1
ATOM 3624 C CA . LEU A 1 438 ? 17.818 -4.549 12.254 1.00 96.69 438 LEU A CA 1
ATOM 3625 C C . LEU A 1 438 ? 18.726 -5.012 13.395 1.00 96.69 438 LEU A C 1
ATOM 3627 O O . LEU A 1 438 ? 19.030 -4.208 14.273 1.00 96.69 438 LEU A O 1
ATOM 3631 N N . ARG A 1 439 ? 19.196 -6.267 13.372 1.00 95.19 439 ARG A N 1
ATOM 3632 C CA . ARG A 1 439 ? 20.153 -6.795 14.361 1.00 95.19 439 ARG A CA 1
ATOM 3633 C C . ARG A 1 439 ? 21.447 -5.981 14.399 1.00 95.19 439 ARG A C 1
ATOM 3635 O O . ARG A 1 439 ? 21.978 -5.743 15.475 1.00 95.19 439 ARG A O 1
ATOM 3642 N N . GLN A 1 440 ? 21.924 -5.541 13.238 1.00 94.12 440 GLN A N 1
ATOM 3643 C CA . GLN A 1 440 ? 23.121 -4.704 13.108 1.00 94.12 440 GLN A CA 1
ATOM 3644 C C . GLN A 1 440 ? 22.846 -3.223 13.424 1.00 94.12 440 GLN A C 1
ATOM 3646 O O . GLN A 1 440 ? 23.766 -2.474 13.733 1.00 94.12 440 GLN A O 1
ATOM 3651 N N . ASN A 1 441 ? 21.580 -2.799 13.380 1.00 94.06 441 ASN A N 1
ATOM 3652 C CA . ASN A 1 441 ? 21.154 -1.412 13.541 1.00 94.06 441 ASN A CA 1
ATOM 3653 C C . ASN A 1 441 ? 20.131 -1.268 14.680 1.00 94.06 441 ASN A C 1
ATOM 3655 O O . ASN A 1 441 ? 18.955 -0.950 14.464 1.00 94.06 441 ASN A O 1
ATOM 3659 N N . THR A 1 442 ? 20.591 -1.453 15.918 1.00 92.25 442 THR A N 1
ATOM 3660 C CA . THR A 1 442 ? 19.753 -1.467 17.135 1.00 92.25 442 THR A CA 1
ATOM 3661 C C . THR A 1 442 ? 18.909 -0.200 17.319 1.00 92.25 442 THR A C 1
ATOM 3663 O O . THR A 1 442 ? 17.765 -0.274 17.766 1.00 92.25 442 THR A O 1
ATOM 3666 N N . THR A 1 443 ? 19.404 0.965 16.881 1.00 92.44 443 THR A N 1
ATOM 3667 C CA . THR A 1 443 ? 18.637 2.226 16.904 1.00 92.44 443 THR A CA 1
ATOM 3668 C C . THR A 1 443 ? 17.364 2.146 16.054 1.00 92.44 443 THR A C 1
ATOM 3670 O O . THR A 1 443 ? 16.311 2.648 16.455 1.00 92.44 443 THR A O 1
ATOM 3673 N N . TRP A 1 444 ? 17.434 1.529 14.869 1.00 93.88 444 TRP A N 1
ATOM 3674 C CA . TRP A 1 444 ? 16.251 1.330 14.029 1.00 93.88 444 TRP A CA 1
ATOM 3675 C C . TRP A 1 444 ? 15.320 0.283 14.621 1.00 93.88 444 TRP A C 1
ATOM 3677 O O . TRP A 1 444 ? 14.105 0.480 14.594 1.00 93.88 444 TRP A O 1
ATOM 3687 N N . MET A 1 445 ? 15.881 -0.768 15.221 1.00 95.12 445 MET A N 1
ATOM 3688 C CA . MET A 1 445 ? 15.112 -1.801 15.909 1.00 95.12 445 MET A CA 1
ATOM 3689 C C . MET A 1 445 ? 14.249 -1.218 17.035 1.00 95.12 445 MET A C 1
ATOM 3691 O O . MET A 1 445 ? 13.043 -1.452 17.057 1.00 95.12 445 MET A O 1
ATOM 3695 N N . GLN A 1 446 ? 14.830 -0.385 17.904 1.00 93.62 446 GLN A N 1
ATOM 3696 C CA . GLN A 1 446 ? 14.114 0.285 18.996 1.00 93.62 446 GLN A CA 1
ATOM 3697 C C . GLN A 1 446 ? 13.001 1.207 18.493 1.00 93.62 446 GLN A C 1
ATOM 3699 O O . GLN A 1 446 ? 11.872 1.139 18.978 1.00 93.62 446 GLN A O 1
ATOM 3704 N N . LYS A 1 447 ? 13.285 2.041 17.485 1.00 92.44 447 LYS A N 1
ATOM 3705 C CA . LYS A 1 447 ? 12.274 2.937 16.898 1.00 92.44 447 LYS A CA 1
ATOM 3706 C C . LYS A 1 447 ? 11.124 2.162 16.267 1.00 92.44 447 LYS A C 1
ATOM 3708 O O . LYS A 1 447 ? 9.967 2.536 16.447 1.00 92.44 447 LYS A O 1
ATOM 3713 N N . LEU A 1 448 ? 11.434 1.093 15.531 1.00 94.94 448 LEU A N 1
ATOM 3714 C CA . LEU A 1 448 ? 10.413 0.249 14.923 1.00 94.94 448 LEU A CA 1
ATOM 3715 C C . LEU A 1 448 ? 9.555 -0.409 16.003 1.00 94.94 448 LEU A C 1
ATOM 3717 O O . LEU A 1 448 ? 8.332 -0.345 15.919 1.00 94.94 448 LEU A O 1
ATOM 3721 N N . TYR A 1 449 ? 10.184 -0.979 17.034 1.00 95.44 449 TYR A N 1
ATOM 3722 C CA . TYR A 1 449 ? 9.478 -1.619 18.139 1.00 95.44 449 TYR A CA 1
ATOM 3723 C C . TYR A 1 449 ? 8.488 -0.653 18.794 1.00 95.44 449 TYR A C 1
ATOM 3725 O O . TYR A 1 449 ? 7.306 -0.970 18.887 1.00 95.44 449 TYR A O 1
ATOM 3733 N N . GLN A 1 450 ? 8.928 0.561 19.142 1.00 92.25 450 GLN A N 1
ATOM 3734 C CA . GLN A 1 450 ? 8.073 1.592 19.743 1.00 92.25 450 GLN A CA 1
ATOM 3735 C C . GLN A 1 450 ? 6.846 1.932 18.886 1.00 92.25 450 GLN A C 1
ATOM 3737 O O . GLN A 1 450 ? 5.741 2.051 19.412 1.00 92.25 450 GLN A O 1
ATOM 3742 N N . VAL A 1 451 ? 7.019 2.072 17.567 1.00 92.12 451 VAL A N 1
ATOM 3743 C CA . VAL A 1 451 ? 5.897 2.337 16.653 1.00 92.12 451 VAL A CA 1
ATOM 3744 C C . VAL A 1 451 ? 4.941 1.146 16.611 1.00 92.12 451 VAL A C 1
ATOM 3746 O O . VAL A 1 451 ? 3.731 1.323 16.756 1.00 92.12 451 VAL A O 1
ATOM 3749 N N . LEU A 1 452 ? 5.472 -0.067 16.447 1.00 95.50 452 LEU A N 1
ATOM 3750 C CA . LEU A 1 452 ? 4.655 -1.268 16.300 1.00 95.50 452 LEU A CA 1
ATOM 3751 C C . LEU A 1 452 ? 3.921 -1.655 17.585 1.00 95.50 452 LEU A C 1
ATOM 3753 O O . LEU A 1 452 ? 2.823 -2.189 17.478 1.00 95.50 452 LEU A O 1
ATOM 3757 N N . GLN A 1 453 ? 4.446 -1.342 18.776 1.00 95.00 453 GLN A N 1
ATOM 3758 C CA . GLN A 1 453 ? 3.728 -1.583 20.035 1.00 95.00 453 GLN A CA 1
ATOM 3759 C C . GLN A 1 453 ? 2.343 -0.932 20.032 1.00 95.00 453 GLN A C 1
ATOM 3761 O O . GLN A 1 453 ? 1.354 -1.570 20.383 1.00 95.00 453 GLN A O 1
ATOM 3766 N N . TYR A 1 454 ? 2.251 0.318 19.577 1.00 94.50 454 TYR A N 1
ATOM 3767 C CA . TYR A 1 454 ? 0.965 0.998 19.471 1.00 94.50 454 TYR A CA 1
ATOM 3768 C C . TYR A 1 454 ? 0.181 0.545 18.239 1.00 94.50 454 TYR A C 1
ATOM 3770 O O . TYR A 1 454 ? -0.992 0.178 18.327 1.00 94.50 454 TYR A O 1
ATOM 3778 N N . GLU A 1 455 ? 0.818 0.558 17.076 1.00 94.56 455 GLU A N 1
ATOM 3779 C CA . GLU A 1 455 ? 0.112 0.348 15.820 1.00 94.56 455 GLU A CA 1
ATOM 3780 C C . GLU A 1 455 ? -0.417 -1.081 15.643 1.00 94.56 455 GLU A C 1
ATOM 3782 O O . GLU A 1 455 ? -1.446 -1.259 15.008 1.00 94.56 455 GLU A O 1
ATOM 3787 N N . VAL A 1 456 ? 0.226 -2.092 16.230 1.00 97.19 456 VAL A N 1
ATOM 3788 C CA . VAL A 1 456 ? -0.235 -3.491 16.180 1.00 97.19 456 VAL A CA 1
ATOM 3789 C C . VAL A 1 456 ? -1.216 -3.815 17.317 1.00 97.19 456 VAL A C 1
ATOM 3791 O O . VAL A 1 456 ? -1.947 -4.801 17.228 1.00 97.19 456 VAL A O 1
ATOM 3794 N N . SER A 1 457 ? -1.296 -2.985 18.366 1.00 96.88 457 SER A N 1
ATOM 3795 C CA . SER A 1 457 ? -2.114 -3.268 19.559 1.00 96.88 457 SER A CA 1
ATOM 3796 C C . SER A 1 457 ? -3.598 -3.512 19.261 1.00 96.88 457 SER A C 1
ATOM 3798 O O . SER A 1 457 ? -4.168 -4.463 19.790 1.00 96.88 457 SER A O 1
ATOM 3800 N N . GLY A 1 458 ? -4.214 -2.716 18.379 1.00 96.12 458 GLY A N 1
ATOM 3801 C CA . GLY A 1 458 ? -5.620 -2.885 18.004 1.00 96.12 458 GLY A CA 1
ATOM 3802 C C . GLY A 1 458 ? -5.880 -4.216 17.299 1.00 96.12 458 GLY A C 1
ATOM 3803 O O . GLY A 1 458 ? -6.867 -4.889 17.593 1.00 96.12 458 GLY A O 1
ATOM 3804 N N . VAL A 1 459 ? -4.951 -4.640 16.436 1.00 97.81 459 VAL A N 1
ATOM 3805 C CA . VAL A 1 459 ? -5.029 -5.937 15.746 1.00 97.81 459 VAL A CA 1
ATOM 3806 C C . VAL A 1 459 ? -4.835 -7.078 16.742 1.00 97.81 459 VAL A C 1
ATOM 3808 O O . VAL A 1 459 ? -5.644 -7.994 16.763 1.00 97.81 459 VAL A O 1
ATOM 3811 N N . LYS A 1 460 ? -3.828 -6.994 17.625 1.00 97.44 460 LYS A N 1
ATOM 3812 C CA . LYS A 1 460 ? -3.587 -7.988 18.690 1.00 97.44 460 LYS A CA 1
ATOM 3813 C C . LYS A 1 460 ? -4.807 -8.187 19.589 1.00 97.44 460 LYS A C 1
ATOM 3815 O O . LYS A 1 460 ? -5.088 -9.315 19.974 1.00 97.44 460 LYS A O 1
ATOM 3820 N N . LEU A 1 461 ? -5.516 -7.107 19.920 1.00 97.25 461 LEU A N 1
ATOM 3821 C CA . LEU A 1 461 ? -6.688 -7.155 20.791 1.00 97.25 461 LEU A CA 1
ATOM 3822 C C . LEU A 1 461 ? -7.907 -7.791 20.106 1.00 97.25 461 LEU A C 1
ATOM 3824 O O . LEU A 1 461 ? -8.597 -8.595 20.721 1.00 97.25 461 LEU A O 1
ATOM 3828 N N . MET A 1 462 ? -8.182 -7.415 18.854 1.00 97.31 462 MET A N 1
ATOM 3829 C CA . MET A 1 462 ? -9.427 -7.780 18.159 1.00 97.31 462 MET A CA 1
ATOM 3830 C C . MET A 1 462 ? -9.303 -9.037 17.290 1.00 97.31 462 MET A C 1
ATOM 3832 O O . MET A 1 462 ? -10.286 -9.740 17.075 1.00 97.31 462 MET A O 1
ATOM 3836 N N . ARG A 1 463 ? -8.110 -9.290 16.745 1.00 96.94 463 ARG A N 1
ATOM 3837 C CA . ARG A 1 463 ? -7.782 -10.398 15.837 1.00 96.94 463 ARG A CA 1
ATOM 3838 C C . ARG A 1 463 ? -6.394 -10.971 16.170 1.00 96.94 463 ARG A C 1
ATOM 3840 O O . ARG A 1 463 ? -5.470 -10.880 15.353 1.00 96.94 463 ARG A O 1
ATOM 3847 N N . PRO A 1 464 ? -6.204 -11.548 17.375 1.00 97.75 464 PRO A N 1
ATOM 3848 C CA . PRO A 1 464 ? -4.940 -12.193 17.739 1.00 97.75 464 PRO A CA 1
ATOM 3849 C C . PRO A 1 464 ? -4.576 -13.341 16.786 1.00 97.75 464 PRO A C 1
ATOM 3851 O O . PRO A 1 464 ? -3.395 -13.608 16.577 1.00 97.75 464 PRO A O 1
ATOM 3854 N N . ASP A 1 465 ? -5.578 -13.968 16.164 1.00 97.81 465 ASP A N 1
ATOM 3855 C CA . ASP A 1 465 ? -5.425 -14.982 15.122 1.00 97.81 465 ASP A CA 1
ATOM 3856 C C . ASP A 1 465 ? -4.686 -14.450 13.884 1.00 97.81 465 ASP A C 1
ATOM 3858 O O . ASP A 1 465 ? -3.826 -15.151 13.360 1.00 97.81 465 ASP A O 1
ATOM 3862 N N . ILE A 1 466 ? -4.924 -13.198 13.466 1.00 97.62 466 ILE A N 1
ATOM 3863 C CA . ILE A 1 466 ? -4.152 -12.573 12.377 1.00 97.62 466 ILE A CA 1
ATOM 3864 C C . ILE A 1 466 ? -2.683 -12.463 12.789 1.00 97.62 466 ILE A C 1
ATOM 3866 O O . ILE A 1 466 ? -1.787 -12.899 12.066 1.00 97.62 466 ILE A O 1
ATOM 3870 N N . VAL A 1 467 ? -2.419 -11.910 13.973 1.00 97.81 467 VAL A N 1
ATOM 3871 C CA . VAL A 1 467 ? -1.047 -11.650 14.437 1.00 97.81 467 VAL A CA 1
ATOM 3872 C C . VAL A 1 467 ? -0.263 -12.947 14.635 1.00 97.81 467 VAL A C 1
ATOM 3874 O O . VAL A 1 467 ? 0.935 -12.980 14.360 1.00 97.81 467 VAL A O 1
ATOM 3877 N N . ALA A 1 468 ? -0.933 -14.033 15.026 1.00 97.62 468 ALA A N 1
ATOM 3878 C CA . ALA A 1 468 ? -0.331 -15.361 15.119 1.00 97.62 468 ALA A CA 1
ATOM 3879 C C . ALA A 1 468 ? 0.218 -15.874 13.772 1.00 97.62 468 ALA A C 1
ATOM 3881 O O . ALA A 1 468 ? 1.143 -16.685 13.759 1.00 97.62 468 ALA A O 1
ATOM 3882 N N . THR A 1 469 ? -0.295 -15.377 12.641 1.00 97.12 469 THR A N 1
ATOM 3883 C CA . THR A 1 469 ? 0.202 -15.725 11.296 1.00 97.12 469 THR A CA 1
ATOM 3884 C C . THR A 1 469 ? 1.314 -14.798 10.790 1.00 97.12 469 THR A C 1
ATOM 3886 O O . THR A 1 469 ? 1.940 -15.080 9.765 1.00 97.12 469 THR A O 1
ATOM 3889 N N . TRP A 1 470 ? 1.616 -13.699 11.492 1.00 97.94 470 TRP A N 1
ATOM 3890 C CA . TRP A 1 470 ? 2.683 -12.762 11.121 1.00 97.94 470 TRP A CA 1
ATOM 3891 C C . TRP A 1 470 ? 4.056 -13.274 11.545 1.00 97.94 470 TRP A C 1
ATOM 3893 O O . TRP A 1 470 ? 4.687 -12.757 12.469 1.00 97.94 470 TRP A O 1
ATOM 3903 N N . LYS A 1 471 ? 4.525 -14.309 10.844 1.00 97.75 471 LYS A N 1
ATOM 3904 C CA . LYS A 1 471 ? 5.807 -14.976 11.097 1.00 97.75 471 LYS A CA 1
ATOM 3905 C C . LYS A 1 471 ? 6.954 -13.990 11.336 1.00 97.75 471 LYS A C 1
ATOM 3907 O O . LYS A 1 471 ? 7.686 -14.123 12.313 1.00 97.75 471 LYS A O 1
ATOM 3912 N N . TRP A 1 472 ? 7.124 -13.007 10.456 1.00 98.44 472 TRP A N 1
ATOM 3913 C CA . TRP A 1 472 ? 8.297 -12.136 10.483 1.00 98.44 472 TRP A CA 1
ATOM 3914 C C . TRP A 1 472 ? 8.205 -11.081 11.577 1.00 98.44 472 TRP A C 1
ATOM 3916 O O . TRP A 1 472 ? 9.217 -10.723 12.176 1.00 98.44 472 TRP A O 1
ATOM 3926 N N . TYR A 1 473 ? 6.996 -10.613 11.878 1.00 98.31 473 TYR A N 1
ATOM 3927 C CA . TYR A 1 473 ? 6.758 -9.774 13.046 1.00 98.31 473 TYR A CA 1
ATOM 3928 C C . TYR A 1 473 ? 7.052 -10.510 14.359 1.00 98.31 473 TYR A C 1
ATOM 3930 O O . TYR A 1 473 ? 7.713 -9.948 15.228 1.00 98.31 473 TYR A O 1
ATOM 3938 N N . LEU A 1 474 ? 6.628 -11.769 14.491 1.00 98.31 474 LEU A N 1
ATOM 3939 C CA . LEU A 1 474 ? 6.924 -12.579 15.676 1.00 98.31 474 LEU A CA 1
ATOM 3940 C C . LEU A 1 474 ? 8.433 -12.839 15.821 1.00 98.31 474 LEU A C 1
ATOM 3942 O O . LEU A 1 474 ? 8.980 -12.691 16.914 1.00 98.31 474 LEU A O 1
ATOM 3946 N N . GLU A 1 475 ? 9.134 -13.141 14.721 1.00 98.38 475 GLU A N 1
ATOM 3947 C CA . GLU A 1 475 ? 10.603 -13.241 14.709 1.00 98.38 475 GLU A CA 1
ATOM 3948 C C . GLU A 1 475 ? 11.275 -11.918 15.118 1.00 98.38 475 GLU A C 1
ATOM 3950 O O . GLU A 1 475 ? 12.247 -11.921 15.876 1.00 98.38 475 GLU A O 1
ATOM 3955 N N . PHE A 1 476 ? 10.741 -10.779 14.669 1.00 98.38 476 PHE A N 1
ATOM 3956 C CA . PHE A 1 476 ? 11.198 -9.458 15.095 1.00 98.38 476 PHE A CA 1
ATOM 3957 C C . PHE A 1 476 ? 10.994 -9.222 16.602 1.00 98.38 476 PHE A C 1
ATOM 3959 O O . PHE A 1 476 ? 11.905 -8.714 17.256 1.00 98.38 476 PHE A O 1
ATOM 3966 N N . GLU A 1 477 ? 9.848 -9.606 17.177 1.00 97.56 477 GLU A N 1
ATOM 3967 C CA . GLU A 1 477 ? 9.608 -9.465 18.622 1.00 97.56 477 GLU A CA 1
ATOM 3968 C C . GLU A 1 477 ? 10.594 -10.308 19.447 1.00 97.56 477 GLU A C 1
ATOM 3970 O O . GLU A 1 477 ? 11.098 -9.838 20.469 1.00 97.56 477 GLU A O 1
ATOM 3975 N N . ILE A 1 478 ? 10.919 -11.524 18.994 1.00 97.38 478 ILE A N 1
ATOM 3976 C CA . ILE A 1 478 ? 11.943 -12.375 19.625 1.00 97.38 478 ILE A CA 1
ATOM 3977 C C . ILE A 1 478 ? 13.320 -11.709 19.538 1.00 97.38 478 ILE A C 1
ATOM 3979 O O . ILE A 1 478 ? 14.020 -11.603 20.547 1.00 97.38 478 ILE A O 1
ATOM 3983 N N . LEU A 1 479 ? 13.693 -11.225 18.349 1.00 96.44 479 LEU A N 1
ATOM 3984 C CA . LEU A 1 479 ? 14.970 -10.553 18.114 1.00 96.44 479 LEU A CA 1
ATOM 3985 C C . LEU A 1 479 ? 15.146 -9.325 19.022 1.00 96.44 479 LEU A C 1
ATOM 3987 O O . LEU A 1 479 ? 16.218 -9.132 19.594 1.00 96.44 479 LEU A O 1
ATOM 3991 N N . TYR A 1 480 ? 14.096 -8.516 19.181 1.00 96.56 480 TYR A N 1
ATOM 3992 C CA . TYR A 1 480 ? 14.128 -7.342 20.051 1.00 96.56 480 TYR A CA 1
ATOM 3993 C C . TYR A 1 480 ? 14.330 -7.716 21.526 1.00 96.56 480 TYR A C 1
ATOM 3995 O O . TYR A 1 480 ? 15.178 -7.127 22.195 1.00 96.56 480 TYR A O 1
ATOM 4003 N N . LYS A 1 481 ? 13.614 -8.734 22.024 1.00 95.31 481 LYS A N 1
ATOM 4004 C CA . LYS A 1 481 ? 13.753 -9.214 23.412 1.00 95.31 481 LYS A CA 1
ATOM 4005 C C . LYS A 1 481 ? 15.172 -9.699 23.722 1.00 95.31 481 LYS A C 1
ATOM 4007 O O . LYS A 1 481 ? 15.708 -9.392 24.785 1.00 95.31 481 LYS A O 1
ATOM 4012 N N . GLN A 1 482 ? 15.795 -10.420 22.785 1.00 93.44 482 GLN A N 1
ATOM 4013 C CA . GLN A 1 482 ? 17.184 -10.878 22.918 1.00 93.44 482 GLN A CA 1
ATOM 4014 C C . GLN A 1 482 ? 18.160 -9.701 23.045 1.00 93.44 482 GLN A C 1
ATOM 4016 O O . GLN A 1 482 ? 19.010 -9.700 23.932 1.00 93.44 482 GLN A O 1
ATOM 4021 N N . MET A 1 483 ? 18.007 -8.678 22.198 1.00 91.56 483 MET A N 1
ATOM 4022 C CA . MET A 1 483 ? 18.818 -7.458 22.258 1.00 91.56 483 MET A CA 1
ATOM 4023 C C . MET A 1 483 ? 18.639 -6.721 23.597 1.00 91.56 483 MET A C 1
ATOM 4025 O O . MET A 1 483 ? 19.618 -6.267 24.186 1.00 91.56 483 MET A O 1
ATOM 4029 N N . GLU A 1 484 ? 17.404 -6.608 24.093 1.00 89.06 484 GLU A N 1
ATOM 4030 C CA . GLU A 1 484 ? 17.118 -5.938 25.365 1.00 89.06 484 GLU A CA 1
ATOM 4031 C C . GLU A 1 484 ? 17.773 -6.664 26.548 1.00 89.06 484 GLU A C 1
ATOM 4033 O O . GLU A 1 484 ? 18.431 -6.014 27.360 1.00 89.06 484 GLU A O 1
ATOM 4038 N N . THR A 1 485 ? 17.690 -7.999 26.592 1.00 88.56 485 THR A N 1
ATOM 4039 C CA . THR A 1 485 ? 18.316 -8.816 27.651 1.00 88.56 485 THR A CA 1
ATOM 4040 C C . THR A 1 485 ? 19.839 -8.675 27.665 1.00 88.56 485 THR A C 1
ATOM 4042 O O . THR A 1 485 ? 20.410 -8.433 28.727 1.00 88.56 485 THR A O 1
ATOM 4045 N N . LEU A 1 486 ? 20.495 -8.750 26.500 1.00 82.38 486 LEU A N 1
ATOM 4046 C CA . LEU A 1 486 ? 21.948 -8.557 26.393 1.00 82.38 486 LEU A CA 1
ATOM 4047 C C . LEU A 1 486 ? 22.368 -7.168 26.894 1.00 82.38 486 LEU A C 1
ATOM 4049 O O . LEU A 1 486 ? 23.298 -7.049 27.683 1.00 82.38 486 LEU A O 1
ATOM 4053 N N . SER A 1 487 ? 21.612 -6.126 26.537 1.00 74.38 487 SER A N 1
ATOM 4054 C CA . SER A 1 487 ? 21.913 -4.758 26.973 1.00 74.38 487 SER A CA 1
ATOM 4055 C C . SER A 1 487 ? 21.776 -4.537 28.485 1.00 74.38 487 SER A C 1
ATOM 4057 O O . SER A 1 487 ? 22.317 -3.564 29.008 1.00 74.38 487 SER A O 1
ATOM 4059 N N . VAL A 1 488 ? 20.989 -5.366 29.180 1.00 74.31 488 VAL A N 1
ATOM 4060 C CA . VAL A 1 488 ? 20.843 -5.319 30.643 1.00 74.31 488 VAL A CA 1
ATOM 4061 C C . VAL A 1 488 ? 22.014 -6.037 31.304 1.00 74.31 488 VAL A C 1
ATOM 4063 O O . VAL A 1 488 ? 22.561 -5.509 32.265 1.00 74.31 488 VAL A O 1
ATOM 4066 N N . GLN A 1 489 ? 22.433 -7.182 30.759 1.00 70.31 489 GLN A N 1
ATOM 4067 C CA . GLN A 1 489 ? 23.594 -7.935 31.243 1.00 70.31 489 GLN A CA 1
ATOM 4068 C C . GLN A 1 489 ? 24.908 -7.160 31.078 1.00 70.31 489 GLN A C 1
ATOM 4070 O O . GLN A 1 489 ? 25.748 -7.226 31.957 1.00 70.31 489 GLN A O 1
ATOM 4075 N N . GLU A 1 490 ? 25.074 -6.386 30.002 1.00 68.75 490 GLU A N 1
ATOM 4076 C CA . GLU A 1 490 ? 26.254 -5.523 29.795 1.00 68.75 490 GLU A CA 1
ATOM 4077 C C . GLU A 1 490 ? 26.285 -4.285 30.715 1.00 68.75 490 GLU A C 1
ATOM 4079 O O . GLU A 1 490 ? 27.300 -3.595 30.794 1.00 68.75 490 GLU A O 1
ATOM 4084 N N . ARG A 1 491 ? 25.161 -3.955 31.368 1.00 55.53 491 ARG A N 1
ATOM 4085 C CA . ARG A 1 491 ? 25.019 -2.806 32.282 1.00 55.53 491 ARG A CA 1
ATOM 4086 C C . ARG A 1 491 ? 25.083 -3.188 33.764 1.00 55.53 491 ARG A C 1
ATOM 4088 O O . ARG A 1 491 ? 25.101 -2.282 34.598 1.00 55.53 491 ARG A O 1
ATOM 4095 N N . GLN A 1 492 ? 25.059 -4.483 34.071 1.00 50.00 492 GLN A N 1
ATOM 4096 C CA . GLN A 1 492 ? 25.267 -5.062 35.401 1.00 50.00 492 GLN A CA 1
ATOM 4097 C C . GLN A 1 492 ? 26.728 -5.471 35.540 1.00 50.00 492 GLN A C 1
ATOM 4099 O O . GLN A 1 492 ? 27.252 -5.314 36.665 1.00 50.00 492 GLN A O 1
#

Radius of gyration: 29.0 Å; chains: 1; bounding box: 63×78×83 Å